Protein AF-0000000077149898 (afdb_homodimer)

pLDDT: mean 96.46, std 6.13, range [60.38, 98.94]

InterPro domains:
  IPR004838 Aminotransferases, class-I, pyridoxal-phosphate-binding site [PS00105] (233-246)
  IPR004839 Aminotransferase, class I/classII, large domain [PF00155] (30-380)
  IPR015421 Pyridoxal phosphate-dependent transferase, major domain [G3DSA:3.40.640.10] (62-282)
  IPR015422 Pyridoxal phosphate-dependent transferase, small domain [G3DSA:3.90.1150.10] (26-378)
  IPR015424 Pyridoxal phosphate-dependent transferase [SSF53383] (6-386)
  IPR050596 Aspartate/prephenate aminotransferase-like [PTHR46383] (6-386)

Nearest PDB structures (foldseek):
  1o4s-assembly1_A  TM=9.427E-01  e=4.071E-37  Thermotoga maritima
  1u08-assembly1_A  TM=9.483E-01  e=1.311E-34  Escherichia coli
  1u08-assembly1_B  TM=9.390E-01  e=2.109E-33  Escherichia coli
  2o1b-assembly1_A-2  TM=9.110E-01  e=2.924E-33  Staphylococcus aureus
  8fft-assembly2_D  TM=8.715E-01  e=1.088E-25  Dolichospermum flos-aquae

Secondary structure (DSSP, 8-state):
--HHHHS-HHHHTSPPPTTHHHHHHHTT-SSPEE----S-SSPPPHHHHHHHHHHHHTT--S---TT--HHHHHHHHHHHHHHH-----TTTSEEEESHHHHHHHHHHHHH--TT-EEEEEES--THHHHHHHHHT-EEEEEE--GGGTTPPPHHHHHHH--TTEEEEEE--S-TTT-----HHHHHHHHHHHTTSS-EEEEE-TTTT-B-SS----GGGSTTTGGGEEEEEESTTTSS-GGG--EEEE--HHHHHHHHHHHHHHTSS--HHHHHHHHHHHHH-HHHHHHHHHHHHHHHHHHHHHHHHTT-B-----BTTEE--B-GGG---HHHHHHHHHHHH-EE-EEGGGG-GGGTTBEEEE--S-HHHHHHHHHHHHHHHHH-/--HHHHS-HHHHTSPPPTTHHHHHHHTT-SSPEE----S-SSPPPHHHHHHHHHHHHTT--S---TT--HHHHHHHHHHHHHHH-----TTTSEEEESHHHHHHHHHHHHH--TT-EEEEEES--THHHHHHHHHT-EEEEEE--GGGTTPPPHHHHHHH--TTEEEEEE--S-TTT-----HHHHHHHHHHHTTSS-EEEEE-TTTT-B-SS----GGGSTTTGGGEEEEEESTTTSS-GGG--EEEE--HHHHHHHHHHHHHHTSS--HHHHHHHHHHHHH-HHHHHHHHHHHHHHHHHHHHHHHHTT-B-----BTTEE--B-GGG---HHHHHHHHHHHH-EE-EEGGGG-GGGTTBEEEE--S-HHHHHHHHHHHHHHHHH-

Radius of gyration: 26.49 Å; Cα contacts (8 Å, |Δi|>4): 1774; chains: 2; bounding box: 53×82×60 Å

Structure (mmCIF, N/CA/C/O backbone):
data_AF-0000000077149898-model_v1
#
loop_
_entity.id
_entity.type
_entity.pdbx_description
1 polymer Aminotransferase
#
loop_
_atom_site.group_PDB
_atom_site.id
_atom_site.type_symbol
_atom_site.label_atom_id
_atom_site.label_alt_id
_atom_site.label_comp_id
_atom_site.label_asym_id
_atom_site.label_entity_id
_atom_site.label_seq_id
_atom_site.pdbx_PDB_ins_code
_atom_site.Cartn_x
_atom_site.Cartn_y
_atom_site.Cartn_z
_atom_site.occupancy
_atom_site.B_iso_or_equiv
_atom_site.auth_seq_id
_atom_site.auth_comp_id
_atom_site.auth_asym_id
_atom_site.auth_atom_id
_atom_site.pdbx_PDB_model_num
ATOM 1 N N . MET A 1 1 ? -27.406 12.039 -6.215 1 93.25 1 MET A N 1
ATOM 2 C CA . MET A 1 1 ? -26.203 11.461 -6.805 1 93.25 1 MET A CA 1
ATOM 3 C C . MET A 1 1 ? -26.234 9.938 -6.742 1 93.25 1 MET A C 1
ATOM 5 O O . MET A 1 1 ? -26.625 9.359 -5.723 1 93.25 1 MET A O 1
ATOM 9 N N . ILE A 1 2 ? -26.016 9.273 -7.832 1 96.31 2 ILE A N 1
ATOM 10 C CA . ILE A 1 2 ? -25.828 7.824 -7.863 1 96.31 2 ILE A CA 1
ATOM 11 C C . ILE A 1 2 ? -24.344 7.492 -7.867 1 96.31 2 ILE A C 1
ATOM 13 O O . ILE A 1 2 ? -23.656 7.75 -8.852 1 96.31 2 ILE A O 1
ATOM 17 N N . MET A 1 3 ? -23.844 6.906 -6.801 1 97.88 3 MET A N 1
ATOM 18 C CA . MET A 1 3 ? -22.406 6.711 -6.594 1 97.88 3 MET A CA 1
ATOM 19 C C . MET A 1 3 ? -21.812 5.867 -7.711 1 97.88 3 MET A C 1
ATOM 21 O O . MET A 1 3 ? -20.719 6.16 -8.195 1 97.88 3 MET A O 1
ATOM 25 N N . LYS A 1 4 ? -22.5 4.809 -8.117 1 97.31 4 LYS A N 1
ATOM 26 C CA . LYS A 1 4 ? -22 3.92 -9.164 1 97.31 4 LYS A CA 1
ATOM 27 C C . LYS A 1 4 ? -21.656 4.699 -10.43 1 97.31 4 LYS A C 1
ATOM 29 O O . LYS A 1 4 ? -20.703 4.355 -11.141 1 97.31 4 LYS A O 1
ATOM 34 N N . ASP A 1 5 ? -22.391 5.785 -10.672 1 97.69 5 ASP A N 1
ATOM 35 C CA . ASP A 1 5 ? -22.219 6.586 -11.875 1 97.69 5 ASP A CA 1
ATOM 36 C C . ASP A 1 5 ? -21 7.508 -11.75 1 97.69 5 ASP A C 1
ATOM 38 O O . ASP A 1 5 ? -20.5 8.031 -12.75 1 97.69 5 ASP A O 1
ATOM 42 N N . MET A 1 6 ? -20.5 7.754 -10.484 1 98.19 6 MET A N 1
ATOM 43 C CA . MET A 1 6 ? -19.375 8.641 -10.25 1 98.19 6 MET A CA 1
ATOM 44 C C . MET A 1 6 ? -18.047 7.91 -10.492 1 98.19 6 MET A C 1
ATOM 46 O O . MET A 1 6 ? -17.016 8.547 -10.68 1 98.19 6 MET A O 1
ATOM 50 N N . ILE A 1 7 ? -18.062 6.543 -10.516 1 98.5 7 ILE A N 1
ATOM 51 C CA . ILE A 1 7 ? -16.859 5.734 -10.617 1 98.5 7 ILE A CA 1
ATOM 52 C C . ILE A 1 7 ? -16.422 5.633 -12.078 1 98.5 7 ILE A C 1
ATOM 54 O O . ILE A 1 7 ? -17.25 5.461 -12.969 1 98.5 7 ILE A O 1
ATOM 58 N N . LEU A 1 8 ? -15.188 5.711 -12.336 1 98.38 8 LEU A N 1
ATOM 59 C CA . LEU A 1 8 ? -14.648 5.684 -13.688 1 98.38 8 LEU A CA 1
ATOM 60 C C . LEU A 1 8 ? -14.93 4.348 -14.359 1 98.38 8 LEU A C 1
ATOM 62 O O . LEU A 1 8 ? -14.82 3.293 -13.727 1 98.38 8 LEU A O 1
ATOM 66 N N . ASP A 1 9 ? -15.164 4.348 -15.617 1 96.88 9 ASP A N 1
ATOM 67 C CA . ASP A 1 9 ? -15.492 3.154 -16.391 1 96.88 9 ASP A CA 1
ATOM 68 C C . ASP A 1 9 ? -14.32 2.18 -16.422 1 96.88 9 ASP A C 1
ATOM 70 O O . ASP A 1 9 ? -14.516 0.964 -16.344 1 96.88 9 ASP A O 1
ATOM 74 N N . LYS A 1 10 ? -13.117 2.725 -16.531 1 95.69 10 LYS A N 1
ATOM 75 C CA . LYS A 1 10 ? -11.953 1.849 -16.641 1 95.69 10 LYS A CA 1
ATOM 76 C C . LYS A 1 10 ? -11.773 1.018 -15.375 1 95.69 10 LYS A C 1
ATOM 78 O O . LYS A 1 10 ? -11.219 -0.081 -15.422 1 95.69 10 LYS A O 1
ATOM 83 N N . ILE A 1 11 ? -12.227 1.572 -14.211 1 97.44 11 ILE A N 1
ATOM 84 C CA . ILE A 1 11 ? -12.148 0.833 -12.961 1 97.44 11 ILE A CA 1
ATOM 85 C C . ILE A 1 11 ? -13.234 -0.235 -12.922 1 97.44 11 ILE A C 1
ATOM 87 O O . ILE A 1 11 ? -12.969 -1.394 -12.594 1 97.44 11 ILE A O 1
ATOM 91 N N . LYS A 1 12 ? -14.508 0.111 -13.359 1 96.56 12 LYS A N 1
ATOM 92 C CA . LYS A 1 12 ? -15.648 -0.801 -13.352 1 96.56 12 LYS A CA 1
ATOM 93 C C . LYS A 1 12 ? -15.422 -1.971 -14.305 1 96.56 12 LYS A C 1
ATOM 95 O O . LYS A 1 12 ? -15.891 -3.084 -14.055 1 96.56 12 LYS A O 1
ATOM 100 N N . LYS A 1 13 ? -14.609 -1.758 -15.289 1 94.81 13 LYS A N 1
ATOM 101 C CA . LYS A 1 13 ? -14.414 -2.75 -16.344 1 94.81 13 LYS A CA 1
ATOM 102 C C . LYS A 1 13 ? -13.445 -3.842 -15.898 1 94.81 13 LYS A C 1
ATOM 104 O O . LYS A 1 13 ? -13.438 -4.938 -16.469 1 94.81 13 LYS A O 1
ATOM 109 N N . VAL A 1 14 ? -12.57 -3.482 -14.969 1 94.88 14 VAL A N 1
ATOM 110 C CA . VAL A 1 14 ? -11.672 -4.504 -14.43 1 94.88 14 VAL A CA 1
ATOM 111 C C . VAL A 1 14 ? -12.469 -5.512 -13.602 1 94.88 14 VAL A C 1
ATOM 113 O O . VAL A 1 14 ? -13.148 -5.137 -12.648 1 94.88 14 VAL A O 1
ATOM 116 N N . PRO A 1 15 ? -12.391 -6.734 -13.945 1 89.94 15 PRO A N 1
ATOM 117 C CA . PRO A 1 15 ? -13.18 -7.719 -13.195 1 89.94 15 PRO A CA 1
ATOM 118 C C . PRO A 1 15 ? -12.594 -8.016 -11.812 1 89.94 15 PRO A C 1
ATOM 120 O O . PRO A 1 15 ? -11.383 -7.867 -11.609 1 89.94 15 PRO A O 1
ATOM 123 N N . PRO A 1 16 ? -13.531 -8.352 -10.914 1 85.38 16 PRO A N 1
ATOM 124 C CA . PRO A 1 16 ? -13.008 -8.844 -9.641 1 85.38 16 PRO A CA 1
ATOM 125 C C . PRO A 1 16 ? -12.219 -10.141 -9.781 1 85.38 16 PRO A C 1
ATOM 127 O O . PRO A 1 16 ? -12.352 -10.836 -10.797 1 85.38 16 PRO A O 1
ATOM 130 N N . SER A 1 17 ? -11.43 -10.359 -8.797 1 80.31 17 SER A N 1
ATOM 131 C CA . SER A 1 17 ? -10.648 -11.594 -8.828 1 80.31 17 SER A CA 1
ATOM 132 C C . SER A 1 17 ? -11.547 -12.82 -8.828 1 80.31 17 SER A C 1
ATOM 134 O O . SER A 1 17 ? -12.508 -12.891 -8.062 1 80.31 17 SER A O 1
ATOM 136 N N . GLY A 1 18 ? -11.492 -13.641 -9.75 1 68.06 18 GLY A N 1
ATOM 137 C CA . GLY A 1 18 ? -12.289 -14.852 -9.891 1 68.06 18 GLY A CA 1
ATOM 138 C C . GLY A 1 18 ? -12.039 -15.859 -8.781 1 68.06 18 GLY A C 1
ATOM 139 O O . GLY A 1 18 ? -12.75 -16.859 -8.664 1 68.06 18 GLY A O 1
ATOM 140 N N . ILE A 1 19 ? -11.078 -15.641 -7.996 1 68.81 19 ILE A N 1
ATOM 141 C CA . ILE A 1 19 ? -10.664 -16.609 -6.984 1 68.81 19 ILE A CA 1
ATOM 142 C C . ILE A 1 19 ? -11.539 -16.453 -5.742 1 68.81 19 ILE A C 1
ATOM 144 O O . ILE A 1 19 ? -11.812 -17.438 -5.047 1 68.81 19 ILE A O 1
ATOM 148 N N . ARG A 1 20 ? -12.125 -15.391 -5.488 1 61.62 20 ARG A N 1
ATOM 149 C CA . ARG A 1 20 ? -12.711 -15.047 -4.195 1 61.62 20 ARG A CA 1
ATOM 150 C C . ARG A 1 20 ? -14.039 -15.773 -3.982 1 61.62 20 ARG A C 1
ATOM 152 O O . ARG A 1 20 ? -14.375 -16.141 -2.857 1 61.62 20 ARG A O 1
ATOM 159 N N . LYS A 1 21 ? -14.758 -15.93 -4.996 1 61.72 21 LYS A N 1
ATOM 160 C CA . LYS A 1 21 ? -16.062 -16.562 -4.883 1 61.72 21 LYS A CA 1
ATOM 161 C C . LYS A 1 21 ? -15.977 -17.906 -4.18 1 61.72 21 LYS A C 1
ATOM 163 O O . LYS A 1 21 ? -16.875 -18.281 -3.41 1 61.72 21 LYS A O 1
ATOM 168 N N . TYR A 1 22 ? -14.844 -18.484 -4.242 1 65.06 22 TYR A N 1
ATOM 169 C CA . TYR A 1 22 ? -14.727 -19.844 -3.717 1 65.06 22 TYR A CA 1
ATOM 170 C C . TYR A 1 22 ? -14.352 -19.828 -2.238 1 65.06 22 TYR A C 1
ATOM 172 O O . TYR A 1 22 ? -14.703 -20.734 -1.492 1 65.06 22 TYR A O 1
ATOM 180 N N . PHE A 1 23 ? -13.797 -18.75 -1.903 1 63.09 23 PHE A N 1
ATOM 181 C CA . PHE A 1 23 ? -13.367 -18.688 -0.51 1 63.09 23 PHE A CA 1
ATOM 182 C C . PHE A 1 23 ? -14.555 -18.375 0.401 1 63.09 23 PHE A C 1
ATOM 184 O O . PHE A 1 23 ? -14.578 -18.797 1.557 1 63.09 23 PHE A O 1
ATOM 191 N N . ASP A 1 24 ? -15.484 -17.766 -0.123 1 61.31 24 ASP A N 1
ATOM 192 C CA . ASP A 1 24 ? -16.688 -17.469 0.644 1 61.31 24 ASP A CA 1
ATOM 193 C C . ASP A 1 24 ? -17.516 -18.734 0.855 1 61.31 24 ASP A C 1
ATOM 195 O O . ASP A 1 24 ? -18.172 -18.891 1.892 1 61.31 24 ASP A O 1
ATOM 199 N N . LEU A 1 25 ? -17.406 -19.594 -0.008 1 60.72 25 LEU A N 1
ATOM 200 C CA . LEU A 1 25 ? -18.203 -20.828 0.029 1 60.72 25 LEU A CA 1
ATOM 201 C C . LEU A 1 25 ? -17.688 -21.766 1.123 1 60.72 25 LEU A C 1
ATOM 203 O O . LEU A 1 25 ? -18.484 -22.5 1.729 1 60.72 25 LEU A O 1
ATOM 207 N N . ILE A 1 26 ? -16.469 -21.672 1.487 1 66.44 26 ILE A N 1
ATOM 208 C CA . ILE A 1 26 ? -15.867 -22.641 2.396 1 66.44 26 ILE A CA 1
ATOM 209 C C . ILE A 1 26 ? -16.266 -22.312 3.834 1 66.44 26 ILE A C 1
ATOM 211 O O . ILE A 1 26 ? -16.281 -23.203 4.691 1 66.44 26 ILE A O 1
ATOM 215 N N . ASN A 1 27 ? -16.562 -21.156 4.004 1 60.38 27 ASN A N 1
ATOM 216 C CA . ASN A 1 27 ? -16.859 -20.797 5.383 1 60.38 27 ASN A CA 1
ATOM 217 C C . ASN A 1 27 ? -18.078 -21.531 5.91 1 60.38 27 ASN A C 1
ATOM 219 O O . ASN A 1 27 ? -18.234 -21.688 7.121 1 60.38 27 ASN A O 1
ATOM 223 N N . GLU A 1 28 ? -18.75 -22.172 5.059 1 64.12 28 GLU A N 1
ATOM 224 C CA . GLU A 1 28 ? -20 -22.812 5.469 1 64.12 28 GLU A CA 1
ATOM 225 C C . GLU A 1 28 ? -19.859 -24.328 5.453 1 64.12 28 GLU A C 1
ATOM 227 O O . GLU A 1 28 ? -20.766 -25.047 5.879 1 64.12 28 GLU A O 1
ATOM 232 N N . MET A 1 29 ? -18.75 -24.734 4.984 1 76.75 29 MET A N 1
ATOM 233 C CA . MET A 1 29 ? -18.594 -26.172 4.816 1 76.75 29 MET A CA 1
ATOM 234 C C . MET A 1 29 ? -17.609 -26.734 5.84 1 76.75 29 MET A C 1
ATOM 236 O O . MET A 1 29 ? -16.672 -26.062 6.246 1 76.75 29 MET A O 1
ATOM 240 N N . THR A 1 30 ? -18.016 -27.922 6.316 1 81.94 30 THR A N 1
ATOM 241 C CA . THR A 1 30 ? -17.125 -28.609 7.25 1 81.94 30 THR A CA 1
ATOM 242 C C . THR A 1 30 ? -16.234 -29.609 6.516 1 81.94 30 THR A C 1
ATOM 244 O O . THR A 1 30 ? -16.625 -30.141 5.477 1 81.94 30 THR A O 1
ATOM 247 N N . ASP A 1 31 ? -14.984 -29.812 6.832 1 88.88 31 ASP A N 1
ATOM 248 C CA . ASP A 1 31 ? -14.062 -30.844 6.367 1 88.88 31 ASP A CA 1
ATOM 249 C C . ASP A 1 31 ? -13.555 -30.531 4.965 1 88.88 31 ASP A C 1
ATOM 251 O O . ASP A 1 31 ? -13.352 -31.453 4.156 1 88.88 31 ASP A O 1
ATOM 255 N N . VAL A 1 32 ? -13.531 -29.281 4.629 1 93.5 32 VAL A N 1
ATOM 256 C CA . VAL A 1 32 ? -13.023 -28.891 3.324 1 93.5 32 VAL A CA 1
ATOM 257 C C . VAL A 1 32 ? -11.492 -28.828 3.361 1 93.5 32 VAL A C 1
ATOM 259 O O . VAL A 1 32 ? -10.914 -28.328 4.328 1 93.5 32 VAL A O 1
ATOM 262 N N . ILE A 1 33 ? -10.852 -29.5 2.42 1 95.06 33 ILE A N 1
ATOM 263 C CA . ILE A 1 33 ? -9.414 -29.344 2.197 1 95.06 33 ILE A CA 1
ATOM 264 C C . ILE A 1 33 ? -9.188 -28.281 1.12 1 95.06 33 ILE A C 1
ATOM 266 O O . ILE A 1 33 ? -9.594 -28.453 -0.029 1 95.06 33 ILE A O 1
ATOM 270 N N . SER A 1 34 ? -8.555 -27.219 1.494 1 92.88 34 SER A N 1
ATOM 271 C CA . SER A 1 34 ? -8.32 -26.141 0.542 1 92.88 34 SER A CA 1
ATOM 272 C C . SER A 1 34 ? -6.949 -26.25 -0.109 1 92.88 34 SER A C 1
ATOM 274 O O . SER A 1 34 ? -5.926 -26.188 0.574 1 92.88 34 SER A O 1
ATOM 276 N N . LEU A 1 35 ? -6.914 -26.422 -1.394 1 95.12 35 LEU A N 1
ATOM 277 C CA . LEU A 1 35 ? -5.707 -26.328 -2.205 1 95.12 35 LEU A CA 1
ATOM 278 C C . LEU A 1 35 ? -5.762 -25.094 -3.109 1 95.12 35 LEU A C 1
ATOM 280 O O . LEU A 1 35 ? -5.109 -25.062 -4.156 1 95.12 35 LEU A O 1
ATOM 284 N N . GLY A 1 36 ? -6.617 -24.172 -2.713 1 90 36 GLY A N 1
ATOM 285 C CA . GLY A 1 36 ? -6.844 -23.031 -3.58 1 90 36 GLY A CA 1
ATOM 286 C C . GLY A 1 36 ? -6.059 -21.797 -3.164 1 90 36 GLY A C 1
ATOM 287 O O . GLY A 1 36 ? -5.852 -20.891 -3.969 1 90 36 GLY A O 1
ATOM 288 N N . VAL A 1 37 ? -5.605 -21.734 -1.979 1 80.5 37 VAL A N 1
ATOM 289 C CA . VAL A 1 37 ? -4.969 -20.531 -1.465 1 80.5 37 VAL A CA 1
ATOM 290 C C . VAL A 1 37 ? -3.498 -20.516 -1.875 1 80.5 37 VAL A C 1
ATOM 292 O O . VAL A 1 37 ? -2.756 -21.453 -1.604 1 80.5 37 VAL A O 1
ATOM 295 N N . GLY A 1 38 ? -3.074 -19.453 -2.467 1 87.25 38 GLY A N 1
ATOM 296 C CA . GLY A 1 38 ? -1.734 -19.359 -3.021 1 87.25 38 GLY A CA 1
ATOM 297 C C . GLY A 1 38 ? -0.743 -18.719 -2.074 1 87.25 38 GLY A C 1
ATOM 298 O O . GLY A 1 38 ? -0.106 -17.719 -2.42 1 87.25 38 GLY A O 1
ATOM 299 N N . GLU A 1 39 ? -0.609 -19.234 -0.894 1 91.69 39 GLU A N 1
ATOM 300 C CA . GLU A 1 39 ? 0.417 -18.75 0.028 1 91.69 39 GLU A CA 1
ATOM 301 C C . GLU A 1 39 ? 1.036 -19.906 0.812 1 91.69 39 GLU A C 1
ATOM 303 O O . GLU A 1 39 ? 0.413 -20.953 0.977 1 91.69 39 GLU A O 1
ATOM 308 N N . PRO A 1 40 ? 2.299 -19.719 1.291 1 96 40 PRO A N 1
ATOM 309 C CA . PRO A 1 40 ? 2.939 -20.75 2.109 1 96 40 PRO A CA 1
ATOM 310 C C . PRO A 1 40 ? 2.088 -21.172 3.305 1 96 40 PRO A C 1
ATOM 312 O O . PRO A 1 40 ? 1.435 -20.328 3.928 1 96 40 PRO A O 1
ATOM 315 N N . ASP A 1 41 ? 2.104 -22.453 3.576 1 95.31 41 ASP A N 1
ATOM 316 C CA . ASP A 1 41 ? 1.407 -22.938 4.762 1 95.31 41 ASP A CA 1
ATOM 317 C C . ASP A 1 41 ? 2.33 -22.938 5.98 1 95.31 41 ASP A C 1
ATOM 319 O O . ASP A 1 41 ? 1.896 -23.234 7.094 1 95.31 41 ASP A O 1
ATOM 323 N N . PHE A 1 42 ? 3.605 -22.641 5.746 1 96.25 42 PHE A N 1
ATOM 324 C CA . PHE A 1 42 ? 4.543 -22.469 6.852 1 96.25 42 PHE A CA 1
ATOM 325 C C . PHE A 1 42 ? 4.293 -21.156 7.582 1 96.25 42 PHE A C 1
ATOM 327 O O . PHE A 1 42 ? 3.895 -20.172 6.969 1 96.25 42 PHE A O 1
ATOM 334 N N . ILE A 1 43 ? 4.547 -21.25 8.852 1 96.81 43 ILE A N 1
ATOM 335 C CA . ILE A 1 43 ? 4.629 -20.016 9.617 1 96.81 43 ILE A CA 1
ATOM 336 C C . ILE A 1 43 ? 5.98 -19.344 9.383 1 96.81 43 ILE A C 1
ATOM 338 O O . ILE A 1 43 ? 6.988 -20.031 9.172 1 96.81 43 ILE A O 1
ATOM 342 N N . THR A 1 44 ? 5.988 -18 9.359 1 98.75 44 THR A N 1
ATOM 343 C CA . THR A 1 44 ? 7.258 -17.297 9.258 1 98.75 44 THR A CA 1
ATOM 344 C C . THR A 1 44 ? 8.266 -17.844 10.266 1 98.75 44 THR A C 1
ATOM 346 O O . THR A 1 44 ? 7.945 -18.031 11.438 1 98.75 44 THR A O 1
ATOM 349 N N . PRO A 1 45 ? 9.484 -18.141 9.797 1 98.81 45 PRO A N 1
ATOM 350 C CA . PRO A 1 45 ? 10.5 -18.672 10.703 1 98.81 45 PRO A CA 1
ATOM 351 C C . PRO A 1 45 ? 10.625 -17.859 11.992 1 98.81 45 PRO A C 1
ATOM 353 O O . PRO A 1 45 ? 10.492 -16.641 11.969 1 98.81 45 PRO A O 1
ATOM 356 N N . TRP A 1 46 ? 10.922 -18.562 13.039 1 98.5 46 TRP A N 1
ATOM 357 C CA . TRP A 1 46 ? 10.867 -18 14.391 1 98.5 46 TRP A CA 1
ATOM 358 C C . TRP A 1 46 ? 11.828 -16.828 14.523 1 98.5 46 TRP A C 1
ATOM 360 O O . TRP A 1 46 ? 11.484 -15.805 15.117 1 98.5 46 TRP A O 1
ATOM 370 N N . ASN A 1 47 ? 13.031 -16.953 14.031 1 98.81 47 ASN A N 1
ATOM 371 C CA . ASN A 1 47 ? 14.008 -15.875 14.18 1 98.81 47 ASN A CA 1
ATOM 372 C C . ASN A 1 47 ? 13.531 -14.594 13.508 1 98.81 47 ASN A C 1
ATOM 374 O O . ASN A 1 47 ? 13.82 -13.492 13.992 1 98.81 47 ASN A O 1
ATOM 378 N N . ILE A 1 48 ? 12.859 -14.703 12.398 1 98.94 48 ILE A N 1
ATOM 379 C CA . ILE A 1 48 ? 12.297 -13.547 11.711 1 98.94 48 ILE A CA 1
ATOM 380 C C . ILE A 1 48 ? 11.211 -12.914 12.57 1 98.94 48 ILE A C 1
ATOM 382 O O . ILE A 1 48 ? 11.188 -11.695 12.758 1 98.94 48 ILE A O 1
ATOM 386 N N . ARG A 1 49 ? 10.258 -13.727 13.18 1 98.81 49 ARG A N 1
ATOM 387 C CA . ARG A 1 49 ? 9.203 -13.234 14.055 1 98.81 49 ARG A CA 1
ATOM 388 C C . ARG A 1 49 ? 9.797 -12.57 15.297 1 98.81 49 ARG A C 1
ATOM 390 O O . ARG A 1 49 ? 9.297 -11.531 15.742 1 98.81 49 ARG A O 1
ATOM 397 N N . GLU A 1 50 ? 10.812 -13.148 15.781 1 98.75 50 GLU A N 1
ATOM 398 C CA . GLU A 1 50 ? 11.484 -12.609 16.953 1 98.75 50 GLU A CA 1
ATOM 399 C C . GLU A 1 50 ? 12.039 -11.211 16.688 1 98.75 50 GLU A C 1
ATOM 401 O O . GLU A 1 50 ? 11.969 -10.336 17.547 1 98.75 50 GLU A O 1
ATOM 406 N N . ALA A 1 51 ? 12.625 -11.031 15.523 1 98.81 51 ALA A N 1
ATOM 407 C CA . ALA A 1 51 ? 13.133 -9.711 15.156 1 98.81 51 ALA A CA 1
ATOM 408 C C . ALA A 1 51 ? 12 -8.688 15.109 1 98.81 51 ALA A C 1
ATOM 410 O O . ALA A 1 51 ? 12.18 -7.543 15.531 1 98.81 51 ALA A O 1
ATOM 411 N N . GLY A 1 52 ? 10.867 -9.078 14.547 1 98.75 52 GLY A N 1
ATOM 412 C CA . GLY A 1 52 ? 9.703 -8.211 14.578 1 98.75 52 GLY A CA 1
ATOM 413 C C . GLY A 1 52 ? 9.227 -7.898 15.984 1 98.75 52 GLY A C 1
ATOM 414 O O . GLY A 1 52 ? 8.922 -6.746 16.312 1 98.75 52 GLY A O 1
ATOM 415 N N . ILE A 1 53 ? 9.156 -8.961 16.812 1 98.81 53 ILE A N 1
ATOM 416 C CA . ILE A 1 53 ? 8.75 -8.828 18.203 1 98.81 53 ILE A CA 1
ATOM 417 C C . ILE A 1 53 ? 9.688 -7.855 18.922 1 98.81 53 ILE A C 1
ATOM 419 O O . ILE A 1 53 ? 9.234 -6.961 19.641 1 98.81 53 ILE A O 1
ATOM 423 N N . TYR A 1 54 ? 10.961 -7.973 18.688 1 98.75 54 TYR A N 1
ATOM 424 C CA . TYR A 1 54 ? 11.961 -7.113 19.312 1 98.75 54 TYR A CA 1
ATOM 425 C C . TYR A 1 54 ? 11.758 -5.66 18.906 1 98.75 54 TYR A C 1
ATOM 427 O O . TYR A 1 54 ? 11.867 -4.758 19.734 1 98.75 54 TYR A O 1
ATOM 435 N N . SER A 1 55 ? 11.484 -5.422 17.656 1 98.5 55 SER A N 1
ATOM 436 C CA . SER A 1 55 ? 11.242 -4.066 17.172 1 98.5 55 SER A CA 1
ATOM 437 C C . SER A 1 55 ? 10.055 -3.43 17.891 1 98.5 55 SER A C 1
ATOM 439 O O . SER A 1 55 ? 10.102 -2.252 18.25 1 98.5 55 SER A O 1
ATOM 441 N N . LEU A 1 56 ? 8.992 -4.172 18.109 1 98.62 56 LEU A N 1
ATOM 442 C CA . LEU A 1 56 ? 7.812 -3.676 18.812 1 98.62 56 LEU A CA 1
ATOM 443 C C . LEU A 1 56 ? 8.102 -3.473 20.297 1 98.62 56 LEU A C 1
ATOM 445 O O . LEU A 1 56 ? 7.645 -2.492 20.891 1 98.62 56 LEU A O 1
ATOM 449 N N . GLU A 1 57 ? 8.844 -4.402 20.812 1 98.31 57 GLU A N 1
ATOM 450 C CA . GLU A 1 57 ? 9.188 -4.34 22.234 1 98.31 57 GLU A CA 1
ATOM 451 C C . GLU A 1 57 ? 10 -3.088 22.547 1 98.31 57 GLU A C 1
ATOM 453 O O . GLU A 1 57 ? 9.828 -2.482 23.609 1 98.31 57 GLU A O 1
ATOM 458 N N . THR A 1 58 ? 10.844 -2.701 21.641 1 98.12 58 THR A N 1
ATOM 459 C CA . THR A 1 58 ? 11.75 -1.58 21.875 1 98.12 58 THR A CA 1
ATOM 460 C C . THR A 1 58 ? 11.133 -0.276 21.375 1 98.12 58 THR A C 1
ATOM 462 O O . THR A 1 58 ? 11.773 0.775 21.422 1 98.12 58 THR A O 1
ATOM 465 N N . GLY A 1 59 ? 9.961 -0.337 20.859 1 97.5 59 GLY A N 1
ATOM 466 C CA . GLY A 1 59 ? 9.195 0.856 20.531 1 97.5 59 GLY A CA 1
ATOM 467 C C . GLY A 1 59 ? 9.539 1.438 19.172 1 97.5 59 GLY A C 1
ATOM 468 O O . GLY A 1 59 ? 9.398 2.643 18.953 1 97.5 59 GLY A O 1
ATOM 469 N N . HIS A 1 60 ? 10.07 0.655 18.266 1 96.81 60 HIS A N 1
ATOM 470 C CA . HIS A 1 60 ? 10.305 1.089 16.906 1 96.81 60 HIS A CA 1
ATOM 471 C C . HIS A 1 60 ? 9.016 1.059 16.078 1 96.81 60 HIS A C 1
ATOM 473 O O . HIS A 1 60 ? 8.805 0.148 15.281 1 96.81 60 HIS A O 1
ATOM 479 N N . THR A 1 61 ? 8.148 2.057 16.266 1 96.94 61 THR A N 1
ATOM 480 C CA . THR A 1 61 ? 6.805 2.012 15.703 1 96.94 61 THR A CA 1
ATOM 481 C C . THR A 1 61 ? 6.551 3.229 14.82 1 96.94 61 THR A C 1
ATOM 483 O O . THR A 1 61 ? 5.418 3.461 14.383 1 96.94 61 THR A O 1
ATOM 486 N N . GLN A 1 62 ? 7.57 4.047 14.469 1 95.56 62 GLN A N 1
ATOM 487 C CA . GLN A 1 62 ? 7.422 5.273 13.688 1 95.56 62 GLN A CA 1
ATOM 488 C C . GLN A 1 62 ? 7.637 5.012 12.203 1 95.56 62 GLN A C 1
ATOM 490 O O . GLN A 1 62 ? 8.008 3.902 11.805 1 95.56 62 GLN A O 1
ATOM 495 N N . TYR A 1 63 ? 7.441 6.035 11.406 1 93.31 63 TYR A N 1
ATOM 496 C CA . TYR A 1 63 ? 7.672 5.969 9.969 1 93.31 63 TYR A CA 1
ATOM 497 C C . TYR A 1 63 ? 9.102 5.539 9.664 1 93.31 63 TYR A C 1
ATOM 499 O O . TYR A 1 63 ? 10.016 5.809 10.445 1 93.31 63 TYR A O 1
ATOM 507 N N . SER A 1 64 ? 9.242 4.898 8.562 1 93.56 64 SER A N 1
ATOM 508 C CA . SER A 1 64 ? 10.562 4.734 7.961 1 93.56 64 SER A CA 1
ATOM 509 C C . SER A 1 64 ? 10.773 5.711 6.809 1 93.56 64 SER A C 1
ATOM 511 O O . SER A 1 64 ? 9.891 6.523 6.508 1 93.56 64 SER A O 1
ATOM 513 N N . SER A 1 65 ? 12 5.652 6.262 1 93.06 65 SER A N 1
ATOM 514 C CA . SER A 1 65 ? 12.203 6.383 5.016 1 93.06 65 SER A CA 1
ATOM 515 C C . SER A 1 65 ? 11.258 5.887 3.922 1 93.06 65 SER A C 1
ATOM 517 O O . SER A 1 65 ? 10.852 4.723 3.932 1 93.06 65 SER A O 1
ATOM 519 N N . ASN A 1 66 ? 10.945 6.762 3.043 1 95 66 ASN A N 1
ATOM 520 C CA . ASN A 1 66 ? 10.031 6.406 1.965 1 95 66 ASN A CA 1
ATOM 521 C C . ASN A 1 66 ? 10.547 5.215 1.161 1 95 66 ASN A C 1
ATOM 523 O O . ASN A 1 66 ? 9.773 4.336 0.778 1 95 66 ASN A O 1
ATOM 527 N N . ALA A 1 67 ? 11.875 5.141 0.963 1 97.12 67 ALA A N 1
ATOM 528 C CA . ALA A 1 67 ? 12.469 4.074 0.154 1 97.12 67 ALA A CA 1
ATOM 529 C C . ALA A 1 67 ? 12.617 2.791 0.963 1 97.12 67 ALA A C 1
ATOM 531 O O . ALA A 1 67 ? 12.867 1.721 0.402 1 97.12 67 ALA A O 1
ATOM 532 N N . GLY A 1 68 ? 12.445 2.832 2.264 1 97.81 68 GLY A N 1
ATOM 533 C CA . GLY A 1 68 ? 12.773 1.75 3.178 1 97.81 68 GLY A CA 1
ATOM 534 C C . GLY A 1 68 ? 14.086 1.954 3.902 1 97.81 68 GLY A C 1
ATOM 535 O O . GLY A 1 68 ? 14.891 2.811 3.518 1 97.81 68 GLY A O 1
ATOM 536 N N . PHE A 1 69 ? 14.289 1.223 4.969 1 98.12 69 PHE A N 1
ATOM 537 C CA . PHE A 1 69 ? 15.539 1.319 5.711 1 98.12 69 PHE A CA 1
ATOM 538 C C . PHE A 1 69 ? 16.734 1.1 4.789 1 98.12 69 PHE A C 1
ATOM 540 O O . PHE A 1 69 ? 16.734 0.178 3.971 1 98.12 69 PHE A O 1
ATOM 547 N N . ILE A 1 70 ? 17.703 1.947 4.906 1 98.12 70 ILE A N 1
ATOM 548 C CA . ILE A 1 70 ? 18.922 1.789 4.105 1 98.12 70 ILE A CA 1
ATOM 549 C C . ILE A 1 70 ? 19.562 0.437 4.402 1 98.12 70 ILE A C 1
ATOM 551 O O . ILE A 1 70 ? 20.078 -0.225 3.496 1 98.12 70 ILE A O 1
ATOM 555 N N . GLU A 1 71 ? 19.5 0.031 5.672 1 98.69 71 GLU A N 1
ATOM 556 C CA . GLU A 1 71 ? 20.047 -1.263 6.062 1 98.69 71 GLU A CA 1
ATOM 557 C C . GLU A 1 71 ? 19.359 -2.404 5.324 1 98.69 71 GLU A C 1
ATOM 559 O O . GLU A 1 71 ? 20 -3.355 4.887 1 98.69 71 GLU A O 1
ATOM 564 N N . LEU A 1 72 ? 18.047 -2.334 5.203 1 98.88 72 LEU A N 1
ATOM 565 C CA . LEU A 1 72 ? 17.297 -3.348 4.469 1 98.88 72 LEU A CA 1
ATOM 566 C C . LEU A 1 72 ? 17.672 -3.336 2.99 1 98.88 72 LEU A C 1
ATOM 568 O O . LEU A 1 72 ? 17.891 -4.395 2.391 1 98.88 72 LEU A O 1
ATOM 572 N N . ARG A 1 73 ? 17.75 -2.182 2.391 1 98.94 73 ARG A N 1
ATOM 573 C CA . ARG A 1 73 ? 18.109 -2.064 0.978 1 98.94 73 ARG A CA 1
ATOM 574 C C . ARG A 1 73 ? 19.516 -2.59 0.713 1 98.94 73 ARG A C 1
ATOM 576 O O . ARG A 1 73 ? 19.766 -3.197 -0.328 1 98.94 73 ARG A O 1
ATOM 583 N N . GLU A 1 74 ? 20.391 -2.391 1.667 1 98.94 74 GLU A N 1
ATOM 584 C CA . GLU A 1 74 ? 21.734 -2.949 1.566 1 98.94 74 GLU A CA 1
ATOM 585 C C . GLU A 1 74 ? 21.703 -4.473 1.608 1 98.94 74 GLU A C 1
ATOM 587 O O . GLU A 1 74 ? 22.391 -5.133 0.835 1 98.94 74 GLU A O 1
ATOM 592 N N . GLU A 1 75 ? 20.906 -5.031 2.496 1 98.94 75 GLU A N 1
ATOM 593 C CA . GLU A 1 75 ? 20.797 -6.484 2.592 1 98.94 75 GLU A CA 1
ATOM 594 C C . GLU A 1 75 ? 20.156 -7.074 1.342 1 98.94 75 GLU A C 1
ATOM 596 O O . GLU A 1 75 ? 20.531 -8.164 0.898 1 98.94 75 GLU A O 1
ATOM 601 N N . ILE A 1 76 ? 19.188 -6.371 0.768 1 98.94 76 ILE A N 1
ATOM 602 C CA . ILE A 1 76 ? 18.578 -6.805 -0.48 1 98.94 76 ILE A CA 1
ATOM 603 C C . ILE A 1 76 ? 19.625 -6.824 -1.594 1 98.94 76 ILE A C 1
ATOM 605 O O . ILE A 1 76 ? 19.703 -7.789 -2.357 1 98.94 76 ILE A O 1
ATOM 609 N N . SER A 1 77 ? 20.375 -5.75 -1.65 1 98.94 77 SER A N 1
ATOM 610 C CA . SER A 1 77 ? 21.422 -5.656 -2.654 1 98.94 77 SER A CA 1
ATOM 611 C C . SER A 1 77 ? 22.406 -6.82 -2.541 1 98.94 77 SER A C 1
ATOM 613 O O . SER A 1 77 ? 22.734 -7.449 -3.545 1 98.94 77 SER A O 1
ATOM 615 N N . LYS A 1 78 ? 22.844 -7.105 -1.328 1 98.88 78 LYS A N 1
ATOM 616 C CA . LYS A 1 78 ? 23.781 -8.203 -1.078 1 98.88 78 LYS A CA 1
ATOM 617 C C . LYS A 1 78 ? 23.172 -9.547 -1.477 1 98.88 78 LYS A C 1
ATOM 619 O O . LYS A 1 78 ? 23.828 -10.367 -2.123 1 98.88 78 LYS A O 1
ATOM 624 N N . TYR A 1 79 ? 22.016 -9.75 -1.098 1 98.81 79 TYR A N 1
ATOM 625 C CA . TYR A 1 79 ? 21.297 -10.984 -1.388 1 98.81 79 TYR A CA 1
ATOM 626 C C . TYR A 1 79 ? 21.203 -11.227 -2.891 1 98.81 79 TYR A C 1
ATOM 628 O O . TYR A 1 79 ? 21.531 -12.312 -3.373 1 98.81 79 TYR A O 1
ATOM 636 N N . LEU A 1 80 ? 20.75 -10.203 -3.645 1 98.69 80 LEU A N 1
ATOM 637 C CA . LEU A 1 80 ? 20.562 -10.32 -5.086 1 98.69 80 LEU A CA 1
ATOM 638 C C . LEU A 1 80 ? 21.906 -10.547 -5.789 1 98.69 80 LEU A C 1
ATOM 640 O O . LEU A 1 80 ? 21.984 -11.305 -6.762 1 98.69 80 LEU A O 1
ATOM 644 N N . ASN A 1 81 ? 22.891 -9.875 -5.309 1 98.38 81 ASN A N 1
ATOM 645 C CA . ASN A 1 81 ? 24.219 -10.055 -5.871 1 98.38 81 ASN A CA 1
ATOM 646 C C . ASN A 1 81 ? 24.734 -11.477 -5.645 1 98.38 81 ASN A C 1
ATOM 648 O O . ASN A 1 81 ? 25.172 -12.141 -6.586 1 98.38 81 ASN A O 1
ATOM 652 N N . ASN A 1 82 ? 24.672 -11.953 -4.441 1 97.69 82 ASN A N 1
ATOM 653 C CA . ASN A 1 82 ? 25.219 -13.25 -4.059 1 97.69 82 ASN A CA 1
ATOM 654 C C . ASN A 1 82 ? 24.469 -14.398 -4.727 1 97.69 82 ASN A C 1
ATOM 656 O O . ASN A 1 82 ? 25.062 -15.375 -5.168 1 97.69 82 ASN A O 1
ATOM 660 N N . LYS A 1 83 ? 23.203 -14.266 -4.871 1 96.25 83 LYS A N 1
ATOM 661 C CA . LYS A 1 83 ? 22.391 -15.406 -5.289 1 96.25 83 LYS A CA 1
ATOM 662 C C . LYS A 1 83 ? 22.156 -15.391 -6.797 1 96.25 83 LYS A C 1
ATOM 664 O O . LYS A 1 83 ? 22.062 -16.453 -7.426 1 96.25 83 LYS A O 1
ATOM 669 N N . PHE A 1 84 ? 22.078 -14.172 -7.363 1 96.44 84 PHE A N 1
ATOM 670 C CA . PHE A 1 84 ? 21.578 -14.125 -8.727 1 96.44 84 PHE A CA 1
ATOM 671 C C . PHE A 1 84 ? 22.484 -13.273 -9.609 1 96.44 84 PHE A C 1
ATOM 673 O O . PHE A 1 84 ? 22.156 -13.008 -10.773 1 96.44 84 PHE A O 1
ATOM 680 N N . ASP A 1 85 ? 23.578 -12.773 -9.117 1 95.88 85 ASP A N 1
ATOM 681 C CA . ASP A 1 85 ? 24.531 -11.945 -9.852 1 95.88 85 ASP A CA 1
ATOM 682 C C . ASP A 1 85 ? 23.859 -10.664 -10.344 1 95.88 85 ASP A C 1
ATOM 684 O O . ASP A 1 85 ? 24.031 -10.281 -11.508 1 95.88 85 ASP A O 1
ATOM 688 N N . LEU A 1 86 ? 22.984 -10.125 -9.555 1 98.25 86 LEU A N 1
ATOM 689 C CA . LEU A 1 86 ? 22.344 -8.844 -9.812 1 98.25 86 LEU A CA 1
ATOM 690 C C . LEU A 1 86 ? 22.953 -7.746 -8.945 1 98.25 86 LEU A C 1
ATOM 692 O O . LEU A 1 86 ? 23 -7.875 -7.719 1 98.25 86 LEU A O 1
ATOM 696 N N . HIS A 1 87 ? 23.344 -6.668 -9.539 1 98.12 87 HIS A N 1
ATOM 697 C CA . HIS A 1 87 ? 23.984 -5.574 -8.812 1 98.12 87 HIS A CA 1
ATOM 698 C C . HIS A 1 87 ? 23.141 -4.312 -8.852 1 98.12 87 HIS A C 1
ATOM 700 O O . HIS A 1 87 ? 22.969 -3.695 -9.906 1 98.12 87 HIS A O 1
ATOM 706 N N . TYR A 1 88 ? 22.625 -3.959 -7.73 1 98.75 88 TYR A N 1
ATOM 707 C CA . TYR A 1 88 ? 21.828 -2.75 -7.594 1 98.75 88 TYR A CA 1
ATOM 708 C C . TYR A 1 88 ? 22.359 -1.863 -6.477 1 98.75 88 TYR A C 1
ATOM 710 O O . TYR A 1 88 ? 22.75 -2.359 -5.418 1 98.75 88 TYR A O 1
ATOM 718 N N . ASN A 1 89 ? 22.438 -0.568 -6.738 1 98.81 89 ASN A N 1
ATOM 719 C CA . ASN A 1 89 ? 22.812 0.411 -5.723 1 98.81 89 ASN A CA 1
ATOM 720 C C . ASN A 1 89 ? 21.703 0.589 -4.684 1 98.81 89 ASN A C 1
ATOM 722 O O . ASN A 1 89 ? 20.609 1.041 -5.012 1 98.81 89 ASN A O 1
ATOM 726 N N . PRO A 1 90 ? 22 0.267 -3.412 1 98.75 90 PRO A N 1
ATOM 727 C CA . PRO A 1 90 ? 20.953 0.359 -2.385 1 98.75 90 PRO A CA 1
ATOM 728 C C . PRO A 1 90 ? 20.438 1.782 -2.201 1 98.75 90 PRO A C 1
ATOM 730 O O . PRO A 1 90 ? 19.312 1.975 -1.729 1 98.75 90 PRO A O 1
ATOM 733 N N . GLU A 1 91 ? 21.125 2.779 -2.596 1 97.75 91 GLU A N 1
ATOM 734 C CA . GLU A 1 91 ? 20.766 4.172 -2.342 1 97.75 91 GLU A CA 1
ATOM 735 C C . GLU A 1 91 ? 19.672 4.645 -3.297 1 97.75 91 GLU A C 1
ATOM 737 O O . GLU A 1 91 ? 18.812 5.445 -2.918 1 97.75 91 GLU A O 1
ATOM 742 N N . ASN A 1 92 ? 19.734 4.102 -4.559 1 98.19 92 ASN A N 1
ATOM 743 C CA . ASN A 1 92 ? 18.828 4.754 -5.496 1 98.19 92 ASN A CA 1
ATOM 744 C C . ASN A 1 92 ? 18.281 3.768 -6.527 1 98.19 92 ASN A C 1
ATOM 746 O O . ASN A 1 92 ? 17.562 4.16 -7.449 1 98.19 92 ASN A O 1
ATOM 750 N N . GLU A 1 93 ? 18.562 2.477 -6.383 1 98.88 93 GLU A N 1
ATOM 751 C CA . GLU A 1 93 ? 18.078 1.517 -7.367 1 98.88 93 GLU A CA 1
ATOM 752 C C . GLU A 1 93 ? 17.188 0.454 -6.715 1 98.88 93 GLU A C 1
ATOM 754 O O . GLU A 1 93 ? 16.859 -0.551 -7.344 1 98.88 93 GLU A O 1
ATOM 759 N N . ILE A 1 94 ? 16.875 0.633 -5.414 1 98.94 94 ILE A N 1
ATOM 760 C CA . ILE A 1 94 ? 16.031 -0.306 -4.676 1 98.94 94 ILE A CA 1
ATOM 761 C C . ILE A 1 94 ? 14.945 0.454 -3.924 1 98.94 94 ILE A C 1
ATOM 763 O O . ILE A 1 94 ? 15.227 1.434 -3.229 1 98.94 94 ILE A O 1
ATOM 767 N N . LEU A 1 95 ? 13.711 0.045 -4.082 1 98.94 95 LEU A N 1
ATOM 768 C CA . LEU A 1 95 ? 12.555 0.572 -3.361 1 98.94 95 LEU A CA 1
ATOM 769 C C . LEU A 1 95 ? 11.836 -0.538 -2.598 1 98.94 95 LEU A C 1
ATOM 771 O O . LEU A 1 95 ? 11.422 -1.535 -3.191 1 98.94 95 LEU A O 1
ATOM 775 N N . VAL A 1 96 ? 11.766 -0.388 -1.253 1 98.94 96 VAL A N 1
ATOM 776 C CA . VAL A 1 96 ? 10.977 -1.312 -0.449 1 98.94 96 VAL A CA 1
ATOM 777 C C . VAL A 1 96 ? 9.492 -0.971 -0.58 1 98.94 96 VAL A C 1
ATOM 779 O O . VAL A 1 96 ? 9.102 0.193 -0.459 1 98.94 96 VAL A O 1
ATOM 782 N N . THR A 1 97 ? 8.68 -1.937 -0.878 1 98.88 97 THR A N 1
ATOM 783 C CA . THR A 1 97 ? 7.266 -1.739 -1.183 1 98.88 97 THR A CA 1
ATOM 784 C C . THR A 1 97 ? 6.391 -2.586 -0.262 1 98.88 97 THR A C 1
ATOM 786 O O . THR A 1 97 ? 6.902 -3.402 0.509 1 98.88 97 THR A O 1
ATOM 789 N N . VAL A 1 98 ? 5.105 -2.387 -0.302 1 98.81 98 VAL A N 1
ATOM 790 C CA . VAL A 1 98 ? 4.141 -3.188 0.442 1 98.81 98 VAL A CA 1
ATOM 791 C C . VAL A 1 98 ? 3.768 -4.43 -0.363 1 98.81 98 VAL A C 1
ATOM 793 O O . VAL A 1 98 ? 2.676 -4.508 -0.931 1 98.81 98 VAL A O 1
ATOM 796 N N . GLY A 1 99 ? 4.625 -5.395 -0.3 1 98.25 99 GLY A N 1
ATOM 797 C CA . GLY A 1 99 ? 4.523 -6.566 -1.156 1 98.25 99 GLY A CA 1
ATOM 798 C C . GLY A 1 99 ? 4.988 -6.309 -2.578 1 98.25 99 GLY A C 1
ATOM 799 O O . GLY A 1 99 ? 5.129 -5.156 -2.992 1 98.25 99 GLY A O 1
ATOM 800 N N . GLY A 1 100 ? 5.25 -7.438 -3.279 1 98.12 100 GLY A N 1
ATOM 801 C CA . GLY A 1 100 ? 5.57 -7.309 -4.691 1 98.12 100 GLY A CA 1
ATOM 802 C C . GLY A 1 100 ? 4.441 -6.699 -5.504 1 98.12 100 GLY A C 1
ATOM 803 O O . GLY A 1 100 ? 4.688 -6.02 -6.504 1 98.12 100 GLY A O 1
ATOM 804 N N . SER A 1 101 ? 3.217 -6.875 -5.039 1 97.94 101 SER A N 1
ATOM 805 C CA . SER A 1 101 ? 2.035 -6.379 -5.734 1 97.94 101 SER A CA 1
ATOM 806 C C . SER A 1 101 ? 2.076 -4.859 -5.875 1 97.94 101 SER A C 1
ATOM 808 O O . SER A 1 101 ? 1.761 -4.32 -6.938 1 97.94 101 SER A O 1
ATOM 810 N N . GLU A 1 102 ? 2.486 -4.188 -4.816 1 98.81 102 GLU A N 1
ATOM 811 C CA . GLU A 1 102 ? 2.568 -2.732 -4.926 1 98.81 102 GLU A CA 1
ATOM 812 C C . GLU A 1 102 ? 3.645 -2.316 -5.926 1 98.81 102 GLU A C 1
ATOM 814 O O . GLU A 1 102 ? 3.498 -1.306 -6.617 1 98.81 102 GLU A O 1
ATOM 819 N N . GLY A 1 103 ? 4.781 -3.055 -5.938 1 98.88 103 GLY A N 1
ATOM 820 C CA . GLY A 1 103 ? 5.809 -2.783 -6.93 1 98.88 103 GLY A CA 1
ATOM 821 C C . GLY A 1 103 ? 5.301 -2.857 -8.352 1 98.88 103 GLY A C 1
ATOM 822 O O . GLY A 1 103 ? 5.613 -1.995 -9.18 1 98.88 103 GLY A O 1
ATOM 823 N N . ILE A 1 104 ? 4.5 -3.887 -8.656 1 98.88 104 ILE A N 1
ATOM 824 C CA . ILE A 1 104 ? 3.9 -4.062 -9.977 1 98.88 104 ILE A CA 1
ATOM 825 C C . ILE A 1 104 ? 2.99 -2.879 -10.289 1 98.88 104 ILE A C 1
ATOM 827 O O . ILE A 1 104 ? 3.088 -2.281 -11.367 1 98.88 104 ILE A O 1
ATOM 831 N N . ASP A 1 105 ? 2.16 -2.508 -9.406 1 98.88 105 ASP A N 1
ATOM 832 C CA . ASP A 1 105 ? 1.201 -1.422 -9.594 1 98.88 105 ASP A CA 1
ATOM 833 C C . ASP A 1 105 ? 1.914 -0.093 -9.828 1 98.88 105 ASP A C 1
ATOM 835 O O . ASP A 1 105 ? 1.583 0.636 -10.766 1 98.88 105 ASP A O 1
ATOM 839 N N . ALA A 1 106 ? 2.879 0.235 -8.914 1 98.88 106 ALA A N 1
ATOM 840 C CA . ALA A 1 106 ? 3.607 1.495 -9.023 1 98.88 106 ALA A CA 1
ATOM 841 C C . ALA A 1 106 ? 4.352 1.583 -10.352 1 98.88 106 ALA A C 1
ATOM 843 O O . ALA A 1 106 ? 4.398 2.645 -10.977 1 98.88 106 ALA A O 1
ATOM 844 N N . ALA A 1 107 ? 4.934 0.469 -10.781 1 98.94 107 ALA A N 1
ATOM 845 C CA . ALA A 1 107 ? 5.664 0.44 -12.047 1 98.94 107 ALA A CA 1
ATOM 846 C C . ALA A 1 107 ? 4.738 0.716 -13.227 1 98.94 107 ALA A C 1
ATOM 848 O O . ALA A 1 107 ? 5.055 1.534 -14.094 1 98.94 107 ALA A O 1
ATOM 849 N N . LEU A 1 108 ? 3.643 0.037 -13.25 1 98.94 108 LEU A N 1
ATOM 850 C CA . LEU A 1 108 ? 2.713 0.199 -14.359 1 98.94 108 LEU A CA 1
ATOM 851 C C . LEU A 1 108 ? 2.121 1.604 -14.375 1 98.94 108 LEU A C 1
ATOM 853 O O . LEU A 1 108 ? 1.947 2.199 -15.438 1 98.94 108 LEU A O 1
ATOM 857 N N . ARG A 1 109 ? 1.853 2.152 -13.203 1 98.81 109 ARG A N 1
ATOM 858 C CA . ARG A 1 109 ? 1.351 3.52 -13.117 1 98.81 109 ARG A CA 1
ATOM 859 C C . ARG A 1 109 ? 2.363 4.508 -13.688 1 98.81 109 ARG A C 1
ATOM 861 O O . ARG A 1 109 ? 1.983 5.523 -14.273 1 98.81 109 ARG A O 1
ATOM 868 N N . ALA A 1 110 ? 3.604 4.246 -13.461 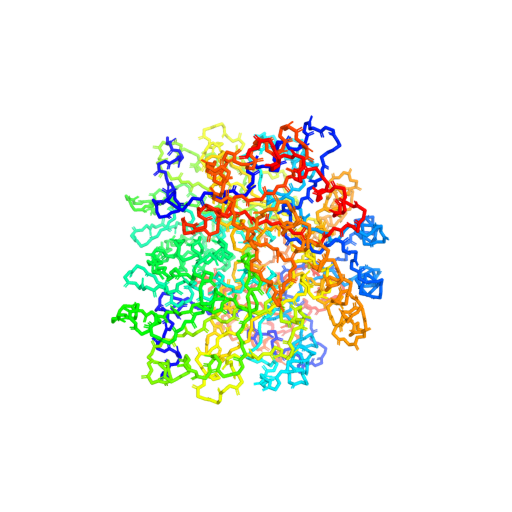1 98.88 110 ALA A N 1
ATOM 869 C CA . ALA A 1 110 ? 4.664 5.148 -13.906 1 98.88 110 ALA A CA 1
ATOM 870 C C . ALA A 1 110 ? 4.879 5.043 -15.414 1 98.88 110 ALA A C 1
ATOM 872 O O . ALA A 1 110 ? 5.297 6.012 -16.062 1 98.88 110 ALA A O 1
ATOM 873 N N . LEU A 1 111 ? 4.562 3.91 -16.047 1 98.88 111 LEU A N 1
ATOM 874 C CA . LEU A 1 111 ? 5.113 3.605 -17.359 1 98.88 111 LEU A CA 1
ATOM 875 C C . LEU A 1 111 ? 4.023 3.637 -18.422 1 98.88 111 LEU A C 1
ATOM 877 O O . LEU A 1 111 ? 4.305 3.873 -19.594 1 98.88 111 LEU A O 1
ATOM 881 N N . VAL A 1 112 ? 2.707 3.342 -18.016 1 98.81 112 VAL A N 1
ATOM 882 C CA . VAL A 1 112 ? 1.75 3.125 -19.094 1 98.81 112 VAL A CA 1
ATOM 883 C C . VAL A 1 112 ? 0.455 3.875 -18.781 1 98.81 112 VAL A C 1
ATOM 885 O O . VAL A 1 112 ? 0.158 4.176 -17.625 1 98.81 112 VAL A O 1
ATOM 888 N N . GLY A 1 113 ? -0.257 4.195 -19.766 1 97.94 113 GLY A N 1
ATOM 889 C CA . GLY A 1 113 ? -1.569 4.824 -19.766 1 97.94 113 GLY A CA 1
ATOM 890 C C . GLY A 1 113 ? -2.359 4.547 -21.031 1 97.94 113 GLY A C 1
ATOM 891 O O . GLY A 1 113 ? -2.033 3.629 -21.781 1 97.94 113 GLY A O 1
ATOM 892 N N . PRO A 1 114 ? -3.521 5.309 -21.234 1 97.38 114 PRO A N 1
ATOM 893 C CA . PRO A 1 114 ? -4.332 5.117 -22.438 1 97.38 114 PRO A CA 1
ATOM 894 C C . PRO A 1 114 ? -3.504 5.176 -23.719 1 97.38 114 PRO A C 1
ATOM 896 O O . PRO A 1 114 ? -2.725 6.113 -23.922 1 97.38 114 PRO A O 1
ATOM 899 N N . GLY A 1 115 ? -3.592 4.148 -24.562 1 98 115 GLY A N 1
ATOM 900 C CA . GLY A 1 115 ? -2.867 4.082 -25.812 1 98 115 GLY A CA 1
ATOM 901 C C . GLY A 1 115 ? -1.673 3.146 -25.766 1 98 115 GLY A C 1
ATOM 902 O O . GLY A 1 115 ? -1.164 2.727 -26.812 1 98 115 GLY A O 1
ATOM 903 N N . ASP A 1 116 ? -1.22 2.83 -24.578 1 98.75 116 ASP A N 1
ATOM 904 C CA . ASP A 1 116 ? -0.076 1.94 -24.406 1 98.75 116 ASP A CA 1
ATOM 905 C C . ASP A 1 116 ? -0.525 0.488 -24.266 1 98.75 116 ASP A C 1
ATOM 907 O O . ASP A 1 116 ? -1.67 0.22 -23.891 1 98.75 116 ASP A O 1
ATOM 911 N N . GLU A 1 117 ? 0.36 -0.397 -24.594 1 98.88 117 GLU A N 1
ATOM 912 C CA . GLU A 1 117 ? 0.108 -1.829 -24.469 1 98.88 117 GLU A CA 1
ATOM 913 C C . GLU A 1 117 ? 1.086 -2.479 -23.5 1 98.88 117 GLU A C 1
ATOM 915 O O . GLU A 1 117 ? 2.268 -2.127 -23.469 1 98.88 117 GLU A O 1
ATOM 920 N N . VAL A 1 118 ? 0.586 -3.352 -22.688 1 98.94 118 VAL A N 1
ATOM 921 C CA . VAL A 1 118 ? 1.371 -4.199 -21.797 1 98.94 118 VAL A CA 1
ATOM 922 C C . VAL A 1 118 ? 1.214 -5.664 -22.203 1 98.94 118 VAL A C 1
ATOM 924 O O . VAL A 1 118 ? 0.105 -6.203 -22.188 1 98.94 118 VAL A O 1
ATOM 927 N N . ILE A 1 119 ? 2.316 -6.312 -22.562 1 98.94 119 ILE A N 1
ATOM 928 C CA . ILE A 1 119 ? 2.27 -7.727 -22.922 1 98.94 119 ILE A CA 1
ATOM 929 C C . ILE A 1 119 ? 2.287 -8.578 -21.656 1 98.94 119 ILE A C 1
ATOM 931 O O . ILE A 1 119 ? 3.162 -8.414 -20.797 1 98.94 119 ILE A O 1
ATOM 935 N N . ILE A 1 120 ? 1.321 -9.477 -21.547 1 98.94 120 ILE A N 1
ATOM 936 C CA . ILE A 1 120 ? 1.133 -10.328 -20.375 1 98.94 120 ILE A CA 1
ATOM 937 C C . ILE A 1 120 ? 0.962 -11.781 -20.812 1 98.94 120 ILE A C 1
ATOM 939 O O . ILE A 1 120 ? -0.035 -12.133 -21.453 1 98.94 120 ILE A O 1
ATOM 943 N N . PRO A 1 121 ? 1.943 -12.625 -20.5 1 98.81 121 PRO A N 1
ATOM 944 C CA . PRO A 1 121 ? 1.697 -14.047 -20.75 1 98.81 121 PRO A CA 1
ATOM 945 C C . PRO A 1 121 ? 0.641 -14.633 -19.812 1 98.81 121 PRO A C 1
ATOM 947 O O . PRO A 1 121 ? 0.592 -14.289 -18.641 1 98.81 121 PRO A O 1
ATOM 950 N N . GLU A 1 122 ? -0.214 -15.484 -20.312 1 98.5 122 GLU A N 1
ATOM 951 C CA . GLU A 1 122 ? -1.24 -16.172 -19.531 1 98.5 122 GLU A CA 1
ATOM 952 C C . GLU A 1 122 ? -1.2 -17.688 -19.797 1 98.5 122 GLU A C 1
ATOM 954 O O . GLU A 1 122 ? -0.823 -18.125 -20.891 1 98.5 122 GLU A O 1
ATOM 959 N N . PRO A 1 123 ? -1.614 -18.547 -18.875 1 98.12 123 PRO A N 1
ATOM 960 C CA . PRO A 1 123 ? -2.168 -18.141 -17.578 1 98.12 123 PRO A CA 1
ATOM 961 C C . PRO A 1 123 ? -1.111 -17.562 -16.641 1 98.12 123 PRO A C 1
ATOM 963 O O . PRO A 1 123 ? 0.054 -17.953 -16.703 1 98.12 123 PRO A O 1
ATOM 966 N N . SER A 1 124 ? -1.496 -16.578 -15.859 1 98 124 SER A N 1
ATOM 967 C CA . SER A 1 124 ? -0.59 -15.945 -14.906 1 98 124 SER A CA 1
ATOM 968 C C . SER A 1 124 ? -1.361 -15.234 -13.797 1 98 124 SER A C 1
ATOM 970 O O . SER A 1 124 ? -2.594 -15.25 -13.781 1 98 124 SER A O 1
ATOM 972 N N . PHE A 1 125 ? -0.646 -14.75 -12.922 1 96.88 125 PHE A N 1
ATOM 973 C CA . PHE A 1 125 ? -1.17 -14.023 -11.773 1 96.88 125 PHE A CA 1
ATOM 974 C C . PHE A 1 125 ? -2.127 -12.922 -12.219 1 96.88 125 PHE A C 1
ATOM 976 O O . PHE A 1 125 ? -1.825 -12.172 -13.148 1 96.88 125 PHE A O 1
ATOM 983 N N . VAL A 1 126 ? -3.188 -12.695 -11.586 1 94.38 126 VAL A N 1
ATOM 984 C CA . VAL A 1 126 ? -4.344 -11.914 -12.008 1 94.38 126 VAL A CA 1
ATOM 985 C C . VAL A 1 126 ? -4.031 -10.422 -11.906 1 94.38 126 VAL A C 1
ATOM 987 O O . VAL A 1 126 ? -4.625 -9.609 -12.617 1 94.38 126 VAL A O 1
ATOM 990 N N . ALA A 1 127 ? -3.135 -10.047 -11.07 1 96.31 127 ALA A N 1
ATOM 991 C CA . ALA A 1 127 ? -2.889 -8.641 -10.773 1 96.31 127 ALA A CA 1
ATOM 992 C C . ALA A 1 127 ? -2.283 -7.922 -11.977 1 96.31 127 ALA A C 1
ATOM 994 O O . ALA A 1 127 ? -2.451 -6.711 -12.133 1 96.31 127 ALA A O 1
ATOM 995 N N . TYR A 1 128 ? -1.585 -8.656 -12.875 1 98.5 128 TYR A N 1
ATOM 996 C CA . TYR A 1 128 ? -0.962 -8.016 -14.031 1 98.5 128 TYR A CA 1
ATOM 997 C C . TYR A 1 128 ? -2.006 -7.332 -14.906 1 98.5 128 TYR A C 1
ATOM 999 O O . TYR A 1 128 ? -1.864 -6.152 -15.242 1 98.5 128 TYR A O 1
ATOM 1007 N N . LYS A 1 129 ? -3.078 -8.062 -15.211 1 97.38 129 LYS A N 1
ATOM 1008 C CA . LYS A 1 129 ? -4.148 -7.512 -16.031 1 97.38 129 LYS A CA 1
ATOM 1009 C C . LYS A 1 129 ? -4.938 -6.449 -15.281 1 97.38 129 LYS A C 1
ATOM 1011 O O . LYS A 1 129 ? -5.324 -5.43 -15.852 1 97.38 129 LYS A O 1
ATOM 1016 N N . GLY A 1 130 ? -5.223 -6.73 -14.016 1 97.44 130 GLY A N 1
ATOM 1017 C CA . GLY A 1 130 ? -5.957 -5.77 -13.203 1 97.44 130 GLY A CA 1
ATOM 1018 C C . GLY A 1 130 ? -5.266 -4.422 -13.102 1 97.44 130 GLY A C 1
ATOM 1019 O O . GLY A 1 130 ? -5.855 -3.393 -13.438 1 97.44 130 GLY A O 1
ATOM 1020 N N . CYS A 1 131 ? -3.979 -4.414 -12.719 1 98.62 131 CYS A N 1
ATOM 1021 C CA . CYS A 1 131 ? -3.215 -3.184 -12.555 1 98.62 131 CYS A CA 1
ATOM 1022 C C . CYS A 1 131 ? -3.045 -2.461 -13.883 1 98.62 131 CYS A C 1
ATOM 1024 O O . CYS A 1 131 ? -3.057 -1.23 -13.93 1 98.62 131 CYS A O 1
ATOM 1026 N N . THR A 1 132 ? -2.855 -3.236 -14.992 1 98.75 132 THR A N 1
ATOM 1027 C CA . THR A 1 132 ? -2.787 -2.629 -16.328 1 98.75 132 THR A CA 1
ATOM 1028 C C . THR A 1 132 ? -4.086 -1.898 -16.656 1 98.75 132 THR A C 1
ATOM 1030 O O . THR A 1 132 ? -4.062 -0.75 -17.094 1 98.75 132 THR A O 1
ATOM 1033 N N . GLY A 1 133 ? -5.203 -2.566 -16.359 1 98.25 133 GLY A N 1
ATOM 1034 C CA . GLY A 1 133 ? -6.508 -1.981 -16.641 1 98.25 133 GLY A CA 1
ATOM 1035 C C . GLY A 1 133 ? -6.758 -0.7 -15.867 1 98.25 133 GLY A C 1
ATOM 1036 O O . GLY A 1 133 ? -7.352 0.243 -16.391 1 98.25 133 GLY A O 1
ATOM 1037 N N . PHE A 1 134 ? -6.301 -0.616 -14.617 1 98.38 134 PHE A N 1
ATOM 1038 C CA . PHE A 1 134 ? -6.5 0.56 -13.773 1 98.38 134 PHE A CA 1
ATOM 1039 C C . PHE A 1 134 ? -5.812 1.778 -14.383 1 98.38 134 PHE A C 1
ATOM 1041 O O . PHE A 1 134 ? -6.203 2.916 -14.109 1 98.38 134 PHE A O 1
ATOM 1048 N N . THR A 1 135 ? -4.742 1.574 -15.195 1 98.12 135 THR A N 1
ATOM 1049 C CA . THR A 1 135 ? -4.012 2.682 -15.797 1 98.12 135 THR A CA 1
ATOM 1050 C C . THR A 1 135 ? -4.699 3.158 -17.078 1 98.12 135 THR A C 1
ATOM 1052 O O . THR A 1 135 ? -4.383 4.227 -17.594 1 98.12 135 THR A O 1
ATOM 1055 N N . GLY A 1 136 ? -5.617 2.318 -17.609 1 97.75 136 GLY A N 1
ATOM 1056 C CA . GLY A 1 136 ? -6.242 2.6 -18.891 1 97.75 136 GLY A CA 1
ATOM 1057 C C . GLY A 1 136 ? -5.473 2.025 -20.062 1 97.75 136 GLY A C 1
ATOM 1058 O O . GLY A 1 136 ? -5.895 2.156 -21.219 1 97.75 136 GLY A O 1
ATOM 1059 N N . ALA A 1 137 ? -4.309 1.364 -19.781 1 98.56 137 ALA A N 1
ATOM 1060 C CA . ALA A 1 137 ? -3.545 0.707 -20.828 1 98.56 137 ALA A CA 1
ATOM 1061 C C . ALA A 1 137 ? -4.223 -0.587 -21.281 1 98.56 137 ALA A C 1
ATOM 1063 O O . ALA A 1 137 ? -5.188 -1.035 -20.656 1 98.56 137 ALA A O 1
ATOM 1064 N N . THR A 1 138 ? -3.754 -1.124 -22.375 1 98.62 138 THR A N 1
ATOM 1065 C CA . THR A 1 138 ? -4.359 -2.316 -22.953 1 98.62 138 THR A CA 1
ATOM 1066 C C . THR A 1 138 ? -3.496 -3.547 -22.688 1 98.62 138 THR A C 1
ATOM 1068 O O . THR A 1 138 ? -2.352 -3.621 -23.125 1 98.62 138 THR A O 1
ATOM 1071 N N . PRO A 1 139 ? -4.004 -4.484 -21.953 1 98.56 139 PRO A N 1
ATOM 1072 C CA . PRO A 1 139 ? -3.281 -5.758 -21.828 1 98.56 139 PRO A CA 1
ATOM 1073 C C . PRO A 1 139 ? -3.295 -6.559 -23.141 1 98.56 139 PRO A C 1
ATOM 1075 O O . PRO A 1 139 ? -4.352 -6.738 -23.75 1 98.56 139 PRO A O 1
ATOM 1078 N N . VAL A 1 140 ? -2.16 -6.945 -23.609 1 98.81 140 VAL A N 1
ATOM 1079 C CA . VAL A 1 140 ? -2 -7.848 -24.75 1 98.81 140 VAL A CA 1
ATOM 1080 C C . VAL A 1 140 ? -1.52 -9.211 -24.266 1 98.81 140 VAL A C 1
ATOM 1082 O O . VAL A 1 140 ? -0.358 -9.367 -23.875 1 98.81 140 VAL A O 1
ATOM 1085 N N . THR A 1 141 ? -2.369 -10.242 -24.375 1 98.62 141 THR A N 1
ATOM 1086 C CA . THR A 1 141 ? -2.074 -11.531 -23.75 1 98.62 141 THR A CA 1
ATOM 1087 C C . THR A 1 141 ? -1.386 -12.461 -24.75 1 98.62 141 THR A C 1
ATOM 1089 O O . THR A 1 141 ? -1.669 -12.422 -25.953 1 98.62 141 THR A O 1
ATOM 1092 N N . ILE A 1 142 ? -0.453 -13.18 -24.297 1 98.75 142 ILE A N 1
ATOM 1093 C CA . ILE A 1 142 ? 0.165 -14.297 -25 1 98.75 142 ILE A CA 1
ATOM 1094 C C . ILE A 1 142 ? -0.216 -15.609 -24.328 1 98.75 142 ILE A C 1
ATOM 1096 O O . ILE A 1 142 ? 0.084 -15.82 -23.141 1 98.75 142 ILE A O 1
ATOM 1100 N N . GLU A 1 143 ? -0.86 -16.469 -25.016 1 98.5 143 GLU A N 1
ATOM 1101 C CA . GLU A 1 143 ? -1.279 -17.75 -24.438 1 98.5 143 GLU A CA 1
ATOM 1102 C C . GLU A 1 143 ? -0.108 -18.719 -24.344 1 98.5 143 GLU A C 1
ATOM 1104 O O . GLU A 1 143 ? 0.472 -19.109 -25.359 1 98.5 143 GLU A O 1
ATOM 1109 N N . LEU A 1 144 ? 0.261 -19.031 -23.156 1 98.38 144 LEU A N 1
ATOM 1110 C CA . LEU A 1 144 ? 1.239 -20.078 -22.922 1 98.38 144 LEU A CA 1
ATOM 1111 C C . LEU A 1 144 ? 0.581 -21.453 -22.969 1 98.38 144 LEU A C 1
ATOM 1113 O O . LEU A 1 144 ? -0.535 -21.641 -22.484 1 98.38 144 LEU A O 1
ATOM 1117 N N . LYS A 1 145 ? 1.3 -22.391 -23.562 1 96.5 145 LYS A N 1
ATOM 1118 C CA . LYS A 1 145 ? 0.702 -23.719 -23.781 1 96.5 145 LYS A CA 1
ATOM 1119 C C . LYS A 1 145 ? 1.532 -24.812 -23.125 1 96.5 145 LYS A C 1
ATOM 1121 O O . LYS A 1 145 ? 2.758 -24.703 -23.031 1 96.5 145 LYS A O 1
ATOM 1126 N N . GLN A 1 146 ? 0.784 -25.781 -22.719 1 95.62 146 GLN A N 1
ATOM 1127 C CA . GLN A 1 146 ? 1.441 -26.938 -22.109 1 95.62 146 GLN A CA 1
ATOM 1128 C C . GLN A 1 146 ? 2.451 -27.562 -23.062 1 95.62 146 GLN A C 1
ATOM 1130 O O . GLN A 1 146 ? 3.496 -28.062 -22.641 1 95.62 146 GLN A O 1
ATOM 1135 N N . GLU A 1 147 ? 2.195 -27.562 -24.359 1 94.81 147 GLU A N 1
ATOM 1136 C CA . GLU A 1 147 ? 3.066 -28.141 -25.375 1 94.81 147 GLU A CA 1
ATOM 1137 C C . GLU A 1 147 ? 4.434 -27.469 -25.391 1 94.81 147 GLU A C 1
ATOM 1139 O O . GLU A 1 147 ? 5.43 -28.078 -25.797 1 94.81 147 GLU A O 1
ATOM 1144 N N . ASP A 1 148 ? 4.477 -26.219 -24.891 1 95.94 148 ASP A N 1
ATOM 1145 C CA . ASP A 1 148 ? 5.73 -25.469 -24.812 1 95.94 148 ASP A CA 1
ATOM 1146 C C . ASP A 1 148 ? 6.184 -25.328 -23.359 1 95.94 148 ASP A C 1
ATOM 1148 O O . ASP A 1 148 ? 6.871 -24.359 -23.016 1 95.94 148 ASP A O 1
ATOM 1152 N N . ASP A 1 149 ? 5.656 -26.203 -22.516 1 96.88 149 ASP A N 1
ATOM 1153 C CA . ASP A 1 149 ? 5.977 -26.234 -21.094 1 96.88 149 ASP A CA 1
ATOM 1154 C C . ASP A 1 149 ? 5.559 -24.938 -20.406 1 96.88 149 ASP A C 1
ATOM 1156 O O . ASP A 1 149 ? 6.199 -24.5 -19.453 1 96.88 149 ASP A O 1
ATOM 1160 N N . PHE A 1 150 ? 4.59 -24.25 -21.016 1 98.44 150 PHE A N 1
ATOM 1161 C CA . PHE A 1 150 ? 4.047 -22.984 -20.531 1 98.44 150 PHE A CA 1
ATOM 1162 C C . PHE A 1 150 ? 5.133 -21.906 -20.469 1 98.44 150 PHE A C 1
ATOM 1164 O O . PHE A 1 150 ? 5.086 -21.031 -19.609 1 98.44 150 PHE A O 1
ATOM 1171 N N . LYS A 1 151 ? 6.152 -22.047 -21.328 1 98.38 151 LYS A N 1
ATOM 1172 C CA . LYS A 1 151 ? 7.195 -21.031 -21.438 1 98.38 151 LYS A CA 1
ATOM 1173 C C . LYS A 1 151 ? 6.801 -19.938 -22.438 1 98.38 151 LYS A C 1
ATOM 1175 O O . LYS A 1 151 ? 5.98 -20.188 -23.328 1 98.38 151 LYS A O 1
ATOM 1180 N N . LEU A 1 152 ? 7.305 -18.781 -22.219 1 98.69 152 LEU A N 1
ATOM 1181 C CA . LEU A 1 152 ? 7.191 -17.719 -23.203 1 98.69 152 LEU A CA 1
ATOM 1182 C C . LEU A 1 152 ? 8.289 -17.828 -24.25 1 98.69 152 LEU A C 1
ATOM 1184 O O . LEU A 1 152 ? 9.477 -17.781 -23.922 1 98.69 152 LEU A O 1
ATOM 1188 N N . THR A 1 153 ? 7.977 -17.969 -25.5 1 98.31 153 THR A N 1
ATOM 1189 C CA . THR A 1 153 ? 8.977 -18.125 -26.547 1 98.31 153 THR A CA 1
ATOM 1190 C C . THR A 1 153 ? 9.281 -16.781 -27.219 1 98.31 153 THR A C 1
ATOM 1192 O O . THR A 1 153 ? 8.445 -15.883 -27.219 1 98.31 153 THR A O 1
ATOM 1195 N N . ALA A 1 154 ? 10.43 -16.719 -27.812 1 98.44 154 ALA A N 1
ATOM 1196 C CA . ALA A 1 154 ? 10.828 -15.523 -28.547 1 98.44 154 ALA A CA 1
ATOM 1197 C C . ALA A 1 154 ? 9.867 -15.242 -29.703 1 98.44 154 ALA A C 1
ATOM 1199 O O . ALA A 1 154 ? 9.539 -14.078 -29.969 1 98.44 154 ALA A O 1
ATOM 1200 N N . LYS A 1 155 ? 9.477 -16.281 -30.344 1 98.31 155 LYS A N 1
ATOM 1201 C CA . LYS A 1 155 ? 8.57 -16.141 -31.484 1 98.31 155 LYS A CA 1
ATOM 1202 C C . LYS A 1 155 ? 7.242 -15.523 -31.062 1 98.31 155 LYS A C 1
ATOM 1204 O O . LYS A 1 155 ? 6.734 -14.609 -31.719 1 98.31 155 LYS A O 1
ATOM 1209 N N . GLN A 1 156 ? 6.652 -15.992 -29.984 1 98.56 156 GLN A N 1
ATOM 1210 C CA . GLN A 1 156 ? 5.402 -15.461 -29.469 1 98.56 156 GLN A CA 1
ATOM 1211 C C . GLN A 1 156 ? 5.551 -13.992 -29.062 1 98.56 156 GLN A C 1
ATOM 1213 O O . GLN A 1 156 ? 4.684 -13.172 -29.375 1 98.56 156 GLN A O 1
ATOM 1218 N N . LEU A 1 157 ? 6.66 -13.711 -28.406 1 98.81 157 LEU A N 1
ATOM 1219 C CA . LEU A 1 157 ? 6.922 -12.352 -27.938 1 98.81 157 LEU A CA 1
ATOM 1220 C C . LEU A 1 157 ? 7.051 -11.391 -29.125 1 98.81 157 LEU A C 1
ATOM 1222 O O . LEU A 1 157 ? 6.422 -10.336 -29.125 1 98.81 157 LEU A O 1
ATOM 1226 N N . GLU A 1 158 ? 7.805 -11.773 -30.078 1 98.56 158 GLU A N 1
ATOM 1227 C CA . GLU A 1 158 ? 8.023 -10.938 -31.25 1 98.56 158 GLU A CA 1
ATOM 1228 C C . GLU A 1 158 ? 6.711 -10.656 -31.984 1 98.56 158 GLU A C 1
ATOM 1230 O O . GLU A 1 158 ? 6.473 -9.531 -32.438 1 98.56 158 GLU A O 1
ATOM 1235 N N . ALA A 1 159 ? 5.906 -11.648 -32.062 1 98.62 159 ALA A N 1
ATOM 1236 C CA . ALA A 1 159 ? 4.645 -11.539 -32.781 1 98.62 159 ALA A CA 1
ATOM 1237 C C . ALA A 1 159 ? 3.678 -10.602 -32.062 1 98.62 159 ALA A C 1
ATOM 1239 O O . ALA A 1 159 ? 2.812 -9.984 -32.688 1 98.62 159 ALA A O 1
ATOM 1240 N N . ALA A 1 160 ? 3.812 -10.43 -30.734 1 98.75 160 ALA A N 1
ATOM 1241 C CA . ALA A 1 160 ? 2.867 -9.656 -29.938 1 98.75 160 ALA A CA 1
ATOM 1242 C C . ALA A 1 160 ? 3.279 -8.188 -29.859 1 98.75 160 ALA A C 1
ATOM 1244 O O . ALA A 1 160 ? 2.463 -7.324 -29.531 1 98.75 160 ALA A O 1
ATOM 1245 N N . ILE A 1 161 ? 4.535 -7.855 -30.156 1 98.75 161 ILE A N 1
ATOM 1246 C CA . ILE A 1 161 ? 5.07 -6.504 -30.016 1 98.75 161 ILE A CA 1
ATOM 1247 C C . ILE A 1 161 ? 4.535 -5.621 -31.141 1 98.75 161 ILE A C 1
ATOM 1249 O O . ILE A 1 161 ? 4.531 -6.02 -32.312 1 98.75 161 ILE A O 1
ATOM 1253 N N . THR A 1 162 ? 4.02 -4.5 -30.828 1 98.69 162 THR A N 1
ATOM 1254 C CA . THR A 1 162 ? 3.629 -3.441 -31.75 1 98.69 162 THR A CA 1
ATOM 1255 C C . THR A 1 162 ? 4.32 -2.131 -31.391 1 98.69 162 THR A C 1
ATOM 1257 O O . THR A 1 162 ? 5.133 -2.084 -30.469 1 98.69 162 THR A O 1
ATOM 1260 N N . ASP A 1 163 ? 3.986 -1.058 -32.125 1 98.19 163 ASP A N 1
ATOM 1261 C CA . ASP A 1 163 ? 4.551 0.259 -31.844 1 98.19 163 ASP A CA 1
ATOM 1262 C C . ASP A 1 163 ? 3.973 0.849 -30.562 1 98.19 163 ASP A C 1
ATOM 1264 O O . ASP A 1 163 ? 4.496 1.829 -30.031 1 98.19 163 ASP A O 1
ATOM 1268 N N . LYS A 1 164 ? 2.93 0.203 -29.984 1 98.56 164 LYS A N 1
ATOM 1269 C CA . LYS A 1 164 ? 2.271 0.692 -28.766 1 98.56 164 LYS A CA 1
ATOM 1270 C C . LYS A 1 164 ? 2.766 -0.053 -27.531 1 98.56 164 LYS A C 1
ATOM 1272 O O . LYS A 1 164 ? 2.469 0.342 -26.406 1 98.56 164 LYS A O 1
ATOM 1277 N N . THR A 1 165 ? 3.59 -1.122 -27.719 1 98.88 165 THR A N 1
ATOM 1278 C CA . THR A 1 165 ? 4.082 -1.917 -26.609 1 98.88 165 THR A CA 1
ATOM 1279 C C . THR A 1 165 ? 5.098 -1.126 -25.781 1 98.88 165 THR A C 1
ATOM 1281 O O . THR A 1 165 ? 6.113 -0.67 -26.312 1 98.88 165 THR A O 1
ATOM 1284 N N . LYS A 1 166 ? 4.793 -1.023 -24.484 1 98.88 166 LYS A N 1
ATOM 1285 C CA . LYS A 1 166 ? 5.68 -0.278 -23.594 1 98.88 166 LYS A CA 1
ATOM 1286 C C . LYS A 1 166 ? 6.301 -1.193 -22.547 1 98.88 166 LYS A C 1
ATOM 1288 O O . LYS A 1 166 ? 7.422 -0.957 -22.094 1 98.88 166 LYS A O 1
ATOM 1293 N N . VAL A 1 167 ? 5.555 -2.172 -22.125 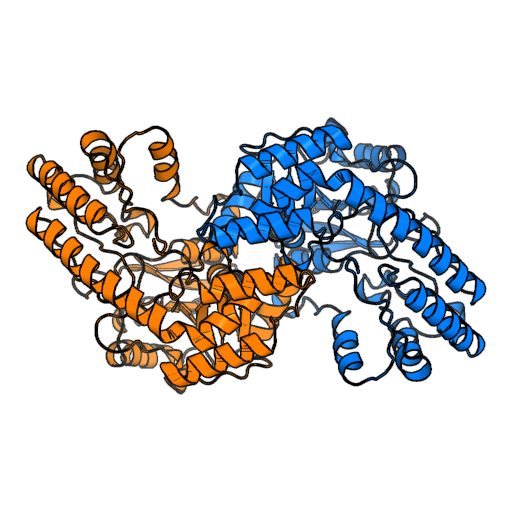1 98.94 167 VAL A N 1
ATOM 1294 C CA . VAL A 1 167 ? 5.992 -3.051 -21.047 1 98.94 167 VAL A CA 1
ATOM 1295 C C . VAL A 1 167 ? 5.734 -4.508 -21.422 1 98.94 167 VAL A C 1
ATOM 1297 O O . VAL A 1 167 ? 4.727 -4.82 -22.062 1 98.94 167 VAL A O 1
ATOM 1300 N N . VAL A 1 168 ? 6.652 -5.363 -21.109 1 98.94 168 VAL A N 1
ATOM 1301 C CA . VAL A 1 168 ? 6.477 -6.812 -21.141 1 98.94 168 VAL A CA 1
ATOM 1302 C C . VAL A 1 168 ? 6.656 -7.383 -19.734 1 98.94 168 VAL A C 1
ATOM 1304 O O . VAL A 1 168 ? 7.645 -7.086 -19.062 1 98.94 168 VAL A O 1
ATOM 1307 N N . ILE A 1 169 ? 5.699 -8.172 -19.281 1 98.94 169 ILE A N 1
ATOM 1308 C CA . ILE A 1 169 ? 5.797 -8.812 -17.969 1 98.94 169 ILE A CA 1
ATOM 1309 C C . ILE A 1 169 ? 6.32 -10.234 -18.125 1 98.94 169 ILE A C 1
ATOM 1311 O O . ILE A 1 169 ? 5.816 -11 -18.953 1 98.94 169 ILE A O 1
ATOM 1315 N N . ILE A 1 170 ? 7.348 -10.547 -17.422 1 98.88 170 ILE A N 1
ATOM 1316 C CA . ILE A 1 170 ? 7.953 -11.875 -17.406 1 98.88 170 ILE A CA 1
ATOM 1317 C C . ILE A 1 170 ? 7.832 -12.484 -16 1 98.88 170 ILE A C 1
ATOM 1319 O O . ILE A 1 170 ? 8.695 -12.273 -15.156 1 98.88 170 ILE A O 1
ATOM 1323 N N . PRO A 1 171 ? 6.77 -13.242 -15.758 1 98.69 171 PRO A N 1
ATOM 1324 C CA . PRO A 1 171 ? 6.449 -13.695 -14.406 1 98.69 171 PRO A CA 1
ATOM 1325 C C . PRO A 1 171 ? 6.84 -15.148 -14.156 1 98.69 171 PRO A C 1
ATOM 1327 O O . PRO A 1 171 ? 5.973 -16 -13.977 1 98.69 171 PRO A O 1
ATOM 1330 N N . PHE A 1 172 ? 8.156 -15.469 -14.055 1 98.69 172 PHE A N 1
ATOM 1331 C CA . PHE A 1 172 ? 8.641 -16.828 -13.852 1 98.69 172 PHE A CA 1
ATOM 1332 C C . PHE A 1 172 ? 9.547 -16.906 -12.625 1 98.69 172 PHE A C 1
ATOM 1334 O O . PHE A 1 172 ? 10.438 -16.062 -12.461 1 98.69 172 PHE A O 1
ATOM 1341 N N . PRO A 1 173 ? 9.398 -17.906 -11.789 1 98.5 173 PRO A N 1
ATOM 1342 C CA . PRO A 1 173 ? 8.453 -19.016 -11.883 1 98.5 173 PRO A CA 1
ATOM 1343 C C . PRO A 1 173 ? 6.996 -18.562 -11.891 1 98.5 173 PRO A C 1
ATOM 1345 O O . PRO A 1 173 ? 6.66 -17.531 -11.289 1 98.5 173 PRO A O 1
ATOM 1348 N N . ASN A 1 174 ? 6.199 -19.344 -12.531 1 98.69 174 ASN A N 1
ATOM 1349 C CA . ASN A 1 174 ? 4.895 -18.844 -12.961 1 98.69 174 ASN A CA 1
ATOM 1350 C C . ASN A 1 174 ? 3.777 -19.359 -12.055 1 98.69 174 ASN A C 1
ATOM 1352 O O . ASN A 1 174 ? 3.766 -20.531 -11.68 1 98.69 174 ASN A O 1
ATOM 1356 N N . ASN A 1 175 ? 2.969 -18.594 -11.508 1 98.06 175 ASN A N 1
ATOM 1357 C CA . ASN A 1 175 ? 1.635 -18.891 -11 1 98.06 175 ASN A CA 1
ATOM 1358 C C . ASN A 1 175 ? 0.573 -18.734 -12.086 1 98.06 175 ASN A C 1
ATOM 1360 O O . ASN A 1 175 ? 0.344 -17.625 -12.586 1 98.06 175 ASN A O 1
ATOM 1364 N N . PRO A 1 176 ? -0.003 -19.781 -12.57 1 97.88 176 PRO A N 1
ATOM 1365 C CA . PRO A 1 176 ? -0.339 -20.969 -11.805 1 97.88 176 PRO A CA 1
ATOM 1366 C C . PRO A 1 176 ? 0.406 -22.219 -12.281 1 97.88 176 PRO A C 1
ATOM 1368 O O . PRO A 1 176 ? 0.22 -23.297 -11.734 1 97.88 176 PRO A O 1
ATOM 1371 N N . THR A 1 177 ? 1.271 -22.125 -13.273 1 98.5 177 THR A N 1
ATOM 1372 C CA . THR A 1 177 ? 1.698 -23.312 -13.992 1 98.5 177 THR A CA 1
ATOM 1373 C C . THR A 1 177 ? 2.92 -23.938 -13.32 1 98.5 177 THR A C 1
ATOM 1375 O O . THR A 1 177 ? 3.232 -25.109 -13.555 1 98.5 177 THR A O 1
ATOM 1378 N N . GLY A 1 178 ? 3.637 -23.078 -12.609 1 98.38 178 GLY A N 1
ATOM 1379 C CA . GLY A 1 178 ? 4.887 -23.547 -12.023 1 98.38 178 GLY A CA 1
ATOM 1380 C C . GLY A 1 178 ? 6.023 -23.609 -13.031 1 98.38 178 GLY A C 1
ATOM 1381 O O . GLY A 1 178 ? 7.121 -24.062 -12.703 1 98.38 178 GLY A O 1
ATOM 1382 N N . ALA A 1 179 ? 5.816 -23.125 -14.203 1 98.56 179 ALA A N 1
ATOM 1383 C CA . ALA A 1 179 ? 6.848 -23.125 -15.242 1 98.56 179 ALA A CA 1
ATOM 1384 C C . ALA A 1 179 ? 8 -22.188 -14.859 1 98.56 179 ALA A C 1
ATOM 1386 O O . ALA A 1 179 ? 7.789 -21.172 -14.188 1 98.56 179 ALA A O 1
ATOM 1387 N N . ILE A 1 180 ? 9.195 -22.562 -15.266 1 98.38 180 ILE A N 1
ATOM 1388 C CA . ILE A 1 180 ? 10.375 -21.719 -15.094 1 98.38 180 ILE A CA 1
ATOM 1389 C C . ILE A 1 180 ? 10.992 -21.422 -16.453 1 98.38 180 ILE A C 1
ATOM 1391 O O . ILE A 1 180 ? 10.664 -22.062 -17.453 1 98.38 180 ILE A O 1
ATOM 1395 N N . MET A 1 181 ? 11.766 -20.469 -16.5 1 98 181 MET A N 1
ATOM 1396 C CA . MET A 1 181 ? 12.594 -20.156 -17.672 1 98 181 MET A CA 1
ATOM 1397 C C . MET A 1 181 ? 14.07 -20.094 -17.281 1 98 181 MET A C 1
ATOM 1399 O O . MET A 1 181 ? 14.469 -19.297 -16.438 1 98 181 MET A O 1
ATOM 1403 N N . GLY A 1 182 ? 14.875 -20.984 -17.891 1 96.75 182 GLY A N 1
ATOM 1404 C CA . GLY A 1 182 ? 16.312 -20.984 -17.641 1 96.75 182 GLY A CA 1
ATOM 1405 C C . GLY A 1 182 ? 17.047 -19.922 -18.438 1 96.75 182 GLY A C 1
ATOM 1406 O O . GLY A 1 182 ? 16.438 -19.141 -19.172 1 96.75 182 GLY A O 1
ATOM 1407 N N . ARG A 1 183 ? 18.328 -19.906 -18.297 1 97.31 183 ARG A N 1
ATOM 1408 C CA . ARG A 1 183 ? 19.172 -18.906 -18.938 1 97.31 183 ARG A CA 1
ATOM 1409 C C . ARG A 1 183 ? 19.031 -18.938 -20.453 1 97.31 183 ARG A C 1
ATOM 1411 O O . ARG A 1 183 ? 18.953 -17.891 -21.094 1 97.31 183 ARG A O 1
ATOM 1418 N N . GLU A 1 184 ? 18.984 -20.141 -21 1 97.56 184 GLU A N 1
ATOM 1419 C CA . GLU A 1 184 ? 18.875 -20.297 -22.438 1 97.56 184 GLU A CA 1
ATOM 1420 C C . GLU A 1 184 ? 17.531 -19.781 -22.953 1 97.56 184 GLU A C 1
ATOM 1422 O O . GLU A 1 184 ? 17.484 -19.109 -23.984 1 97.56 184 GLU A O 1
ATOM 1427 N N . ASP A 1 185 ? 16.438 -20.109 -22.234 1 97.44 185 ASP A N 1
ATOM 1428 C CA . ASP A 1 185 ? 15.117 -19.609 -22.578 1 97.44 185 ASP A CA 1
ATOM 1429 C C . ASP A 1 185 ? 15.094 -18.078 -22.594 1 97.44 185 ASP A C 1
ATOM 1431 O O . ASP A 1 185 ? 14.602 -17.469 -23.547 1 97.44 185 ASP A O 1
ATOM 1435 N N . LEU A 1 186 ? 15.68 -17.484 -21.578 1 98.56 186 LEU A N 1
ATOM 1436 C CA . LEU A 1 186 ? 15.664 -16.031 -21.406 1 98.56 186 LEU A CA 1
ATOM 1437 C C . LEU A 1 186 ? 16.531 -15.352 -22.453 1 98.56 186 LEU A C 1
ATOM 1439 O O . LEU A 1 186 ? 16.234 -14.242 -22.891 1 98.56 186 LEU A O 1
ATOM 1443 N N . TYR A 1 187 ? 17.641 -16.016 -22.797 1 98.62 187 TYR A N 1
ATOM 1444 C CA . TYR A 1 187 ? 18.531 -15.438 -23.797 1 98.62 187 TYR A CA 1
ATOM 1445 C C . TYR A 1 187 ? 17.781 -15.195 -25.109 1 98.62 187 TYR A C 1
ATOM 1447 O O . TYR A 1 187 ? 18.016 -14.195 -25.781 1 98.62 187 TYR A O 1
ATOM 1455 N N . GLU A 1 188 ? 16.938 -16.125 -25.484 1 98.69 188 GLU A N 1
ATOM 1456 C CA . GLU A 1 188 ? 16.141 -15.945 -26.688 1 98.69 188 GLU A CA 1
ATOM 1457 C C . GLU A 1 188 ? 15.258 -14.703 -26.594 1 98.69 188 GLU A C 1
ATOM 1459 O O . GLU A 1 188 ? 15.078 -13.984 -27.578 1 98.69 188 GLU A O 1
ATOM 1464 N N . LEU A 1 189 ? 14.648 -14.43 -25.438 1 98.81 189 LEU A N 1
ATOM 1465 C CA . LEU A 1 189 ? 13.844 -13.227 -25.234 1 98.81 189 LEU A CA 1
ATOM 1466 C C . LEU A 1 189 ? 14.711 -11.977 -25.312 1 98.81 189 LEU A C 1
ATOM 1468 O O . LEU A 1 189 ? 14.281 -10.945 -25.828 1 98.81 189 LEU A O 1
ATOM 1472 N N . VAL A 1 190 ? 15.969 -12.047 -24.734 1 98.81 190 VAL A N 1
ATOM 1473 C CA . VAL A 1 190 ? 16.906 -10.938 -24.75 1 98.81 190 VAL A CA 1
ATOM 1474 C C . VAL A 1 190 ? 17.188 -10.5 -26.188 1 98.81 190 VAL A C 1
ATOM 1476 O O . VAL A 1 190 ? 17.234 -9.305 -26.484 1 98.81 190 VAL A O 1
ATOM 1479 N N . GLN A 1 191 ? 17.266 -11.461 -27.094 1 98.62 191 GLN A N 1
ATOM 1480 C CA . GLN A 1 191 ? 17.547 -11.164 -28.484 1 98.62 191 GLN A CA 1
ATOM 1481 C C . GLN A 1 191 ? 16.422 -10.352 -29.125 1 98.62 191 GLN A C 1
ATOM 1483 O O . GLN A 1 191 ? 16.656 -9.523 -30 1 98.62 191 GLN A O 1
ATOM 1488 N N . VAL A 1 192 ? 15.234 -10.555 -28.641 1 98.62 192 VAL A N 1
ATOM 1489 C CA . VAL A 1 192 ? 14.07 -9.844 -29.156 1 98.62 192 VAL A CA 1
ATOM 1490 C C . VAL A 1 192 ? 14 -8.445 -28.547 1 98.62 192 VAL A C 1
ATOM 1492 O O . VAL A 1 192 ? 13.664 -7.477 -29.234 1 98.62 192 VAL A O 1
ATOM 1495 N N . LEU A 1 193 ? 14.422 -8.289 -27.25 1 98.69 193 LEU A N 1
ATOM 1496 C CA . LEU A 1 193 ? 14.062 -7.121 -26.469 1 98.69 193 LEU A CA 1
ATOM 1497 C C . LEU A 1 193 ? 15.211 -6.117 -26.422 1 98.69 193 LEU A C 1
ATOM 1499 O O . LEU A 1 193 ? 14.992 -4.922 -26.219 1 98.69 193 LEU A O 1
ATOM 1503 N N . LYS A 1 194 ? 16.484 -6.516 -26.641 1 97.69 194 LYS A N 1
ATOM 1504 C CA . LYS A 1 194 ? 17.672 -5.75 -26.297 1 97.69 194 LYS A CA 1
ATOM 1505 C C . LYS A 1 194 ? 17.734 -4.449 -27.094 1 97.69 194 LYS A C 1
ATOM 1507 O O . LYS A 1 194 ? 18.328 -3.465 -26.656 1 97.69 194 LYS A O 1
ATOM 1512 N N . ASP A 1 195 ? 17.062 -4.375 -28.25 1 96.31 195 ASP A N 1
ATOM 1513 C CA . ASP A 1 195 ? 17.172 -3.186 -29.094 1 96.31 195 ASP A CA 1
ATOM 1514 C C . ASP A 1 195 ? 15.844 -2.449 -29.188 1 96.31 195 ASP A C 1
ATOM 1516 O O . ASP A 1 195 ? 15.625 -1.659 -30.094 1 96.31 195 ASP A O 1
ATOM 1520 N N . LYS A 1 196 ? 14.938 -2.705 -28.266 1 97.81 196 LYS A N 1
ATOM 1521 C CA . LYS A 1 196 ? 13.609 -2.094 -28.297 1 97.81 196 LYS A CA 1
ATOM 1522 C C . LYS A 1 196 ? 13.398 -1.195 -27.078 1 97.81 196 LYS A C 1
ATOM 1524 O O . LYS A 1 196 ? 14.016 -1.402 -26.031 1 97.81 196 LYS A O 1
ATOM 1529 N N . ASP A 1 197 ? 12.586 -0.212 -27.297 1 98.19 197 ASP A N 1
ATOM 1530 C CA . ASP A 1 197 ? 12.211 0.659 -26.188 1 98.19 197 ASP A CA 1
ATOM 1531 C C . ASP A 1 197 ? 11.031 0.078 -25.406 1 98.19 197 ASP A C 1
ATOM 1533 O O . ASP A 1 197 ? 9.945 0.66 -25.391 1 98.19 197 ASP A O 1
ATOM 1537 N N . ILE A 1 198 ? 11.258 -1.005 -24.828 1 98.81 198 ILE A N 1
ATOM 1538 C CA . ILE A 1 198 ? 10.281 -1.745 -24.031 1 98.81 198 ILE A CA 1
ATOM 1539 C C . ILE A 1 198 ? 10.867 -2.061 -22.656 1 98.81 198 ILE A C 1
ATOM 1541 O O . ILE A 1 198 ? 12 -2.541 -22.562 1 98.81 198 ILE A O 1
ATOM 1545 N N . VAL A 1 199 ? 10.18 -1.701 -21.594 1 98.94 199 VAL A N 1
ATOM 1546 C CA . VAL A 1 199 ? 10.609 -2.018 -20.234 1 98.94 199 VAL A CA 1
ATOM 1547 C C . VAL A 1 199 ? 10.133 -3.418 -19.859 1 98.94 199 VAL A C 1
ATOM 1549 O O . VAL A 1 199 ? 8.992 -3.789 -20.141 1 98.94 199 VAL A O 1
ATOM 1552 N N . VAL A 1 200 ? 11 -4.199 -19.266 1 98.94 200 VAL A N 1
ATOM 1553 C CA . VAL A 1 200 ? 10.648 -5.535 -18.781 1 98.94 200 VAL 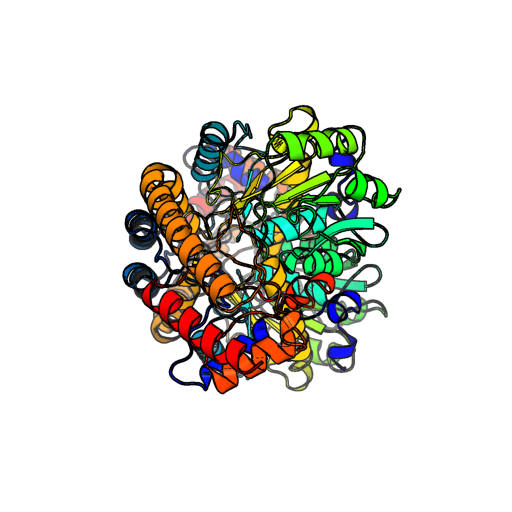A CA 1
ATOM 1554 C C . VAL A 1 200 ? 10.328 -5.488 -17.297 1 98.94 200 VAL A C 1
ATOM 1556 O O . VAL A 1 200 ? 11.125 -4.98 -16.5 1 98.94 200 VAL A O 1
ATOM 1559 N N . LEU A 1 201 ? 9.18 -5.891 -16.906 1 98.94 201 LEU A N 1
ATOM 1560 C CA . LEU A 1 201 ? 8.844 -6.168 -15.516 1 98.94 201 LEU A CA 1
ATOM 1561 C C . LEU A 1 201 ? 9.016 -7.648 -15.203 1 98.94 201 LEU A C 1
ATOM 1563 O O . LEU A 1 201 ? 8.18 -8.469 -15.594 1 98.94 201 LEU A O 1
ATOM 1567 N N . SER A 1 202 ? 10.039 -7.973 -14.562 1 98.94 202 SER A N 1
ATOM 1568 C CA . SER A 1 202 ? 10.336 -9.352 -14.188 1 98.94 202 SER A CA 1
ATOM 1569 C C . SER A 1 202 ? 9.867 -9.656 -12.766 1 98.94 202 SER A C 1
ATOM 1571 O O . SER A 1 202 ? 10.5 -9.227 -11.797 1 98.94 202 SER A O 1
ATOM 1573 N N . ASP A 1 203 ? 8.773 -10.375 -12.648 1 98.88 203 ASP A N 1
ATOM 1574 C CA . ASP A 1 203 ? 8.266 -10.781 -11.344 1 98.88 203 ASP A CA 1
ATOM 1575 C C . ASP A 1 203 ? 8.891 -12.102 -10.891 1 98.88 203 ASP A C 1
ATOM 1577 O O . ASP A 1 203 ? 8.562 -13.164 -11.43 1 98.88 203 ASP A O 1
ATOM 1581 N N . GLU A 1 204 ? 9.695 -11.992 -9.898 1 98.81 204 GLU A N 1
ATOM 1582 C CA . GLU A 1 204 ? 10.5 -13.141 -9.484 1 98.81 204 GLU A CA 1
ATOM 1583 C C . GLU A 1 204 ? 10.219 -13.523 -8.039 1 98.81 204 GLU A C 1
ATOM 1585 O O . GLU A 1 204 ? 11.133 -13.922 -7.309 1 98.81 204 GLU A O 1
ATOM 1590 N N . ILE A 1 205 ? 8.961 -13.398 -7.648 1 98.62 205 ILE A N 1
ATOM 1591 C CA . ILE A 1 205 ? 8.539 -13.594 -6.266 1 98.62 205 ILE A CA 1
ATOM 1592 C C . ILE A 1 205 ? 8.789 -15.047 -5.852 1 98.62 205 ILE A C 1
ATOM 1594 O O . ILE A 1 205 ? 9.008 -15.336 -4.672 1 98.62 205 ILE A O 1
ATOM 1598 N N . TYR A 1 206 ? 8.883 -15.984 -6.828 1 98.62 206 TYR A N 1
ATOM 1599 C CA . TYR A 1 206 ? 9.055 -17.406 -6.535 1 98.62 206 TYR A CA 1
ATOM 1600 C C . TYR A 1 206 ? 10.477 -17.859 -6.852 1 98.62 206 TYR A C 1
ATOM 1602 O O . TYR A 1 206 ? 10.734 -19.047 -6.992 1 98.62 206 TYR A O 1
ATOM 1610 N N . CYS A 1 207 ? 11.422 -16.938 -6.941 1 98.44 207 CYS A N 1
ATOM 1611 C CA . CYS A 1 207 ? 12.766 -17.25 -7.41 1 98.44 207 CYS A CA 1
ATOM 1612 C C . CYS A 1 207 ? 13.406 -18.328 -6.539 1 98.44 207 CYS A C 1
ATOM 1614 O O . CYS A 1 207 ? 14.141 -19.172 -7.039 1 98.44 207 CYS A O 1
ATOM 1616 N N . GLU A 1 208 ? 13.102 -18.375 -5.238 1 98.12 208 GLU A N 1
ATOM 1617 C CA . GLU A 1 208 ? 13.703 -19.328 -4.305 1 98.12 208 GLU A CA 1
ATOM 1618 C C . GLU A 1 208 ? 13.055 -20.703 -4.41 1 98.12 208 GLU A C 1
ATOM 1620 O O . GLU A 1 208 ? 13.562 -21.672 -3.863 1 98.12 208 GLU A O 1
ATOM 1625 N N . LEU A 1 209 ? 11.938 -20.766 -5.121 1 97.88 209 LEU A N 1
ATOM 1626 C CA . LEU A 1 209 ? 11.211 -22.031 -5.316 1 97.88 209 LEU A CA 1
ATOM 1627 C C . LEU A 1 209 ? 11.406 -22.547 -6.734 1 97.88 209 LEU A C 1
ATOM 1629 O O . LEU A 1 209 ? 10.438 -22.734 -7.473 1 97.88 209 LEU A O 1
ATOM 1633 N N . THR A 1 210 ? 12.633 -22.656 -7.152 1 97.62 210 THR A N 1
ATOM 1634 C CA . THR A 1 210 ? 13.062 -23.297 -8.391 1 97.62 210 THR A CA 1
ATOM 1635 C C . THR A 1 210 ? 13.672 -24.672 -8.109 1 97.62 210 THR A C 1
ATOM 1637 O O . THR A 1 210 ? 14.703 -24.766 -7.438 1 97.62 210 THR A O 1
ATOM 1640 N N . TYR A 1 211 ? 13.039 -25.703 -8.602 1 96.5 211 TYR A N 1
ATOM 1641 C CA . TYR A 1 211 ? 13.367 -27.062 -8.172 1 96.5 211 TYR A CA 1
ATOM 1642 C C . TYR A 1 211 ? 14.367 -27.703 -9.125 1 96.5 211 TYR A C 1
ATOM 1644 O O . TYR A 1 211 ? 14.984 -28.719 -8.797 1 96.5 211 TYR A O 1
ATOM 1652 N N . GLU A 1 212 ? 14.445 -27.172 -10.273 1 92.19 212 GLU A N 1
ATOM 1653 C CA . GLU A 1 212 ? 15.422 -27.641 -11.258 1 92.19 212 GLU A CA 1
ATOM 1654 C C . GLU A 1 212 ? 16.406 -26.531 -11.633 1 92.19 212 GLU A C 1
ATOM 1656 O O . GLU A 1 212 ? 16 -25.484 -12.156 1 92.19 212 GLU A O 1
ATOM 1661 N N . GLY A 1 213 ? 17.625 -26.797 -11.367 1 92 213 GLY A N 1
ATOM 1662 C CA . GLY A 1 213 ? 18.609 -25.766 -11.641 1 92 213 GLY A CA 1
ATOM 1663 C C . GLY A 1 213 ? 18.516 -24.578 -10.695 1 92 213 GLY A C 1
ATOM 1664 O O . GLY A 1 213 ? 18.094 -24.734 -9.547 1 92 213 GLY A O 1
ATOM 1665 N N . LYS A 1 214 ? 19.109 -23.484 -11.266 1 93.06 214 LYS A N 1
ATOM 1666 C CA . LYS A 1 214 ? 19.094 -22.234 -10.5 1 93.06 214 LYS A CA 1
ATOM 1667 C C . LYS A 1 214 ? 18.266 -21.172 -11.219 1 93.06 214 LYS A C 1
ATOM 1669 O O . LYS A 1 214 ? 18.297 -21.078 -12.453 1 93.06 214 LYS A O 1
ATOM 1674 N N . HIS A 1 215 ? 17.578 -20.438 -10.461 1 97.81 215 HIS A N 1
ATOM 1675 C CA . HIS A 1 215 ? 16.812 -19.344 -11.039 1 97.81 215 HIS A CA 1
ATOM 1676 C C . HIS A 1 215 ? 17.734 -18.344 -11.75 1 97.81 215 HIS A C 1
ATOM 1678 O O . HIS A 1 215 ? 18.812 -18.031 -11.258 1 97.81 215 HIS A O 1
ATOM 1684 N N . THR A 1 216 ? 17.344 -17.922 -12.922 1 97.75 216 THR A N 1
ATOM 1685 C CA . THR A 1 216 ? 18.016 -16.875 -13.672 1 97.75 216 THR A CA 1
ATOM 1686 C C . THR A 1 216 ? 17.078 -15.672 -13.875 1 97.75 216 THR A C 1
ATOM 1688 O O . THR A 1 216 ? 15.938 -15.836 -14.305 1 97.75 216 THR A O 1
ATOM 1691 N N . SER A 1 217 ? 17.562 -14.508 -13.484 1 98.5 217 SER A N 1
ATOM 1692 C CA . SER A 1 217 ? 16.844 -13.266 -13.766 1 98.5 217 SER A CA 1
ATOM 1693 C C . SER A 1 217 ? 17.219 -12.703 -15.133 1 98.5 217 SER A C 1
ATOM 1695 O O . SER A 1 217 ? 18.406 -12.672 -15.484 1 98.5 217 SER A O 1
ATOM 1697 N N . ILE A 1 218 ? 16.297 -12.242 -15.852 1 98.69 218 ILE A N 1
ATOM 1698 C CA . ILE A 1 218 ? 16.594 -11.656 -17.156 1 98.69 218 ILE A CA 1
ATOM 1699 C C . ILE A 1 218 ? 17.453 -10.414 -16.969 1 98.69 218 ILE A C 1
ATOM 1701 O O . ILE A 1 218 ? 18.203 -10.023 -17.875 1 98.69 218 ILE A O 1
ATOM 1705 N N . ALA A 1 219 ? 17.422 -9.836 -15.781 1 98.62 219 ALA A N 1
ATOM 1706 C CA . ALA A 1 219 ? 18.203 -8.648 -15.469 1 98.62 219 ALA A CA 1
ATOM 1707 C C . ALA A 1 219 ? 19.688 -8.984 -15.359 1 98.62 219 ALA A C 1
ATOM 1709 O O . ALA A 1 219 ? 20.547 -8.086 -15.352 1 98.62 219 ALA A O 1
ATOM 1710 N N . SER A 1 220 ? 20.047 -10.25 -15.289 1 98.19 220 SER A N 1
ATOM 1711 C CA . SER A 1 220 ? 21.438 -10.641 -15.172 1 98.19 220 SER A CA 1
ATOM 1712 C C . SER A 1 220 ? 22.172 -10.516 -16.5 1 98.19 220 SER A C 1
ATOM 1714 O O . SER A 1 220 ? 23.406 -10.562 -16.562 1 98.19 220 SER A O 1
ATOM 1716 N N . PHE A 1 221 ? 21.422 -10.43 -17.641 1 98.19 221 PHE A N 1
ATOM 1717 C CA . PHE A 1 221 ? 22.031 -10.125 -18.922 1 98.19 221 PHE A CA 1
ATOM 1718 C C . PHE A 1 221 ? 22.391 -8.641 -19.031 1 98.19 221 PHE A C 1
ATOM 1720 O O . PHE A 1 221 ? 21.516 -7.781 -18.844 1 98.19 221 PHE A O 1
ATOM 1727 N N . PRO A 1 222 ? 23.547 -8.305 -19.312 1 96.94 222 PRO A N 1
ATOM 1728 C CA . PRO A 1 222 ? 23.984 -6.906 -19.312 1 96.94 222 PRO A CA 1
ATOM 1729 C C . PRO A 1 222 ? 23.109 -6.023 -20.203 1 96.94 222 PRO A C 1
ATOM 1731 O O . PRO A 1 222 ? 22.828 -4.871 -19.859 1 96.94 222 PRO A O 1
ATOM 1734 N N . GLU A 1 223 ? 22.641 -6.594 -21.312 1 96.94 223 GLU A N 1
ATOM 1735 C CA . GLU A 1 223 ? 21.844 -5.828 -22.266 1 96.94 223 GLU A CA 1
ATOM 1736 C C . GLU A 1 223 ? 20.469 -5.484 -21.688 1 96.94 223 GLU A C 1
ATOM 1738 O O . GLU A 1 223 ? 19.781 -4.586 -22.188 1 96.94 223 GLU A O 1
ATOM 1743 N N . MET A 1 224 ? 20.109 -6.18 -20.594 1 98.31 224 MET A N 1
ATOM 1744 C CA . MET A 1 224 ? 18.734 -6.055 -20.109 1 98.31 224 MET A CA 1
ATOM 1745 C C . MET A 1 224 ? 18.688 -5.301 -18.797 1 98.31 224 MET A C 1
ATOM 1747 O O . MET A 1 224 ? 17.625 -4.836 -18.375 1 98.31 224 MET A O 1
ATOM 1751 N N . LYS A 1 225 ? 19.781 -5.113 -18.141 1 96.5 225 LYS A N 1
ATOM 1752 C CA . LYS A 1 225 ? 19.844 -4.602 -16.766 1 96.5 225 LYS A CA 1
ATOM 1753 C C . LYS A 1 225 ? 19.109 -3.266 -16.656 1 96.5 225 LYS A C 1
ATOM 1755 O O . LYS A 1 225 ? 18.203 -3.117 -15.82 1 96.5 225 LYS A O 1
ATOM 1760 N N . ASP A 1 226 ? 19.359 -2.326 -17.562 1 96.62 226 ASP A N 1
ATOM 1761 C CA . ASP A 1 226 ? 18.859 -0.958 -17.422 1 96.62 226 ASP A CA 1
ATOM 1762 C C . ASP A 1 226 ? 17.422 -0.837 -17.922 1 96.62 226 ASP A C 1
ATOM 1764 O O . ASP A 1 226 ? 16.781 0.198 -17.734 1 96.62 226 ASP A O 1
ATOM 1768 N N . ARG A 1 227 ? 16.891 -1.908 -18.469 1 98.19 227 ARG A N 1
ATOM 1769 C CA . ARG A 1 227 ? 15.523 -1.829 -18.969 1 98.19 227 ARG A CA 1
ATOM 1770 C C . ARG A 1 227 ? 14.602 -2.795 -18.234 1 98.19 227 ARG A C 1
ATOM 1772 O O . ARG A 1 227 ? 13.445 -2.965 -18.609 1 98.19 227 ARG A O 1
ATOM 1779 N N . THR A 1 228 ? 15.172 -3.428 -17.188 1 98.88 228 THR A N 1
ATOM 1780 C CA . THR A 1 228 ? 14.391 -4.395 -16.422 1 98.88 228 THR A CA 1
ATOM 1781 C C . THR A 1 228 ? 14.133 -3.881 -15.016 1 98.88 228 THR A C 1
ATOM 1783 O O . THR A 1 228 ? 15.023 -3.324 -14.375 1 98.88 228 THR A O 1
ATOM 1786 N N . LEU A 1 229 ? 12.922 -3.939 -14.609 1 98.94 229 LEU A N 1
ATOM 1787 C CA . LEU A 1 229 ? 12.555 -3.82 -13.203 1 98.94 229 LEU A CA 1
ATOM 1788 C C . LEU A 1 229 ? 12.281 -5.191 -12.594 1 98.94 229 LEU A C 1
ATOM 1790 O O . LEU A 1 229 ? 11.383 -5.906 -13.039 1 98.94 229 LEU A O 1
ATOM 1794 N N . VAL A 1 230 ? 13.055 -5.559 -11.602 1 98.94 230 VAL A N 1
ATOM 1795 C CA . VAL A 1 230 ? 12.875 -6.828 -10.906 1 98.94 230 VAL A CA 1
ATOM 1796 C C . VAL A 1 230 ? 11.961 -6.629 -9.695 1 98.94 230 VAL A C 1
ATOM 1798 O O . VAL A 1 230 ? 12.219 -5.762 -8.852 1 98.94 230 VAL A O 1
ATOM 1801 N N . ILE A 1 231 ? 10.906 -7.363 -9.664 1 98.88 231 ILE A N 1
ATOM 1802 C CA . ILE A 1 231 ? 9.984 -7.379 -8.539 1 98.88 231 ILE A CA 1
ATOM 1803 C C . ILE A 1 231 ? 10.195 -8.648 -7.715 1 98.88 231 ILE A C 1
ATOM 1805 O O . ILE A 1 231 ? 10.227 -9.75 -8.266 1 98.88 231 ILE A O 1
ATOM 1809 N N . ASN A 1 232 ? 10.344 -8.516 -6.477 1 98.81 232 ASN A N 1
ATOM 1810 C CA . ASN A 1 232 ? 10.477 -9.633 -5.551 1 98.81 232 ASN A CA 1
ATOM 1811 C C . ASN A 1 232 ? 9.992 -9.266 -4.152 1 98.81 232 ASN A C 1
ATOM 1813 O O . ASN A 1 232 ? 9.305 -8.258 -3.973 1 98.81 232 ASN A O 1
ATOM 1817 N N . GLY A 1 233 ? 10.172 -10.172 -3.199 1 98.5 233 GLY A N 1
ATOM 1818 C CA . GLY A 1 233 ? 9.68 -9.914 -1.854 1 98.5 233 GLY A CA 1
ATOM 1819 C C . GLY A 1 233 ? 9.938 -11.055 -0.894 1 98.5 233 GLY A C 1
ATOM 1820 O O . GLY A 1 233 ? 10.828 -11.883 -1.128 1 98.5 233 GLY A O 1
ATOM 1821 N N . PHE A 1 234 ? 9.195 -11.023 0.196 1 98.81 234 PHE A N 1
ATOM 1822 C CA . PHE A 1 234 ? 9.484 -11.922 1.303 1 98.81 234 PHE A CA 1
ATOM 1823 C C . PHE A 1 234 ? 8.32 -12.883 1.534 1 98.81 234 PHE A C 1
ATOM 1825 O O . PHE A 1 234 ? 8.453 -13.852 2.291 1 98.81 234 PHE A O 1
ATOM 1832 N N . SER A 1 235 ? 7.266 -12.68 0.828 1 98.38 235 SER A N 1
ATOM 1833 C CA . SER A 1 235 ? 6.004 -13.375 1.061 1 98.38 235 SER A CA 1
ATOM 1834 C C . SER A 1 235 ? 6.156 -14.875 0.833 1 98.38 235 SER A C 1
ATOM 1836 O O . SER A 1 235 ? 5.621 -15.68 1.601 1 98.38 235 SER A O 1
ATOM 1838 N N . LYS A 1 236 ? 6.867 -15.211 -0.244 1 98.5 236 LYS A N 1
ATOM 1839 C CA . LYS A 1 236 ? 6.855 -16.609 -0.667 1 98.5 236 LYS A CA 1
ATOM 1840 C C . LYS A 1 236 ? 8.125 -17.328 -0.226 1 98.5 236 LYS A C 1
ATOM 1842 O O . LYS A 1 236 ? 8.078 -18.484 0.214 1 98.5 236 LYS A O 1
ATOM 1847 N N . SER A 1 237 ? 9.234 -16.609 -0.218 1 97.81 237 SER A N 1
ATOM 1848 C CA . SER A 1 237 ? 10.516 -17.203 0.159 1 97.81 237 SER A CA 1
ATOM 1849 C C . SER A 1 237 ? 10.609 -17.406 1.667 1 97.81 237 SER A C 1
ATOM 1851 O O . SER A 1 237 ? 11.219 -18.375 2.133 1 97.81 237 SER A O 1
ATOM 1853 N N . TYR A 1 238 ? 10.016 -16.531 2.43 1 98.62 238 TYR A N 1
ATOM 1854 C CA . TYR A 1 238 ? 10.219 -16.547 3.875 1 98.62 238 TYR A CA 1
ATOM 1855 C C . TYR A 1 238 ? 8.898 -16.734 4.605 1 98.62 238 TYR A C 1
ATOM 1857 O O . TYR A 1 238 ? 8.828 -16.578 5.828 1 98.62 238 TYR A O 1
ATOM 1865 N N . ALA A 1 239 ? 7.832 -17.016 3.836 1 98.38 239 ALA A N 1
ATOM 1866 C CA . ALA A 1 239 ? 6.5 -17.203 4.406 1 98.38 239 ALA A CA 1
ATOM 1867 C C . ALA A 1 239 ? 6.059 -15.969 5.18 1 98.38 239 ALA A C 1
ATOM 1869 O O . ALA A 1 239 ? 5.594 -16.078 6.32 1 98.38 239 ALA A O 1
ATOM 1870 N N . MET A 1 240 ? 6.223 -14.82 4.547 1 98.69 240 MET A N 1
ATOM 1871 C CA . MET A 1 240 ? 5.891 -13.555 5.191 1 98.69 240 MET A CA 1
ATOM 1872 C C . MET A 1 240 ? 4.742 -12.859 4.461 1 98.69 240 MET A C 1
ATOM 1874 O O . MET A 1 240 ? 4.801 -11.656 4.215 1 98.69 240 MET A O 1
ATOM 1878 N N . THR A 1 241 ? 3.732 -13.602 4.102 1 98.12 241 THR A N 1
ATOM 1879 C CA . THR A 1 241 ? 2.67 -13.039 3.27 1 98.12 241 THR A CA 1
ATOM 1880 C C . THR A 1 241 ? 1.928 -11.938 4.012 1 98.12 241 THR A C 1
ATOM 1882 O O . THR A 1 241 ? 1.695 -10.859 3.461 1 98.12 241 THR A O 1
ATOM 1885 N N . GLY A 1 242 ? 1.623 -12.117 5.297 1 98.06 242 GLY A N 1
ATOM 1886 C CA . GLY A 1 242 ? 0.832 -11.156 6.051 1 98.06 242 GLY A CA 1
ATOM 1887 C C . GLY A 1 242 ? 1.622 -9.938 6.477 1 98.06 242 GLY A C 1
ATOM 1888 O O . GLY A 1 242 ? 1.046 -8.945 6.926 1 98.06 242 GLY A O 1
ATOM 1889 N N . TRP A 1 243 ? 2.977 -9.992 6.375 1 98.75 243 TRP A N 1
ATOM 1890 C CA . TRP A 1 243 ? 3.842 -8.883 6.77 1 98.75 243 TRP A CA 1
ATOM 1891 C C . TRP A 1 243 ? 3.74 -7.734 5.773 1 98.75 243 TRP A C 1
ATOM 1893 O O . TRP A 1 243 ? 4 -6.578 6.121 1 98.75 243 TRP A O 1
ATOM 1903 N N . ARG A 1 244 ? 3.377 -8.086 4.488 1 98.62 244 ARG A N 1
ATOM 1904 C CA . ARG A 1 244 ? 3.189 -7.16 3.375 1 98.62 244 ARG A CA 1
ATOM 1905 C C . ARG A 1 244 ? 4.469 -6.383 3.086 1 98.62 244 ARG A C 1
ATOM 1907 O O . ARG A 1 244 ? 4.496 -5.156 3.205 1 98.62 244 ARG A O 1
ATOM 1914 N N . LEU A 1 245 ? 5.469 -7.094 2.639 1 98.88 245 LEU A N 1
ATOM 1915 C CA . LEU A 1 245 ? 6.758 -6.473 2.342 1 98.88 245 LEU A CA 1
ATOM 1916 C C . LEU A 1 245 ? 7.352 -7.043 1.06 1 98.88 245 LEU A C 1
ATOM 1918 O O . LEU A 1 245 ? 7.391 -8.266 0.875 1 98.88 245 LEU A O 1
ATOM 1922 N N . GLY A 1 246 ? 7.719 -6.203 0.174 1 98.81 246 GLY A N 1
ATOM 1923 C CA . GLY A 1 246 ? 8.414 -6.535 -1.058 1 98.81 246 GLY A CA 1
ATOM 1924 C C . GLY A 1 246 ? 9.406 -5.469 -1.485 1 98.81 246 GLY A C 1
ATOM 1925 O O . GLY A 1 246 ? 9.789 -4.613 -0.685 1 98.81 246 GLY A O 1
ATOM 1926 N N . TYR A 1 247 ? 9.914 -5.621 -2.682 1 98.94 247 TYR A N 1
ATOM 1927 C CA . TYR A 1 247 ? 10.828 -4.602 -3.186 1 98.94 247 TYR A CA 1
ATOM 1928 C C . TYR A 1 247 ? 10.906 -4.645 -4.707 1 98.94 247 TYR A C 1
ATOM 1930 O O . TYR A 1 247 ? 10.539 -5.645 -5.328 1 98.94 247 TYR A O 1
ATOM 1938 N N . ALA A 1 248 ? 11.281 -3.566 -5.262 1 98.94 248 ALA A N 1
ATOM 1939 C CA . ALA A 1 248 ? 11.555 -3.379 -6.688 1 98.94 248 ALA A CA 1
ATOM 1940 C C . ALA A 1 248 ? 12.977 -2.865 -6.91 1 98.94 248 ALA A C 1
ATOM 1942 O O . ALA A 1 248 ? 13.461 -2.016 -6.16 1 98.94 248 ALA A O 1
ATOM 1943 N N . CYS A 1 249 ? 13.664 -3.42 -7.844 1 98.94 249 CYS A N 1
ATOM 1944 C CA . CYS A 1 249 ? 15.023 -3.029 -8.195 1 98.94 249 CYS A CA 1
ATOM 1945 C C . CYS A 1 249 ? 15.133 -2.717 -9.688 1 98.94 249 CYS A C 1
ATOM 1947 O O . CYS A 1 249 ? 14.703 -3.51 -10.523 1 98.94 249 CYS A O 1
ATOM 1949 N N . GLY A 1 250 ? 15.695 -1.606 -10.047 1 98.81 250 GLY A N 1
ATOM 1950 C CA . GLY A 1 250 ? 15.836 -1.223 -11.445 1 98.81 250 GLY A CA 1
ATOM 1951 C C . GLY A 1 250 ? 16.531 0.112 -11.625 1 98.81 250 GLY A C 1
ATOM 1952 O O . GLY A 1 250 ? 17.234 0.583 -10.727 1 98.81 250 GLY A O 1
ATOM 1953 N N . HIS A 1 251 ? 16.438 0.654 -12.844 1 98.81 251 HIS A N 1
ATOM 1954 C CA . HIS A 1 251 ? 17.062 1.923 -13.195 1 98.81 251 HIS A CA 1
ATOM 1955 C C . HIS A 1 251 ? 16.625 3.033 -12.242 1 98.81 251 HIS A C 1
ATOM 1957 O O . HIS A 1 251 ? 15.445 3.145 -11.906 1 98.81 251 HIS A O 1
ATOM 1963 N N . LYS A 1 252 ? 17.594 3.869 -11.812 1 98.69 252 LYS A N 1
ATOM 1964 C CA . LYS A 1 252 ? 17.359 4.879 -10.781 1 98.69 252 LYS A CA 1
ATOM 1965 C C . LYS A 1 252 ? 16.234 5.832 -11.188 1 98.69 252 LYS A C 1
ATOM 1967 O O . LYS A 1 252 ? 15.469 6.293 -10.336 1 98.69 252 LYS A O 1
ATOM 1972 N N . ASP A 1 253 ? 16.078 6.109 -12.469 1 98.75 253 ASP A N 1
ATOM 1973 C CA . ASP A 1 253 ? 15.047 7.043 -12.914 1 98.75 253 ASP A CA 1
ATOM 1974 C C . ASP A 1 253 ? 13.656 6.473 -12.672 1 98.75 253 ASP A C 1
ATOM 1976 O O . ASP A 1 253 ? 12.75 7.199 -12.242 1 98.75 253 ASP A O 1
ATOM 1980 N N . LEU A 1 254 ? 13.469 5.211 -12.969 1 98.88 254 LEU A N 1
ATOM 1981 C CA . LEU A 1 254 ? 12.18 4.57 -12.734 1 98.88 254 LEU A CA 1
ATOM 1982 C C . LEU A 1 254 ? 11.922 4.406 -11.242 1 98.88 254 LEU A C 1
ATOM 1984 O O . LEU A 1 254 ? 10.828 4.695 -10.758 1 98.88 254 LEU A O 1
ATOM 1988 N N . ILE A 1 255 ? 12.953 4.004 -10.484 1 98.88 255 ILE A N 1
ATOM 1989 C CA . ILE A 1 255 ? 12.828 3.803 -9.039 1 98.88 255 ILE A CA 1
ATOM 1990 C C . ILE A 1 255 ? 12.461 5.121 -8.367 1 98.88 255 ILE A C 1
ATOM 1992 O O . ILE A 1 255 ? 11.648 5.145 -7.441 1 98.88 255 ILE A O 1
ATOM 1996 N N . ASN A 1 256 ? 13.008 6.184 -8.828 1 98.19 256 ASN A N 1
ATOM 1997 C CA . ASN A 1 256 ? 12.719 7.492 -8.25 1 98.19 256 ASN A CA 1
ATOM 1998 C C . ASN A 1 256 ? 11.242 7.863 -8.422 1 98.19 256 ASN A C 1
ATOM 2000 O O . ASN A 1 256 ? 10.625 8.383 -7.492 1 98.19 256 ASN A O 1
ATOM 2004 N N . GLU A 1 257 ? 10.703 7.621 -9.586 1 98.62 257 GLU A N 1
ATOM 2005 C CA . GLU A 1 257 ? 9.305 7.953 -9.82 1 98.62 257 GLU A CA 1
ATOM 2006 C C . GLU A 1 257 ? 8.375 6.996 -9.078 1 98.62 257 GLU A C 1
ATOM 2008 O O . GLU A 1 257 ? 7.312 7.395 -8.602 1 98.62 257 GLU A O 1
ATOM 2013 N N . MET A 1 258 ? 8.805 5.746 -9.031 1 98.81 258 MET A N 1
ATOM 2014 C CA . MET A 1 258 ? 8.039 4.793 -8.227 1 98.81 258 MET A CA 1
ATOM 2015 C C . MET A 1 258 ? 8.031 5.203 -6.758 1 98.81 258 MET A C 1
ATOM 2017 O O . MET A 1 258 ? 7.016 5.074 -6.082 1 98.81 258 MET A O 1
ATOM 2021 N N . LYS A 1 259 ? 9.164 5.637 -6.297 1 98.19 259 LYS A N 1
ATOM 2022 C CA . LYS A 1 259 ? 9.273 6.113 -4.918 1 98.19 259 LYS A CA 1
ATOM 2023 C C . LYS A 1 259 ? 8.352 7.301 -4.672 1 98.19 259 LYS A C 1
ATOM 2025 O O . LYS A 1 259 ? 7.727 7.395 -3.613 1 98.19 259 LYS A O 1
ATOM 2030 N N . LYS A 1 260 ? 8.297 8.234 -5.609 1 97.75 260 LYS A N 1
ATOM 2031 C CA . LYS A 1 260 ? 7.402 9.383 -5.508 1 97.75 260 LYS A CA 1
ATOM 2032 C C . LYS A 1 260 ? 5.945 8.945 -5.387 1 97.75 260 LYS A C 1
ATOM 2034 O O . LYS A 1 260 ? 5.211 9.438 -4.531 1 97.75 260 LYS A O 1
ATOM 2039 N N . ILE A 1 261 ? 5.492 7.977 -6.23 1 98.62 261 ILE A N 1
ATOM 2040 C CA . ILE A 1 261 ? 4.145 7.43 -6.172 1 98.62 261 ILE A CA 1
ATOM 2041 C C . ILE A 1 261 ? 3.91 6.777 -4.812 1 98.62 261 ILE A C 1
ATOM 2043 O O . ILE A 1 261 ? 2.902 7.043 -4.152 1 98.62 261 ILE A O 1
ATOM 2047 N N . HIS A 1 262 ? 4.895 5.977 -4.414 1 98.31 262 HIS A N 1
ATOM 2048 C CA . HIS A 1 262 ? 4.852 5.266 -3.139 1 98.31 262 HIS A CA 1
ATOM 2049 C C . HIS A 1 262 ? 4.777 6.238 -1.968 1 98.31 262 HIS A C 1
ATOM 2051 O O . HIS A 1 262 ? 3.99 6.039 -1.039 1 98.31 262 HIS A O 1
ATOM 2057 N N . GLN A 1 263 ? 5.527 7.25 -2.029 1 96.38 263 GLN A N 1
ATOM 2058 C CA . GLN A 1 263 ? 5.59 8.258 -0.975 1 96.38 263 GLN A CA 1
ATOM 2059 C C . GLN A 1 263 ? 4.23 8.922 -0.771 1 96.38 263 GLN A C 1
ATOM 2061 O O . GLN A 1 263 ? 3.764 9.055 0.361 1 96.38 263 GLN A O 1
ATOM 2066 N N . TYR A 1 264 ? 3.592 9.32 -1.81 1 96.75 264 TYR A N 1
ATOM 2067 C CA . TYR A 1 264 ? 2.314 10.016 -1.713 1 96.75 264 TYR A CA 1
ATOM 2068 C C . TYR A 1 264 ? 1.183 9.047 -1.404 1 96.75 264 TYR A C 1
ATOM 2070 O O . TYR A 1 264 ? 0.297 9.344 -0.601 1 96.75 264 TYR A O 1
ATOM 2078 N N . ALA A 1 265 ? 1.245 7.828 -1.928 1 97.5 265 ALA A N 1
ATOM 2079 C CA . ALA A 1 265 ? 0.121 6.898 -1.867 1 97.5 265 ALA A CA 1
ATOM 2080 C C . ALA A 1 265 ? 0.166 6.066 -0.59 1 97.5 265 ALA A C 1
ATOM 2082 O O . ALA A 1 265 ? -0.874 5.633 -0.088 1 97.5 265 ALA A O 1
ATOM 2083 N N . ILE A 1 266 ? 1.39 5.848 -0.08 1 97.12 266 ILE A N 1
ATOM 2084 C CA . ILE A 1 266 ? 1.555 4.871 0.993 1 97.12 266 ILE A CA 1
ATOM 2085 C C . ILE A 1 266 ? 2.369 5.488 2.129 1 97.12 266 ILE A C 1
ATOM 2087 O O . ILE A 1 266 ? 2.168 5.152 3.299 1 97.12 266 ILE A O 1
ATOM 2091 N N . MET A 1 267 ? 3.289 6.352 1.854 1 94.94 267 MET A N 1
ATOM 2092 C CA . MET A 1 267 ? 4.266 6.953 2.76 1 94.94 267 MET A CA 1
ATOM 2093 C C . MET A 1 267 ? 5.508 6.078 2.877 1 94.94 267 MET A C 1
ATOM 2095 O O . MET A 1 267 ? 6.574 6.438 2.379 1 94.94 267 MET A O 1
ATOM 2099 N N . CYS A 1 268 ? 5.41 4.926 3.402 1 97.25 268 CYS A N 1
ATOM 2100 C CA . CYS A 1 268 ? 6.516 3.982 3.533 1 97.25 268 CYS A CA 1
ATOM 2101 C C . CYS A 1 268 ? 6.004 2.578 3.826 1 97.25 268 CYS A C 1
ATOM 2103 O O . CYS A 1 268 ? 4.816 2.389 4.094 1 97.25 268 CYS A O 1
ATOM 2105 N N . ALA A 1 269 ? 6.883 1.598 3.652 1 98.56 269 ALA A N 1
ATOM 2106 C CA . ALA A 1 269 ? 6.543 0.217 3.986 1 98.56 269 ALA A CA 1
ATOM 2107 C C . ALA A 1 269 ? 6.488 0.017 5.5 1 98.56 269 ALA A C 1
ATOM 2109 O O . ALA A 1 269 ? 7.086 0.786 6.254 1 98.56 269 ALA A O 1
ATOM 2110 N N . PRO A 1 270 ? 5.75 -0.978 5.984 1 98.69 270 PRO A N 1
ATOM 2111 C CA . PRO A 1 270 ? 5.633 -1.19 7.43 1 98.69 270 PRO A CA 1
ATOM 2112 C C . PRO A 1 270 ? 6.984 -1.387 8.109 1 98.69 270 PRO A C 1
ATOM 2114 O O . PRO A 1 270 ? 7.793 -2.205 7.66 1 98.69 270 PRO A O 1
ATOM 2117 N N . THR A 1 271 ? 7.184 -0.708 9.211 1 98.38 271 THR A N 1
ATOM 2118 C CA . THR A 1 271 ? 8.477 -0.636 9.883 1 98.38 271 THR A CA 1
ATOM 2119 C C . THR A 1 271 ? 8.836 -1.981 10.508 1 98.38 271 THR A C 1
ATOM 2121 O O . THR A 1 271 ? 9.953 -2.473 10.328 1 98.38 271 THR A O 1
ATOM 2124 N N . THR A 1 272 ? 7.918 -2.604 11.211 1 98.75 272 THR A N 1
ATOM 2125 C CA . THR A 1 272 ? 8.172 -3.883 11.867 1 98.75 272 THR A CA 1
ATOM 2126 C C . THR A 1 272 ? 8.555 -4.945 10.836 1 98.75 272 THR A C 1
ATOM 2128 O O . THR A 1 272 ? 9.453 -5.754 11.078 1 98.75 272 THR A O 1
ATOM 2131 N N . ALA A 1 273 ? 7.859 -4.949 9.711 1 98.88 273 ALA A N 1
ATOM 2132 C CA . ALA A 1 273 ? 8.156 -5.902 8.641 1 98.88 273 ALA A CA 1
ATOM 2133 C C . ALA A 1 273 ? 9.57 -5.707 8.109 1 98.88 273 ALA A C 1
ATOM 2135 O O . ALA A 1 273 ? 10.258 -6.676 7.77 1 98.88 273 ALA A O 1
ATOM 2136 N N . GLN A 1 274 ? 10.016 -4.457 7.992 1 98.88 274 GLN A N 1
ATOM 2137 C CA . GLN A 1 274 ? 11.352 -4.164 7.496 1 98.88 274 GLN A CA 1
ATOM 2138 C C . GLN A 1 274 ? 12.422 -4.684 8.461 1 98.88 274 GLN A C 1
ATOM 2140 O O . GLN A 1 274 ? 13.414 -5.27 8.031 1 98.88 274 GLN A O 1
ATOM 2145 N N . ASP A 1 275 ? 12.188 -4.453 9.766 1 98.81 275 ASP A N 1
ATOM 2146 C CA . ASP A 1 275 ? 13.109 -4.98 10.773 1 98.81 275 ASP A CA 1
ATOM 2147 C C . ASP A 1 275 ? 13.211 -6.5 10.68 1 98.81 275 ASP A C 1
ATOM 2149 O O . ASP A 1 275 ? 14.312 -7.055 10.719 1 98.81 275 ASP A O 1
ATOM 2153 N N . ALA A 1 276 ? 12.102 -7.125 10.547 1 98.94 276 ALA A N 1
ATOM 2154 C CA . ALA A 1 276 ? 12.055 -8.586 10.438 1 98.94 276 ALA A CA 1
ATOM 2155 C C . ALA A 1 276 ? 12.742 -9.062 9.164 1 98.94 276 ALA A C 1
ATOM 2157 O O . ALA A 1 276 ? 13.422 -10.086 9.172 1 98.94 276 ALA A O 1
ATOM 2158 N N . ALA A 1 277 ? 12.594 -8.352 8.102 1 98.94 277 ALA A N 1
ATOM 2159 C CA . ALA A 1 277 ? 13.133 -8.734 6.801 1 98.94 277 ALA A CA 1
ATOM 2160 C C . ALA A 1 277 ? 14.656 -8.688 6.801 1 98.94 277 ALA A C 1
ATOM 2162 O O . ALA A 1 277 ? 15.305 -9.492 6.129 1 98.94 277 ALA A O 1
ATOM 2163 N N . ILE A 1 278 ? 15.211 -7.719 7.516 1 98.94 278 ILE A N 1
ATOM 2164 C CA . ILE A 1 278 ? 16.656 -7.66 7.641 1 98.94 278 ILE A CA 1
ATOM 2165 C C . ILE A 1 278 ? 17.188 -8.969 8.219 1 98.94 278 ILE A C 1
ATOM 2167 O O . ILE A 1 278 ? 18.141 -9.547 7.699 1 98.94 278 ILE A O 1
ATOM 2171 N N . GLU A 1 279 ? 16.5 -9.445 9.273 1 98.94 279 GLU A N 1
ATOM 2172 C CA . GLU A 1 279 ? 16.859 -10.719 9.883 1 98.94 279 GLU A CA 1
ATOM 2173 C C . GLU A 1 279 ? 16.656 -11.875 8.906 1 98.94 279 GLU A C 1
ATOM 2175 O O . GLU A 1 279 ? 17.469 -12.805 8.852 1 98.94 279 GLU A O 1
ATOM 2180 N N . ALA A 1 280 ? 15.617 -11.844 8.18 1 98.94 280 ALA A N 1
ATOM 2181 C CA . ALA A 1 280 ? 15.336 -12.883 7.191 1 98.94 280 ALA A CA 1
ATOM 2182 C C . ALA A 1 280 ? 16.484 -13.039 6.207 1 98.94 280 ALA A C 1
ATOM 2184 O O . ALA A 1 280 ? 16.969 -14.148 5.973 1 98.94 280 ALA A O 1
ATOM 2185 N N . LEU A 1 281 ? 16.953 -11.938 5.672 1 98.88 281 LEU A N 1
ATOM 2186 C CA . LEU A 1 281 ? 17.984 -11.938 4.648 1 98.88 281 LEU A CA 1
ATOM 2187 C C . LEU A 1 281 ? 19.328 -12.367 5.234 1 98.88 281 LEU A C 1
ATOM 2189 O O . LEU A 1 281 ? 20.141 -13.008 4.555 1 98.88 281 LEU A O 1
ATOM 2193 N N . ARG A 1 282 ? 19.547 -12.055 6.453 1 98.75 282 ARG A N 1
ATOM 2194 C CA . ARG A 1 282 ? 20.844 -12.305 7.07 1 98.75 282 ARG A CA 1
ATOM 2195 C C . ARG A 1 282 ? 20.953 -13.75 7.547 1 98.75 282 ARG A C 1
ATOM 2197 O O . ARG A 1 282 ? 22.016 -14.367 7.449 1 98.75 282 ARG A O 1
ATOM 2204 N N . ASN A 1 283 ? 19.844 -14.312 8.055 1 98.62 283 ASN A N 1
ATOM 2205 C CA . ASN A 1 283 ? 20.047 -15.492 8.891 1 98.62 283 ASN A CA 1
ATOM 2206 C C . ASN A 1 283 ? 19 -16.562 8.602 1 98.62 283 ASN A C 1
ATOM 2208 O O . ASN A 1 283 ? 18.812 -17.484 9.398 1 98.62 283 ASN A O 1
ATOM 2212 N N . SER A 1 284 ? 18.312 -16.5 7.461 1 98.62 284 SER A N 1
ATOM 2213 C CA . SER A 1 284 ? 17.219 -17.453 7.305 1 98.62 284 SER A CA 1
ATOM 2214 C C . SER A 1 284 ? 17.375 -18.266 6.012 1 98.62 284 SER A C 1
ATOM 2216 O O . SER A 1 284 ? 16.391 -18.781 5.484 1 98.62 284 SER A O 1
ATOM 2218 N N . GLU A 1 285 ? 18.562 -18.312 5.465 1 98 285 GLU A N 1
ATOM 2219 C CA . GLU A 1 285 ? 18.797 -19.062 4.234 1 98 285 GLU A CA 1
ATOM 2220 C C . GLU A 1 285 ? 18.438 -20.531 4.41 1 98 285 GLU A C 1
ATOM 2222 O O . GLU A 1 285 ? 17.859 -21.141 3.512 1 98 285 GLU A O 1
ATOM 2227 N N . ASN A 1 286 ? 18.75 -21.141 5.523 1 98.31 286 ASN A N 1
ATOM 2228 C CA . ASN A 1 286 ? 18.469 -22.547 5.773 1 98.31 286 ASN A CA 1
ATOM 2229 C C . ASN A 1 286 ? 16.969 -22.812 5.883 1 98.31 286 ASN A C 1
ATOM 2231 O O . ASN A 1 286 ? 16.5 -23.875 5.492 1 98.31 286 ASN A O 1
ATOM 2235 N N . ASP A 1 287 ? 16.234 -21.875 6.473 1 98.62 287 ASP A N 1
ATOM 2236 C CA . ASP A 1 287 ? 14.781 -21.984 6.52 1 98.62 287 ASP A CA 1
ATOM 2237 C C . ASP A 1 287 ? 14.188 -22.047 5.109 1 98.62 287 ASP A C 1
ATOM 2239 O O . ASP A 1 287 ? 13.289 -22.844 4.836 1 98.62 287 ASP A O 1
ATOM 2243 N N . VAL A 1 288 ? 14.695 -21.203 4.258 1 98.44 288 VAL A N 1
ATOM 2244 C CA . VAL A 1 288 ? 14.227 -21.125 2.879 1 98.44 288 VAL A CA 1
ATOM 2245 C C . VAL A 1 288 ? 14.492 -22.453 2.17 1 98.44 288 VAL A C 1
ATOM 2247 O O . VAL A 1 288 ? 13.609 -22.984 1.498 1 98.44 288 VAL A O 1
ATOM 2250 N N . LYS A 1 289 ? 15.695 -22.953 2.348 1 97.94 289 LYS A N 1
ATOM 2251 C CA . LYS A 1 289 ? 16.062 -24.219 1.73 1 97.94 289 LYS A CA 1
ATOM 2252 C C . LYS A 1 289 ? 15.18 -25.359 2.236 1 97.94 289 LYS A C 1
ATOM 2254 O O . LYS A 1 289 ? 14.758 -26.219 1.46 1 97.94 289 LYS A O 1
ATOM 2259 N N . MET A 1 290 ? 14.938 -25.344 3.498 1 98.19 290 MET A N 1
ATOM 2260 C CA . MET A 1 290 ? 14.094 -26.375 4.105 1 98.19 290 MET A CA 1
ATOM 2261 C C . MET A 1 290 ? 12.68 -26.328 3.535 1 98.19 290 MET A C 1
ATOM 2263 O O . MET A 1 290 ? 12.125 -27.359 3.162 1 98.19 290 MET A O 1
ATOM 2267 N N . MET A 1 291 ? 12.102 -25.188 3.469 1 98.25 291 MET A N 1
ATOM 2268 C CA . MET A 1 291 ? 10.75 -25.047 2.934 1 98.25 291 MET A CA 1
ATOM 2269 C C . MET A 1 291 ? 10.703 -25.469 1.468 1 98.25 291 MET A C 1
ATOM 2271 O O . MET A 1 291 ? 9.781 -26.172 1.051 1 98.25 291 MET A O 1
ATOM 2275 N N . ALA A 1 292 ? 11.703 -25.016 0.697 1 98.06 292 ALA A N 1
ATOM 2276 C CA . ALA A 1 292 ? 11.758 -25.359 -0.719 1 98.06 292 ALA A CA 1
ATOM 2277 C C . ALA A 1 292 ? 11.836 -26.875 -0.902 1 98.06 292 ALA A C 1
ATOM 2279 O O . ALA A 1 292 ? 11.18 -27.438 -1.787 1 98.06 292 ALA A O 1
ATOM 2280 N N . LYS A 1 293 ? 12.641 -27.5 -0.079 1 97.94 293 LYS A N 1
ATOM 2281 C CA . LYS A 1 293 ? 12.773 -28.953 -0.136 1 97.94 293 LYS A CA 1
ATOM 2282 C C . LYS A 1 293 ? 11.445 -29.641 0.172 1 97.94 293 LYS A C 1
ATOM 2284 O O . LYS A 1 293 ? 11.078 -30.609 -0.488 1 97.94 293 LYS A O 1
ATOM 2289 N N . GLU A 1 294 ? 10.789 -29.156 1.16 1 98.06 294 GLU A N 1
ATOM 2290 C CA . GLU A 1 294 ? 9.5 -29.719 1.529 1 98.06 294 GLU A CA 1
ATOM 2291 C C . GLU A 1 294 ? 8.469 -29.516 0.423 1 98.06 294 GLU A C 1
ATOM 2293 O O . GLU A 1 294 ? 7.707 -30.422 0.098 1 98.06 294 GLU A O 1
ATOM 2298 N N . TYR A 1 295 ? 8.43 -28.312 -0.146 1 98.31 295 TYR A N 1
ATOM 2299 C CA . TYR A 1 295 ? 7.535 -28.062 -1.268 1 98.31 295 TYR A CA 1
ATOM 2300 C C . TYR A 1 295 ? 7.832 -29.016 -2.426 1 98.31 295 TYR A C 1
ATOM 2302 O O . TYR A 1 295 ? 6.914 -29.5 -3.088 1 98.31 295 TYR A O 1
ATOM 2310 N N . ASN A 1 296 ? 9.109 -29.219 -2.65 1 98.06 296 ASN A N 1
ATOM 2311 C CA . ASN A 1 296 ? 9.508 -30.109 -3.727 1 98.06 296 ASN A CA 1
ATOM 2312 C C . ASN A 1 296 ? 9.008 -31.531 -3.494 1 98.06 296 ASN A C 1
ATOM 2314 O O . ASN A 1 296 ? 8.586 -32.219 -4.434 1 98.06 296 ASN A O 1
ATOM 2318 N N . ARG A 1 297 ? 9.055 -31.984 -2.293 1 97.88 297 ARG A N 1
ATOM 2319 C CA . ARG A 1 297 ? 8.516 -33.281 -1.936 1 97.88 297 ARG A CA 1
ATOM 2320 C C . ARG A 1 297 ? 7.012 -33.344 -2.176 1 97.88 297 ARG A C 1
ATOM 2322 O O . ARG A 1 297 ? 6.512 -34.312 -2.768 1 97.88 297 ARG A O 1
ATOM 2329 N N . ARG A 1 298 ? 6.336 -32.375 -1.751 1 98.31 298 ARG A N 1
ATOM 2330 C CA . ARG A 1 298 ? 4.887 -32.312 -1.893 1 98.31 298 ARG A CA 1
ATOM 2331 C C . ARG A 1 298 ? 4.48 -32.219 -3.361 1 98.31 298 ARG A C 1
ATOM 2333 O O . ARG A 1 298 ? 3.465 -32.781 -3.764 1 98.31 298 ARG A O 1
ATOM 2340 N N . ARG A 1 299 ? 5.293 -31.469 -4.078 1 98.12 299 ARG A N 1
ATOM 2341 C CA . ARG A 1 299 ? 5.105 -31.328 -5.52 1 98.12 299 ARG A CA 1
ATOM 2342 C C . ARG A 1 299 ? 5.016 -32.688 -6.188 1 98.12 299 ARG A C 1
ATOM 2344 O O . ARG A 1 299 ? 4.098 -32.969 -6.969 1 98.12 299 ARG A O 1
ATOM 2351 N N . ARG A 1 300 ? 5.867 -33.562 -5.883 1 97.81 300 ARG A N 1
ATOM 2352 C CA . ARG A 1 300 ? 5.934 -34.906 -6.488 1 97.81 300 ARG A CA 1
ATOM 2353 C C . ARG A 1 300 ? 4.688 -35.719 -6.156 1 97.81 300 ARG A C 1
ATOM 2355 O O . ARG A 1 300 ? 4.141 -36.406 -7.02 1 97.81 300 ARG A O 1
ATOM 2362 N N . VAL A 1 301 ? 4.27 -35.562 -4.953 1 98.12 301 VAL A N 1
ATOM 2363 C CA . VAL A 1 301 ? 3.082 -36.281 -4.516 1 98.12 301 VAL A CA 1
ATOM 2364 C C . VAL A 1 301 ? 1.85 -35.75 -5.238 1 98.12 301 VAL A C 1
ATOM 2366 O O . VAL A 1 301 ? 1.002 -36.5 -5.691 1 98.12 301 VAL A O 1
ATOM 2369 N N . ALA A 1 302 ? 1.746 -34.438 -5.328 1 98.31 302 ALA A N 1
ATOM 2370 C CA . ALA A 1 302 ? 0.605 -33.844 -6 1 98.31 302 ALA A CA 1
ATOM 2371 C C . ALA A 1 302 ? 0.55 -34.219 -7.473 1 98.31 302 ALA A C 1
ATOM 2373 O O . ALA A 1 302 ? -0.509 -34.594 -7.98 1 98.31 302 ALA A O 1
ATOM 2374 N N . ILE A 1 303 ? 1.693 -34.156 -8.148 1 98.12 303 ILE A N 1
ATOM 2375 C CA . ILE A 1 303 ? 1.771 -34.5 -9.57 1 98.12 303 ILE A CA 1
ATOM 2376 C C . ILE A 1 303 ? 1.371 -35.969 -9.766 1 98.12 303 ILE A C 1
ATOM 2378 O O . ILE A 1 303 ? 0.559 -36.281 -10.633 1 98.12 303 ILE A O 1
ATOM 2382 N N . ASP A 1 304 ? 1.94 -36.812 -8.961 1 98.06 304 ASP A N 1
ATOM 2383 C CA . ASP A 1 304 ? 1.638 -38.219 -9.039 1 98.06 304 ASP A CA 1
ATOM 2384 C C . ASP A 1 304 ? 0.154 -38.5 -8.797 1 98.06 304 ASP A C 1
ATOM 2386 O O . ASP A 1 304 ? -0.461 -39.312 -9.477 1 98.06 304 ASP A O 1
ATOM 2390 N N . GLY A 1 305 ? -0.392 -37.812 -7.816 1 98.12 305 GLY A N 1
ATOM 2391 C CA . GLY A 1 305 ? -1.805 -37.969 -7.496 1 98.12 305 GLY A CA 1
ATOM 2392 C C . GLY A 1 305 ? -2.715 -37.594 -8.656 1 98.12 305 GLY A C 1
ATOM 2393 O O . GLY A 1 305 ? -3.648 -38.344 -8.977 1 98.12 305 GLY A O 1
ATOM 2394 N N . PHE A 1 306 ? -2.498 -36.469 -9.25 1 98.31 306 PHE A N 1
ATOM 2395 C CA . PHE A 1 306 ? -3.316 -36.031 -10.375 1 98.31 306 PHE A CA 1
ATOM 2396 C C . PHE A 1 306 ? -3.16 -37 -11.555 1 98.31 306 PHE A C 1
ATOM 2398 O O . PHE A 1 306 ? -4.137 -37.312 -12.242 1 98.31 306 PHE A O 1
ATOM 2405 N N . ARG A 1 307 ? -1.945 -37.438 -11.781 1 97.62 307 ARG A N 1
ATOM 2406 C CA . ARG A 1 307 ? -1.692 -38.375 -12.883 1 97.62 307 ARG A CA 1
ATOM 2407 C C . ARG A 1 307 ? -2.381 -39.719 -12.633 1 97.62 307 ARG A C 1
ATOM 2409 O O . ARG A 1 307 ? -2.971 -40.281 -13.555 1 97.62 307 ARG A O 1
ATOM 2416 N N . LYS A 1 308 ? -2.314 -40.156 -11.43 1 97.38 308 LYS A N 1
ATOM 2417 C CA . LYS A 1 308 ? -2.984 -41.406 -11.07 1 97.38 308 LYS A CA 1
ATOM 2418 C C . LYS A 1 308 ? -4.496 -41.281 -11.227 1 97.38 308 LYS A C 1
ATOM 2420 O O . LYS A 1 308 ? -5.18 -42.281 -11.523 1 97.38 308 LYS A O 1
ATOM 2425 N N . ALA A 1 309 ? -4.996 -40.094 -11.047 1 97.62 309 ALA A N 1
ATOM 2426 C CA . ALA A 1 309 ? -6.422 -39.844 -11.211 1 97.62 309 ALA A CA 1
ATOM 2427 C C . ALA A 1 309 ? -6.789 -39.75 -12.688 1 97.62 309 ALA A C 1
ATOM 2429 O O . ALA A 1 309 ? -7.965 -39.594 -13.039 1 97.62 309 ALA A O 1
ATOM 2430 N N . GLY A 1 310 ? -5.793 -39.781 -13.547 1 97 310 GLY A N 1
ATOM 2431 C CA . GLY A 1 310 ? -6.039 -39.812 -14.977 1 97 310 GLY A CA 1
ATOM 2432 C C . GLY A 1 310 ? -5.879 -38.438 -15.641 1 97 310 GLY A C 1
ATOM 2433 O O . GLY A 1 310 ? -6.184 -38.281 -16.828 1 97 310 GLY A O 1
ATOM 2434 N N . PHE A 1 311 ? -5.395 -37.469 -14.906 1 97.88 311 PHE A N 1
ATOM 2435 C CA . PHE A 1 311 ? -5.246 -36.125 -15.477 1 97.88 311 PHE A CA 1
ATOM 2436 C C . PHE A 1 311 ? -3.846 -35.938 -16.047 1 97.88 311 PHE A C 1
ATOM 2438 O O . PHE A 1 311 ? -2.865 -36.438 -15.484 1 97.88 311 PHE A O 1
ATOM 2445 N N . SER A 1 312 ? -3.814 -35.281 -17.203 1 96.44 312 SER A N 1
ATOM 2446 C CA . SER A 1 312 ? -2.533 -34.75 -17.656 1 96.44 312 SER A CA 1
ATOM 2447 C C . SER A 1 312 ? -2.08 -33.562 -16.781 1 96.44 312 SER A C 1
ATOM 2449 O O . SER A 1 312 ? -2.871 -32.688 -16.469 1 96.44 312 SER A O 1
ATOM 2451 N N . CYS A 1 313 ? -0.885 -33.656 -16.375 1 96.06 313 CYS A N 1
ATOM 2452 C CA . CYS A 1 313 ? -0.368 -32.625 -15.484 1 96.06 313 CYS A CA 1
ATOM 2453 C C . CYS A 1 313 ? 1.073 -32.25 -15.836 1 96.06 313 CYS A C 1
ATOM 2455 O O . CYS A 1 313 ? 1.964 -33.094 -15.734 1 96.06 313 CYS A O 1
ATOM 2457 N N . TYR A 1 314 ? 1.255 -31.016 -16.297 1 96.25 314 TYR A N 1
ATOM 2458 C CA . TYR A 1 314 ? 2.604 -30.484 -16.453 1 96.25 314 TYR A CA 1
ATOM 2459 C C . TYR A 1 314 ? 3.391 -30.578 -15.156 1 96.25 314 TYR A C 1
ATOM 2461 O O . TYR A 1 314 ? 2.836 -30.375 -14.07 1 96.25 314 TYR A O 1
ATOM 2469 N N . GLU A 1 315 ? 4.645 -31 -15.289 1 97.06 315 GLU A N 1
ATOM 2470 C CA . GLU A 1 315 ? 5.496 -31.016 -14.102 1 97.06 315 GLU A CA 1
ATOM 2471 C C . GLU A 1 315 ? 6.043 -29.625 -13.797 1 97.06 315 GLU A C 1
ATOM 2473 O O . GLU A 1 315 ? 7.012 -29.188 -14.414 1 97.06 315 GLU A O 1
ATOM 2478 N N . PRO A 1 316 ? 5.434 -29 -12.828 1 97.81 316 PRO A N 1
ATOM 2479 C CA . PRO A 1 316 ? 5.977 -27.703 -12.453 1 97.81 316 PRO A CA 1
ATOM 2480 C C . PRO A 1 316 ? 7.402 -27.781 -11.914 1 97.81 316 PRO A C 1
ATOM 2482 O O . PRO A 1 316 ? 7.738 -28.719 -11.188 1 97.81 316 PRO A O 1
ATOM 2485 N N . LYS A 1 317 ? 8.219 -26.812 -12.273 1 97.94 317 LYS A N 1
ATOM 2486 C CA . LYS A 1 317 ? 9.609 -26.781 -11.836 1 97.94 317 LYS A CA 1
ATOM 2487 C C . LYS A 1 317 ? 9.859 -25.625 -10.875 1 97.94 317 LYS A C 1
ATOM 2489 O O . LYS A 1 317 ? 10.992 -25.422 -10.438 1 97.94 317 LYS A O 1
ATOM 2494 N N . GLY A 1 318 ? 8.812 -24.906 -10.562 1 97.94 318 GLY A N 1
ATOM 2495 C CA . GLY A 1 318 ? 8.914 -23.812 -9.625 1 97.94 318 GLY A CA 1
ATOM 2496 C C . GLY A 1 318 ? 7.586 -23.453 -8.969 1 97.94 318 GLY A C 1
ATOM 2497 O O . GLY A 1 318 ? 6.555 -24.062 -9.289 1 97.94 318 GLY A O 1
ATOM 2498 N N . ALA A 1 319 ? 7.648 -22.562 -8.008 1 98.06 319 ALA A N 1
ATOM 2499 C CA . ALA A 1 319 ? 6.492 -22.109 -7.238 1 98.06 319 ALA A CA 1
ATOM 2500 C C . ALA A 1 319 ? 5.922 -23.25 -6.395 1 98.06 319 ALA A C 1
ATOM 2502 O O . ALA A 1 319 ? 6.676 -24.078 -5.871 1 98.06 319 ALA A O 1
ATOM 2503 N N . PHE A 1 320 ? 4.68 -23.25 -6.062 1 98.44 320 PHE A N 1
ATOM 2504 C CA . PHE A 1 320 ? 4.109 -24.344 -5.297 1 98.44 320 PHE A CA 1
ATOM 2505 C C . PHE A 1 320 ? 2.691 -24.656 -5.766 1 98.44 320 PHE A C 1
ATOM 2507 O O . PHE A 1 320 ? 1.784 -24.812 -4.945 1 98.44 320 PHE A O 1
ATOM 2514 N N . TYR A 1 321 ? 2.576 -24.719 -7.145 1 98.31 321 TYR A N 1
ATOM 2515 C CA . TYR A 1 321 ? 1.295 -25 -7.777 1 98.31 321 TYR A CA 1
ATOM 2516 C C . TYR A 1 321 ? 1.43 -26.141 -8.781 1 98.31 321 TYR A C 1
ATOM 2518 O O . TYR A 1 321 ? 2.498 -26.344 -9.367 1 98.31 321 TYR A O 1
ATOM 2526 N N . VAL A 1 322 ? 0.353 -26.875 -8.953 1 98.31 322 VAL A N 1
ATOM 2527 C CA . VAL A 1 322 ? 0.164 -27.734 -10.117 1 98.31 322 VAL A CA 1
ATOM 2528 C C . VAL A 1 322 ? -1.036 -27.234 -10.93 1 98.31 322 VAL A C 1
ATOM 2530 O O . VAL A 1 322 ? -1.955 -26.625 -10.383 1 98.31 322 VAL A O 1
ATOM 2533 N N . PHE A 1 323 ? -0.983 -27.484 -12.172 1 98.56 323 PHE A N 1
ATOM 2534 C CA . PHE A 1 323 ? -1.987 -26.969 -13.102 1 98.56 323 PHE A CA 1
ATOM 2535 C C . PHE A 1 323 ? -2.477 -28.094 -14.023 1 98.56 323 PHE A C 1
ATOM 2537 O O . PHE A 1 323 ? -2.316 -28 -15.242 1 98.56 323 PHE A O 1
ATOM 2544 N N . PRO A 1 324 ? -3.146 -29.078 -13.484 1 98.5 324 PRO A N 1
ATOM 2545 C CA . PRO A 1 324 ? -3.562 -30.25 -14.258 1 98.5 324 PRO A CA 1
ATOM 2546 C C . PRO A 1 324 ? -4.645 -29.922 -15.281 1 98.5 324 PRO A C 1
ATOM 2548 O O . PRO A 1 324 ? -5.484 -29.047 -15.047 1 98.5 324 PRO A O 1
ATOM 2551 N N . CYS A 1 325 ? -4.609 -30.625 -16.391 1 98.31 325 CYS A N 1
ATOM 2552 C CA . CYS A 1 325 ? -5.637 -30.562 -17.422 1 98.31 325 CYS A CA 1
ATOM 2553 C C . CYS A 1 325 ? -6.816 -31.469 -17.062 1 98.31 325 CYS A C 1
ATOM 2555 O O . CYS A 1 325 ? -6.648 -32.656 -16.859 1 98.31 325 CYS A O 1
ATOM 2557 N N . ILE A 1 326 ? -7.996 -30.922 -17.047 1 98.25 326 ILE A N 1
ATOM 2558 C CA . ILE A 1 326 ? -9.156 -31.688 -16.578 1 98.25 326 ILE A CA 1
ATOM 2559 C C . ILE A 1 326 ? -10.094 -31.953 -17.75 1 98.25 326 ILE A C 1
ATOM 2561 O O . ILE A 1 326 ? -11.242 -32.375 -17.547 1 98.25 326 ILE A O 1
ATOM 2565 N N . LYS A 1 327 ? -9.695 -31.719 -18.922 1 97.12 327 LYS A N 1
ATOM 2566 C CA . LYS A 1 327 ? -10.539 -31.781 -20.125 1 97.12 327 LYS A CA 1
ATOM 2567 C C . LYS A 1 327 ? -11.172 -33.156 -20.266 1 97.12 327 LYS A C 1
ATOM 2569 O O . LYS A 1 327 ? -12.281 -33.281 -20.781 1 97.12 327 LYS A O 1
ATOM 2574 N N . LYS A 1 328 ? -10.539 -34.156 -19.828 1 95.75 328 LYS A N 1
ATOM 2575 C CA . LYS A 1 328 ? -11.039 -35.531 -19.953 1 95.75 328 LYS A CA 1
ATOM 2576 C C . LYS A 1 328 ? -12.383 -35.688 -19.266 1 95.75 328 LYS A C 1
ATOM 2578 O O . LYS A 1 328 ? -13.164 -36.562 -19.609 1 95.75 328 LYS A O 1
ATOM 2583 N N . THR A 1 329 ? -12.656 -34.844 -18.312 1 97.06 329 THR A N 1
ATOM 2584 C CA . THR A 1 329 ? -13.883 -34.969 -17.547 1 97.06 329 THR A CA 1
ATOM 2585 C C . THR A 1 329 ? -15.078 -34.438 -18.328 1 97.06 329 THR A C 1
ATOM 2587 O O . THR A 1 329 ? -16.234 -34.719 -18 1 97.06 329 THR A O 1
ATOM 2590 N N . GLY A 1 330 ? -14.773 -33.531 -19.297 1 97.19 330 GLY A N 1
ATOM 2591 C CA . GLY A 1 330 ? -15.836 -32.875 -20.047 1 97.19 330 GLY A CA 1
ATOM 2592 C C . GLY A 1 330 ? -16.438 -31.703 -19.312 1 97.19 330 GLY A C 1
ATOM 2593 O O . GLY A 1 330 ? -17.312 -31 -19.859 1 97.19 330 GLY A O 1
ATOM 2594 N N . LEU A 1 331 ? -15.992 -31.422 -18.141 1 97.88 331 LEU A N 1
ATOM 2595 C CA . LEU A 1 331 ? -16.5 -30.312 -17.359 1 97.88 331 LEU A CA 1
ATOM 2596 C C . LEU A 1 331 ? -15.727 -29.031 -17.641 1 97.88 331 LEU A C 1
ATOM 2598 O O . LEU A 1 331 ? -14.539 -29.094 -17.984 1 97.88 331 LEU A O 1
ATOM 2602 N N . SER A 1 332 ? -16.391 -27.922 -17.547 1 97.69 332 SER A N 1
ATOM 2603 C CA . SER A 1 332 ? -15.664 -26.656 -17.531 1 97.69 332 SER A CA 1
ATOM 2604 C C . SER A 1 332 ? -14.812 -26.531 -16.266 1 97.69 332 SER A C 1
ATOM 2606 O O . SER A 1 332 ? -15.039 -27.25 -15.281 1 97.69 332 SER A O 1
ATOM 2608 N N . SER A 1 333 ? -13.875 -25.672 -16.344 1 97.25 333 SER A N 1
ATOM 2609 C CA . SER A 1 333 ? -13.031 -25.438 -15.172 1 97.25 333 SER A CA 1
ATOM 2610 C C . SER A 1 333 ? -13.867 -25.031 -13.953 1 97.25 333 SER A C 1
ATOM 2612 O O . SER A 1 333 ? -13.633 -25.531 -12.852 1 97.25 333 SER A O 1
ATOM 2614 N N . GLU A 1 334 ? -14.836 -24.203 -14.133 1 95.56 334 GLU A N 1
ATOM 2615 C CA . GLU A 1 334 ? -15.703 -23.734 -13.055 1 95.56 334 GLU A CA 1
ATOM 2616 C C . GLU A 1 334 ? -16.562 -24.875 -12.508 1 95.56 334 GLU A C 1
ATOM 2618 O O . GLU A 1 334 ? -16.688 -25.031 -11.289 1 95.56 334 GLU A O 1
ATOM 2623 N N . ASP A 1 335 ? -17.156 -25.625 -13.391 1 96.44 335 ASP A N 1
ATOM 2624 C CA . ASP A 1 335 ? -18 -26.75 -12.977 1 96.44 335 ASP A CA 1
ATOM 2625 C C . ASP A 1 335 ? -17.188 -27.797 -12.219 1 96.44 335 ASP A C 1
ATOM 2627 O O . ASP A 1 335 ? -17.656 -28.359 -11.227 1 96.44 335 ASP A O 1
ATOM 2631 N N . PHE A 1 336 ? -16.062 -28.078 -12.789 1 97.25 336 PHE A N 1
ATOM 2632 C CA . PHE A 1 336 ? -15.172 -29.031 -12.125 1 97.25 336 PHE A CA 1
ATOM 2633 C C . PHE A 1 336 ? -14.914 -28.594 -10.68 1 97.25 336 PHE A C 1
ATOM 2635 O O . PHE A 1 336 ? -15.047 -29.406 -9.758 1 97.25 336 PHE A O 1
ATOM 2642 N N . CYS A 1 337 ? -14.508 -27.344 -10.453 1 95.69 337 CYS A N 1
ATOM 2643 C CA . CYS A 1 337 ? -14.172 -26.828 -9.125 1 95.69 337 CYS A CA 1
ATOM 2644 C C . CYS A 1 337 ? -15.383 -26.875 -8.203 1 95.69 337 CYS A C 1
ATOM 2646 O O . CYS A 1 337 ? -15.258 -27.281 -7.043 1 95.69 337 CYS A O 1
ATOM 2648 N N . GLU A 1 338 ? -16.5 -26.484 -8.711 1 94 338 GLU A N 1
ATOM 2649 C CA . GLU A 1 338 ? -17.719 -26.469 -7.906 1 94 338 GLU A CA 1
ATOM 2650 C C . GLU A 1 338 ? -18.125 -27.875 -7.496 1 94 338 GLU A C 1
ATOM 2652 O O . GLU A 1 338 ? -18.422 -28.125 -6.328 1 94 338 GLU A O 1
ATOM 2657 N N . LYS A 1 339 ? -18.172 -28.781 -8.438 1 95.88 339 LYS A N 1
ATOM 2658 C CA . LYS A 1 339 ? -18.578 -30.156 -8.164 1 95.88 339 LYS A CA 1
ATOM 2659 C C . LYS A 1 339 ? -17.578 -30.844 -7.234 1 95.88 339 LYS A C 1
ATOM 2661 O O . LYS A 1 339 ? -17.984 -31.594 -6.332 1 95.88 339 LYS A O 1
ATOM 2666 N N . LEU A 1 340 ? -16.297 -30.609 -7.512 1 96.75 340 LEU A N 1
ATOM 2667 C CA . LEU A 1 340 ? -15.281 -31.203 -6.648 1 96.75 340 LEU A CA 1
ATOM 2668 C C . LEU A 1 340 ? -15.453 -30.734 -5.207 1 96.75 340 LEU A C 1
ATOM 2670 O O . LEU A 1 340 ? -15.32 -31.531 -4.273 1 96.75 340 LEU A O 1
ATOM 2674 N N . LEU A 1 341 ? -15.703 -29.453 -5.016 1 94.81 341 LEU A N 1
ATOM 2675 C CA . LEU A 1 341 ? -15.898 -28.875 -3.689 1 94.81 341 LEU A CA 1
ATOM 2676 C C . LEU A 1 341 ? -17.141 -29.469 -3.021 1 94.81 341 LEU A C 1
ATOM 2678 O O . LEU A 1 341 ? -17.094 -29.859 -1.853 1 94.81 341 LEU A O 1
ATOM 2682 N N . ILE A 1 342 ? -18.25 -29.562 -3.781 1 93.06 342 ILE A N 1
ATOM 2683 C CA . ILE A 1 342 ? -19.516 -30.016 -3.229 1 93.06 342 ILE A CA 1
ATOM 2684 C C . ILE A 1 342 ? -19.469 -31.5 -2.938 1 93.06 342 ILE A C 1
ATOM 2686 O O . ILE A 1 342 ? -19.891 -31.953 -1.866 1 93.06 342 ILE A O 1
ATOM 2690 N N . GLU A 1 343 ? -18.922 -32.281 -3.857 1 95.56 343 GLU A N 1
ATOM 2691 C CA . GLU A 1 343 ? -19 -33.719 -3.777 1 95.56 343 GLU A CA 1
ATOM 2692 C C . GLU A 1 343 ? -17.859 -34.312 -2.932 1 95.56 343 GLU A C 1
ATOM 2694 O O . GLU A 1 343 ? -18.031 -35.312 -2.248 1 95.56 343 GLU A O 1
ATOM 2699 N N . GLN A 1 344 ? -16.734 -33.656 -3.031 1 96.69 344 GLN A N 1
ATOM 2700 C CA . GLN A 1 344 ? -15.57 -34.25 -2.4 1 96.69 344 GLN A CA 1
ATOM 2701 C C . GLN A 1 344 ? -14.938 -33.312 -1.375 1 96.69 344 GLN A C 1
ATOM 2703 O O . GLN A 1 344 ? -13.977 -33.688 -0.698 1 96.69 344 GLN A O 1
ATOM 2708 N N . LYS A 1 345 ? -15.383 -32.094 -1.235 1 95.38 345 LYS A N 1
ATOM 2709 C CA . LYS A 1 345 ? -14.922 -31.141 -0.241 1 95.38 345 LYS A CA 1
ATOM 2710 C C . LYS A 1 345 ? -13.453 -30.781 -0.458 1 95.38 345 LYS A C 1
ATOM 2712 O O . LYS A 1 345 ? -12.672 -30.734 0.495 1 95.38 345 LYS A O 1
ATOM 2717 N N . VAL A 1 346 ? -13.078 -30.656 -1.689 1 96.69 346 VAL A N 1
ATOM 2718 C CA . VAL A 1 346 ? -11.742 -30.188 -2.055 1 96.69 346 VAL A CA 1
ATOM 2719 C C . VAL A 1 346 ? -11.852 -28.906 -2.879 1 96.69 346 VAL A C 1
ATOM 2721 O O . VAL A 1 346 ? -12.57 -28.859 -3.881 1 96.69 346 VAL A O 1
ATOM 2724 N N . LEU A 1 347 ? -11.164 -27.922 -2.416 1 95.38 347 LEU A N 1
ATOM 2725 C CA . LEU A 1 347 ? -11.18 -26.625 -3.102 1 95.38 347 LEU A CA 1
ATOM 2726 C C . LEU A 1 347 ? -9.953 -26.469 -3.996 1 95.38 347 LEU A C 1
ATOM 2728 O O . LEU A 1 347 ? -8.82 -26.625 -3.533 1 95.38 347 LEU A O 1
ATOM 2732 N N . VAL A 1 348 ? -10.133 -26.266 -5.242 1 96.25 348 VAL A N 1
ATOM 2733 C CA . VAL A 1 348 ? -9.133 -25.859 -6.215 1 96.25 348 VAL A CA 1
ATOM 2734 C C . VAL A 1 348 ? -9.633 -24.625 -6.98 1 96.25 348 VAL A C 1
ATOM 2736 O O . VAL A 1 348 ? -10.766 -24.203 -6.793 1 96.25 348 VAL A O 1
ATOM 2739 N N . VAL A 1 349 ? -8.789 -24.016 -7.781 1 95.69 349 VAL A N 1
ATOM 2740 C CA . VAL A 1 349 ? -9.141 -22.766 -8.445 1 95.69 349 VAL A CA 1
ATOM 2741 C C . VAL A 1 349 ? -9.234 -23 -9.953 1 95.69 349 VAL A C 1
ATOM 2743 O O . VAL A 1 349 ? -8.352 -23.609 -10.555 1 95.69 349 VAL A O 1
ATOM 2746 N N . PRO A 1 350 ? -10.344 -22.547 -10.562 1 96.5 350 PRO A N 1
ATOM 2747 C CA . PRO A 1 350 ? -10.461 -22.719 -12.016 1 96.5 350 PRO A CA 1
ATOM 2748 C C . PRO A 1 350 ? -9.359 -22 -12.789 1 96.5 350 PRO A C 1
ATOM 2750 O O . PRO A 1 350 ? -9.008 -20.859 -12.453 1 96.5 350 PRO A O 1
ATOM 2753 N N . GLY A 1 351 ? -8.828 -22.656 -13.766 1 97 351 GLY A N 1
ATOM 2754 C CA . GLY A 1 351 ? -7.762 -22.078 -14.562 1 97 351 GLY A CA 1
ATOM 2755 C C . GLY A 1 351 ? -8.148 -20.75 -15.195 1 97 351 GLY A C 1
ATOM 2756 O O . GLY A 1 351 ? -7.293 -19.891 -15.438 1 97 351 GLY A O 1
ATOM 2757 N N . THR A 1 352 ? -9.43 -20.516 -15.375 1 95.81 352 THR A N 1
ATOM 2758 C CA . THR A 1 352 ? -9.938 -19.312 -16.016 1 95.81 352 THR A CA 1
ATOM 2759 C C . THR A 1 352 ? -9.719 -18.094 -15.109 1 95.81 352 THR A C 1
ATOM 2761 O O . THR A 1 352 ? -9.781 -16.953 -15.578 1 95.81 352 THR A O 1
ATOM 2764 N N . ALA A 1 353 ? -9.461 -18.312 -13.859 1 94.69 353 ALA A N 1
ATOM 2765 C CA . ALA A 1 353 ? -9.141 -17.219 -12.945 1 94.69 353 ALA A CA 1
ATOM 2766 C C . ALA A 1 353 ? -7.816 -16.547 -13.312 1 94.69 353 ALA A C 1
ATOM 2768 O O . ALA A 1 353 ? -7.57 -15.398 -12.961 1 94.69 353 ALA A O 1
ATOM 2769 N N . PHE A 1 354 ? -6.996 -17.281 -14.078 1 96.69 354 PHE A N 1
ATOM 2770 C CA . PHE A 1 354 ? -5.652 -16.812 -14.406 1 96.69 354 PHE A CA 1
ATOM 2771 C C . PHE A 1 354 ? -5.555 -16.422 -15.875 1 96.69 354 PHE A C 1
ATOM 2773 O O . PHE A 1 354 ? -4.457 -16.219 -16.406 1 96.69 354 PHE A O 1
ATOM 2780 N N . GLY A 1 355 ? -6.684 -16.359 -16.516 1 95.94 355 GLY A N 1
ATOM 2781 C CA . GLY A 1 355 ? -6.809 -16.094 -17.938 1 95.94 355 GLY A CA 1
ATOM 2782 C C . GLY A 1 355 ? -7.762 -17.047 -18.641 1 95.94 355 GLY A C 1
ATOM 2783 O O . GLY A 1 355 ? -7.883 -18.203 -18.266 1 95.94 355 GLY A O 1
ATOM 2784 N N . GLU A 1 356 ? -8.359 -16.594 -19.688 1 95.62 356 GLU A N 1
ATOM 2785 C CA . GLU A 1 356 ? -9.336 -17.406 -20.406 1 95.62 356 GLU A CA 1
ATOM 2786 C C . GLU A 1 356 ? -8.695 -18.672 -20.969 1 95.62 356 GLU A C 1
ATOM 2788 O O . GLU A 1 356 ? -9.344 -19.719 -21.047 1 95.62 356 GLU A O 1
ATOM 2793 N N . CYS A 1 357 ? -7.453 -18.609 -21.234 1 96.5 357 CYS A N 1
ATOM 2794 C CA . CYS A 1 357 ? -6.738 -19.734 -21.812 1 96.5 357 CYS A CA 1
ATOM 2795 C C . CYS A 1 357 ? -6.543 -20.844 -20.781 1 96.5 357 CYS A C 1
ATOM 2797 O O . CYS A 1 357 ? -6.121 -21.953 -21.125 1 96.5 357 CYS A O 1
ATOM 2799 N N . GLY A 1 358 ? -6.879 -20.516 -19.562 1 97.31 358 GLY A N 1
ATOM 2800 C CA . GLY A 1 358 ? -6.797 -21.516 -18.5 1 97.31 358 GLY A CA 1
ATOM 2801 C C . GLY A 1 358 ? -7.973 -22.469 -18.484 1 97.31 358 GLY A C 1
ATOM 2802 O O . GLY A 1 358 ? -7.992 -23.422 -17.703 1 97.31 358 GLY A O 1
ATOM 2803 N N . GLU A 1 359 ? -8.969 -22.25 -19.375 1 97.75 359 GLU A N 1
ATOM 2804 C CA . GLU A 1 359 ? -10.086 -23.172 -19.484 1 97.75 359 GLU A CA 1
ATOM 2805 C C . GLU A 1 359 ? -9.602 -24.609 -19.734 1 97.75 359 GLU A C 1
ATOM 2807 O O . GLU A 1 359 ? -8.672 -24.812 -20.516 1 97.75 359 GLU A O 1
ATOM 2812 N N . GLY A 1 360 ? -10.148 -25.5 -18.984 1 97.94 360 GLY A N 1
ATOM 2813 C CA . GLY A 1 360 ? -9.734 -26.891 -19.109 1 97.94 360 GLY A CA 1
ATOM 2814 C C . GLY A 1 360 ? -8.641 -27.281 -18.141 1 97.94 360 GLY A C 1
ATOM 2815 O O . GLY A 1 360 ? -8.195 -28.422 -18.125 1 97.94 360 GLY A O 1
ATOM 2816 N N . TYR A 1 361 ? -8.258 -26.312 -17.312 1 98.38 361 TYR A N 1
ATOM 2817 C CA . TYR A 1 361 ? -7.27 -26.547 -16.266 1 98.38 361 TYR A CA 1
ATOM 2818 C C . TYR A 1 361 ? -7.781 -26.094 -14.914 1 98.38 361 TYR A C 1
ATOM 2820 O O . TYR A 1 361 ? -8.758 -25.344 -14.836 1 98.38 361 TYR A O 1
ATOM 2828 N N . VAL A 1 362 ? -7.184 -26.547 -13.859 1 97.81 362 VAL A N 1
ATOM 2829 C CA . VAL A 1 362 ? -7.387 -26.031 -12.508 1 97.81 362 VAL A CA 1
ATOM 2830 C C . VAL A 1 362 ? -6.043 -25.859 -11.812 1 97.81 362 VAL A C 1
ATOM 2832 O O . VAL A 1 362 ? -5.07 -26.547 -12.156 1 97.81 362 VAL A O 1
ATOM 2835 N N . ARG A 1 363 ? -5.957 -24.938 -10.922 1 97.75 363 ARG A N 1
ATOM 2836 C CA . ARG A 1 363 ? -4.758 -24.766 -10.109 1 97.75 363 ARG A CA 1
ATOM 2837 C C . ARG A 1 363 ? -4.945 -25.391 -8.727 1 97.75 363 ARG A C 1
ATOM 2839 O O . ARG A 1 363 ? -5.949 -25.141 -8.055 1 97.75 363 ARG A O 1
ATOM 2846 N N . ALA A 1 364 ? -4.043 -26.141 -8.359 1 97.81 364 ALA A N 1
ATOM 2847 C CA . ALA A 1 364 ? -3.975 -26.688 -7.004 1 97.81 364 ALA A CA 1
ATOM 2848 C C . ALA A 1 364 ? -2.656 -26.312 -6.332 1 97.81 364 ALA A C 1
ATOM 2850 O O . ALA A 1 364 ? -1.586 -26.453 -6.926 1 97.81 364 ALA A O 1
ATOM 2851 N N . CYS A 1 365 ? -2.76 -25.844 -5.176 1 97.44 365 CYS A N 1
ATOM 2852 C CA . CYS A 1 365 ? -1.604 -25.406 -4.402 1 97.44 365 CYS A CA 1
ATOM 2853 C C . CYS A 1 365 ? -1.119 -26.516 -3.477 1 97.44 365 CYS A C 1
ATOM 2855 O O . CYS A 1 365 ? -1.905 -27.094 -2.719 1 97.44 365 CYS A O 1
ATOM 2857 N N . TYR A 1 366 ? 0.155 -26.844 -3.551 1 97.88 366 TYR A N 1
ATOM 2858 C CA . TYR A 1 366 ? 0.658 -27.891 -2.678 1 97.88 366 TYR A CA 1
ATOM 2859 C C . TYR A 1 366 ? 1.373 -27.312 -1.468 1 97.88 366 TYR A C 1
ATOM 2861 O O . TYR A 1 366 ? 2.137 -28 -0.792 1 97.88 366 TYR A O 1
ATOM 2869 N N . ALA A 1 367 ? 1.216 -26.016 -1.226 1 96.31 367 ALA A N 1
ATOM 2870 C CA . ALA A 1 367 ? 1.559 -25.422 0.064 1 96.31 367 ALA A CA 1
ATOM 2871 C C . ALA A 1 367 ? 0.522 -25.781 1.126 1 96.31 367 ALA A C 1
ATOM 2873 O O . ALA A 1 367 ? -0.208 -24.922 1.607 1 96.31 367 ALA A O 1
ATOM 2874 N N . SER A 1 368 ? 0.416 -26.984 1.435 1 95.12 368 SER A N 1
ATOM 2875 C CA . SER A 1 368 ? -0.458 -27.625 2.404 1 95.12 368 SER A CA 1
ATOM 2876 C C . SER A 1 368 ? 0.235 -28.812 3.068 1 95.12 368 SER A C 1
ATOM 2878 O O . SER A 1 368 ? 1.309 -29.234 2.631 1 95.12 368 SER A O 1
ATOM 2880 N N . SER A 1 369 ? -0.332 -29.297 4.141 1 95.31 369 SER A N 1
ATOM 2881 C CA . SER A 1 369 ? 0.279 -30.438 4.797 1 95.31 369 SER A CA 1
ATOM 2882 C C . SER A 1 369 ? 0.247 -31.672 3.9 1 95.31 369 SER A C 1
ATOM 2884 O O . SER A 1 369 ? -0.631 -31.797 3.045 1 95.31 369 SER A O 1
ATOM 2886 N N . MET A 1 370 ? 1.215 -32.531 4.117 1 96.38 370 MET A N 1
ATOM 2887 C CA . MET A 1 370 ? 1.262 -33.781 3.367 1 96.38 370 MET A CA 1
ATOM 2888 C C . MET A 1 370 ? -0.014 -34.594 3.576 1 96.38 370 MET A C 1
ATOM 2890 O O . MET A 1 370 ? -0.507 -35.25 2.646 1 96.38 370 MET A O 1
ATOM 2894 N N . GLU A 1 371 ? -0.555 -34.531 4.75 1 97.19 371 GLU A N 1
ATOM 2895 C CA . GLU A 1 371 ? -1.803 -35.219 5.07 1 97.19 371 GLU A CA 1
ATOM 2896 C C . GLU A 1 371 ? -2.953 -34.688 4.215 1 97.19 371 GLU A C 1
ATOM 2898 O O . GLU A 1 371 ? -3.697 -35.469 3.623 1 97.19 371 GLU A O 1
ATOM 2903 N N . ASN A 1 372 ? -3.037 -33.375 4.164 1 96.94 372 ASN A N 1
ATOM 2904 C CA . ASN A 1 372 ? -4.078 -32.75 3.355 1 96.94 372 ASN A CA 1
ATOM 2905 C C . ASN A 1 372 ? -3.91 -33.094 1.874 1 96.94 372 ASN A C 1
ATOM 2907 O O . ASN A 1 372 ? -4.887 -33.375 1.179 1 96.94 372 ASN A O 1
ATOM 2911 N N . ILE A 1 373 ? -2.67 -33.094 1.399 1 98 373 ILE A N 1
ATOM 2912 C CA . ILE A 1 373 ? -2.391 -33.344 -0.007 1 98 373 ILE A CA 1
ATOM 2913 C C . ILE A 1 373 ? -2.771 -34.781 -0.342 1 98 373 ILE A C 1
ATOM 2915 O O . ILE A 1 373 ? -3.465 -35.031 -1.33 1 98 373 ILE A O 1
ATOM 2919 N N . ASN A 1 374 ? -2.377 -35.688 0.51 1 98.06 374 ASN A N 1
ATOM 2920 C CA . ASN A 1 374 ? -2.688 -37.094 0.28 1 98.06 374 ASN A CA 1
ATOM 2921 C C . ASN A 1 374 ? -4.195 -37.344 0.259 1 98.06 374 ASN A C 1
ATOM 2923 O O . ASN A 1 374 ? -4.703 -38.031 -0.63 1 98.06 374 ASN A O 1
ATOM 2927 N N . GLU A 1 375 ? -4.848 -36.781 1.239 1 98.25 375 GLU A N 1
ATOM 2928 C CA . GLU A 1 375 ? -6.293 -36.938 1.315 1 98.25 375 GLU A CA 1
ATOM 2929 C C . GLU A 1 375 ? -6.988 -36.281 0.127 1 98.25 375 GLU A C 1
ATOM 2931 O O . GLU A 1 375 ? -7.938 -36.844 -0.432 1 98.25 375 GLU A O 1
ATOM 2936 N N . ALA A 1 376 ? -6.535 -35.125 -0.249 1 98.31 376 ALA A N 1
ATOM 2937 C CA . ALA A 1 376 ? -7.105 -34.438 -1.401 1 98.31 376 ALA A CA 1
ATOM 2938 C C . ALA A 1 376 ? -6.938 -35.281 -2.674 1 98.31 376 ALA A C 1
ATOM 2940 O O . ALA A 1 376 ? -7.859 -35.344 -3.494 1 98.31 376 ALA A O 1
ATOM 2941 N N . MET A 1 377 ? -5.777 -35.844 -2.83 1 98.25 377 MET A N 1
ATOM 2942 C CA . MET A 1 377 ? -5.52 -36.656 -4.027 1 98.25 377 MET A CA 1
ATOM 2943 C C . MET A 1 377 ? -6.438 -37.875 -4.074 1 98.25 377 MET A C 1
ATOM 2945 O O . MET A 1 377 ? -6.906 -38.25 -5.145 1 98.25 377 MET A O 1
ATOM 2949 N N . LYS A 1 378 ? -6.68 -38.469 -2.916 1 98.19 378 LYS A N 1
ATOM 2950 C CA . LYS A 1 378 ? -7.617 -39.562 -2.836 1 98.19 378 LYS A CA 1
ATOM 2951 C C . LYS A 1 378 ? -9.016 -39.156 -3.262 1 98.19 378 LYS A C 1
ATOM 2953 O O . LYS A 1 378 ? -9.664 -39.844 -4.051 1 98.19 378 LYS A O 1
ATOM 2958 N N . ARG A 1 379 ? -9.414 -38.062 -2.783 1 98.25 379 ARG A N 1
ATOM 2959 C CA . ARG A 1 379 ? -10.75 -37.531 -3.08 1 98.25 379 ARG A CA 1
ATOM 2960 C C . ARG A 1 379 ? -10.867 -37.125 -4.547 1 98.25 379 ARG A C 1
ATOM 2962 O O . ARG A 1 379 ? -11.906 -37.344 -5.172 1 98.25 379 ARG A O 1
ATOM 2969 N N . ILE A 1 380 ? -9.875 -36.594 -5.039 1 98.19 380 ILE A N 1
ATOM 2970 C CA . ILE A 1 380 ? -9.852 -36.156 -6.438 1 98.19 380 ILE A CA 1
ATOM 2971 C C . ILE A 1 380 ? -9.922 -37.406 -7.34 1 98.19 380 ILE A C 1
ATOM 2973 O O . ILE A 1 380 ? -10.609 -37.375 -8.367 1 98.19 380 ILE A O 1
ATOM 2977 N N . LYS A 1 381 ? -9.211 -38.438 -6.973 1 97.94 381 LYS A N 1
ATOM 2978 C CA . LYS A 1 381 ? -9.281 -39.688 -7.746 1 97.94 381 LYS A CA 1
ATOM 2979 C C . LYS A 1 381 ? -10.703 -40.219 -7.762 1 97.94 381 LYS A C 1
ATOM 2981 O O . LYS A 1 381 ? -11.195 -40.656 -8.812 1 97.94 381 LYS A O 1
ATOM 2986 N N . GLN A 1 382 ? -11.305 -40.219 -6.621 1 98.06 382 GLN A N 1
ATOM 2987 C CA . GLN A 1 382 ? -12.688 -40.688 -6.531 1 98.06 382 GLN A CA 1
ATOM 2988 C C . GLN A 1 382 ? -13.609 -39.844 -7.43 1 98.06 382 GLN A C 1
ATOM 2990 O O . GLN A 1 382 ? -14.492 -40.406 -8.094 1 98.06 382 GLN A O 1
ATOM 2995 N N . PHE A 1 383 ? -13.375 -38.594 -7.41 1 98 383 PHE A N 1
ATOM 2996 C CA . PHE A 1 383 ? -14.156 -37.688 -8.242 1 98 383 PHE A CA 1
ATOM 2997 C C . PHE A 1 383 ? -13.922 -37.969 -9.727 1 98 383 PHE A C 1
ATOM 2999 O O . PHE A 1 383 ? -14.875 -38.031 -10.508 1 98 383 PHE A O 1
ATOM 3006 N N . ALA A 1 384 ? -12.68 -38.125 -10.078 1 97.12 384 ALA A N 1
ATOM 3007 C CA . ALA A 1 384 ? -12.281 -38.375 -11.469 1 97.12 384 ALA A CA 1
ATOM 3008 C C . ALA A 1 384 ? -12.859 -39.688 -11.977 1 97.12 384 ALA A C 1
ATOM 3010 O O . ALA A 1 384 ? -13.172 -39.812 -13.164 1 97.12 384 ALA A O 1
ATOM 3011 N N . ASP A 1 385 ? -12.992 -40.688 -11.094 1 96.25 385 ASP A N 1
ATOM 3012 C CA . ASP A 1 385 ? -13.547 -41.969 -11.469 1 96.25 385 ASP A CA 1
ATOM 3013 C C . ASP A 1 385 ? -15.016 -41.844 -11.859 1 96.25 385 ASP A C 1
ATOM 3015 O O . ASP A 1 385 ? -15.531 -42.688 -12.617 1 96.25 385 ASP A O 1
ATOM 3019 N N . LYS A 1 386 ? -15.602 -40.875 -11.312 1 94.75 386 LYS A N 1
ATOM 3020 C CA . LYS A 1 386 ? -17.016 -40.625 -11.609 1 94.75 386 LYS A CA 1
ATOM 3021 C C . LYS A 1 386 ? -17.172 -39.844 -12.922 1 94.75 386 LYS A C 1
ATOM 3023 O O . LYS A 1 386 ? -18.203 -39.969 -13.586 1 94.75 386 LYS A O 1
ATOM 3028 N N . TYR A 1 387 ? -16.25 -39.094 -13.18 1 91.38 387 TYR A N 1
ATOM 3029 C CA . TYR A 1 387 ? -16.328 -38.219 -14.352 1 91.38 387 TYR A CA 1
ATOM 3030 C C . TYR A 1 387 ? -15.273 -38.625 -15.391 1 91.38 387 TYR A C 1
ATOM 3032 O O . TYR A 1 387 ? -15.492 -38.438 -16.594 1 91.38 387 TYR A O 1
ATOM 3040 N N . MET B 1 1 ? 17.719 2.473 -25.125 1 93.31 1 MET B N 1
ATOM 3041 C CA . MET B 1 1 ? 16.531 3.002 -24.438 1 93.31 1 MET B CA 1
ATOM 3042 C C . MET B 1 1 ? 16.938 3.986 -23.344 1 93.31 1 MET B C 1
ATOM 3044 O O . MET B 1 1 ? 17.891 3.738 -22.594 1 93.31 1 MET B O 1
ATOM 3048 N N . ILE B 1 2 ? 16.375 5.148 -23.328 1 96.38 2 ILE B N 1
ATOM 3049 C CA . ILE B 1 2 ? 16.531 6.102 -22.234 1 96.38 2 ILE B CA 1
ATOM 3050 C C . ILE B 1 2 ? 15.344 5.988 -21.281 1 96.38 2 ILE B C 1
ATOM 3052 O O . ILE B 1 2 ? 14.219 6.359 -21.625 1 96.38 2 ILE B O 1
ATOM 3056 N N . MET B 1 3 ? 15.57 5.496 -20.078 1 97.94 3 MET B N 1
ATOM 3057 C CA . MET B 1 3 ? 14.5 5.148 -19.141 1 97.94 3 MET B CA 1
ATOM 3058 C C . MET B 1 3 ? 13.641 6.367 -18.828 1 97.94 3 MET B C 1
ATOM 3060 O O . MET B 1 3 ? 12.414 6.266 -18.75 1 97.94 3 MET B O 1
ATOM 3064 N N . LYS B 1 4 ? 14.25 7.539 -18.609 1 97.38 4 LYS B N 1
ATOM 3065 C CA . LYS B 1 4 ? 13.523 8.758 -18.266 1 97.38 4 LYS B CA 1
ATOM 3066 C C . LYS B 1 4 ? 12.438 9.055 -19.312 1 97.38 4 LYS B C 1
ATOM 3068 O O . LYS B 1 4 ? 11.375 9.57 -18.969 1 97.38 4 LYS B O 1
ATOM 3073 N N . ASP B 1 5 ? 12.727 8.648 -20.562 1 97.75 5 ASP B N 1
ATOM 3074 C CA . ASP B 1 5 ? 11.805 8.93 -21.656 1 97.75 5 ASP B CA 1
ATOM 3075 C C . ASP B 1 5 ? 10.633 7.949 -21.672 1 97.75 5 ASP B C 1
ATOM 3077 O O . ASP B 1 5 ? 9.617 8.195 -22.312 1 97.75 5 ASP B O 1
ATOM 3081 N N . MET B 1 6 ? 10.766 6.789 -20.953 1 98.25 6 MET B N 1
ATOM 3082 C CA . MET B 1 6 ? 9.719 5.773 -20.906 1 98.25 6 MET B CA 1
ATOM 3083 C C . MET B 1 6 ? 8.648 6.133 -19.875 1 98.25 6 MET B C 1
ATOM 3085 O O . MET B 1 6 ? 7.539 5.602 -19.922 1 98.25 6 MET B O 1
ATOM 3089 N N . ILE B 1 7 ? 8.953 7.059 -18.922 1 98.56 7 ILE B N 1
ATOM 3090 C CA . ILE B 1 7 ? 8.062 7.395 -17.812 1 98.56 7 ILE B CA 1
ATOM 3091 C C . ILE B 1 7 ? 7.012 8.398 -18.281 1 98.56 7 ILE B C 1
ATOM 3093 O O . ILE B 1 7 ? 7.32 9.336 -19.031 1 98.56 7 ILE B O 1
ATOM 3097 N N . LEU B 1 8 ? 5.828 8.242 -17.875 1 98.38 8 LEU B N 1
ATOM 3098 C CA . LEU B 1 8 ? 4.719 9.094 -18.281 1 98.38 8 LEU B CA 1
ATOM 3099 C C . LEU B 1 8 ? 4.938 10.531 -17.812 1 98.38 8 LEU B C 1
ATOM 3101 O O . LEU B 1 8 ? 5.391 10.758 -16.688 1 98.38 8 LEU B O 1
ATOM 3105 N N . ASP B 1 9 ? 4.523 11.477 -18.578 1 96.94 9 ASP B N 1
ATOM 3106 C CA . ASP B 1 9 ? 4.695 12.898 -18.281 1 96.94 9 ASP B CA 1
ATOM 3107 C C . ASP B 1 9 ? 3.914 13.305 -17.047 1 96.94 9 ASP B C 1
ATOM 3109 O O . ASP B 1 9 ? 4.391 14.102 -16.234 1 96.94 9 ASP B O 1
ATOM 3113 N N . LYS B 1 10 ? 2.723 12.742 -16.891 1 95.81 10 LYS B N 1
ATOM 3114 C CA . LYS B 1 10 ? 1.888 13.141 -15.766 1 95.81 10 LYS B CA 1
ATOM 3115 C C . LYS B 1 10 ? 2.535 12.758 -14.445 1 95.81 10 LYS B C 1
ATOM 3117 O O . LYS B 1 10 ? 2.291 13.398 -13.414 1 95.81 10 LYS B O 1
ATOM 3122 N N . ILE B 1 11 ? 3.355 11.664 -14.461 1 97.56 11 ILE B N 1
ATOM 3123 C CA . ILE B 1 11 ? 4.066 11.25 -13.258 1 97.56 11 ILE B CA 1
ATOM 3124 C C . ILE B 1 11 ? 5.25 12.18 -13.016 1 97.56 11 ILE B C 1
ATOM 3126 O O . ILE B 1 11 ? 5.449 12.664 -11.891 1 97.56 11 ILE B O 1
ATOM 3130 N N . LYS B 1 12 ? 6.027 12.555 -14.102 1 96.62 12 LYS B N 1
ATOM 3131 C CA . LYS B 1 12 ? 7.199 13.414 -14 1 96.62 12 LYS B CA 1
ATOM 3132 C C . LYS B 1 12 ? 6.816 14.82 -13.547 1 96.62 12 LYS B C 1
ATOM 3134 O O . LYS B 1 12 ? 7.586 15.492 -12.859 1 96.62 12 LYS B O 1
ATOM 3139 N N . LYS B 1 13 ? 5.613 15.195 -13.812 1 94.88 13 LYS B N 1
ATOM 3140 C CA . LYS B 1 13 ? 5.168 16.562 -13.555 1 94.88 13 LYS B CA 1
ATOM 3141 C C . LYS B 1 13 ? 4.809 16.766 -12.086 1 94.88 13 LYS B C 1
ATOM 3143 O O . LYS B 1 13 ? 4.773 17.891 -11.594 1 94.88 13 LYS B O 1
ATOM 3148 N N . VAL B 1 14 ? 4.441 15.656 -11.445 1 95 14 VAL B N 1
ATOM 3149 C CA . VAL B 1 14 ? 4.172 15.75 -10.016 1 95 14 VAL B CA 1
ATOM 3150 C C . VAL B 1 14 ? 5.473 16.016 -9.266 1 95 14 VAL B C 1
ATOM 3152 O O . VAL B 1 14 ? 6.426 15.242 -9.367 1 95 14 VAL B O 1
ATOM 3155 N N . PRO B 1 15 ? 5.52 17.062 -8.523 1 90.19 15 PRO B N 1
ATOM 3156 C CA . PRO B 1 15 ? 6.766 17.375 -7.824 1 90.19 15 PRO B CA 1
ATOM 3157 C C . PRO B 1 15 ? 7.008 16.453 -6.629 1 90.19 15 PRO B C 1
ATOM 3159 O O . PRO B 1 15 ? 6.059 15.93 -6.039 1 90.19 15 PRO B O 1
ATOM 3162 N N . PRO B 1 16 ? 8.32 16.25 -6.371 1 85.62 16 PRO B N 1
ATOM 3163 C CA . PRO B 1 16 ? 8.609 15.547 -5.121 1 85.62 16 PRO B CA 1
ATOM 3164 C C . PRO B 1 16 ? 8.172 16.328 -3.885 1 85.62 16 PRO B C 1
ATOM 3166 O O . PRO B 1 16 ? 7.953 17.547 -3.967 1 85.62 16 PRO B O 1
ATOM 3169 N N . SER B 1 17 ? 8.039 15.602 -2.844 1 80.62 17 SER B N 1
ATOM 3170 C CA . SER B 1 17 ? 7.648 16.266 -1.603 1 80.62 17 SER B CA 1
ATOM 3171 C C . SER B 1 17 ? 8.695 17.281 -1.161 1 80.62 17 SER B C 1
ATOM 3173 O O . SER B 1 17 ? 9.898 17 -1.202 1 80.62 17 SER B O 1
ATOM 3175 N N . GLY B 1 18 ? 8.406 18.469 -1.027 1 68.31 18 GLY B N 1
ATOM 3176 C CA . GLY B 1 18 ? 9.289 19.547 -0.618 1 68.31 18 GLY B CA 1
ATOM 3177 C C . GLY B 1 18 ? 9.828 19.375 0.788 1 68.31 18 GLY B C 1
ATOM 3178 O O . GLY B 1 18 ? 10.719 20.109 1.213 1 68.31 18 GLY B O 1
ATOM 3179 N N . ILE B 1 19 ? 9.352 18.453 1.495 1 69.19 19 ILE B N 1
ATOM 3180 C CA . ILE B 1 19 ? 9.695 18.281 2.902 1 69.19 19 ILE B CA 1
ATOM 3181 C C . ILE B 1 19 ? 11 17.484 3.02 1 69.19 19 ILE B C 1
ATOM 3183 O O . ILE B 1 19 ? 11.789 17.719 3.939 1 69.19 19 ILE B O 1
ATOM 3187 N N . ARG B 1 20 ? 11.367 16.734 2.104 1 61.88 20 ARG B N 1
ATOM 3188 C CA . ARG B 1 20 ? 12.406 15.711 2.254 1 61.88 20 ARG B CA 1
ATOM 3189 C C . ARG B 1 20 ? 13.797 16.344 2.221 1 61.88 20 ARG B C 1
ATOM 3191 O O . ARG B 1 20 ? 14.711 15.859 2.895 1 61.88 20 ARG B O 1
ATOM 3198 N N . LYS B 1 21 ? 13.953 17.328 1.462 1 61.81 21 LYS B N 1
ATOM 3199 C CA . LYS B 1 21 ? 15.258 17.953 1.324 1 61.81 21 LYS B CA 1
ATOM 3200 C C . LYS B 1 21 ? 15.828 18.344 2.688 1 61.81 21 LYS B C 1
ATOM 3202 O O . LYS B 1 21 ? 17.031 18.25 2.912 1 61.81 21 LYS B O 1
ATOM 3207 N N . TYR B 1 22 ? 14.977 18.531 3.605 1 65.44 22 TYR B N 1
ATOM 3208 C CA . TYR B 1 22 ? 15.438 19.047 4.895 1 65.44 22 TYR B CA 1
ATOM 3209 C C . TYR B 1 22 ? 15.836 17.906 5.82 1 65.44 22 TYR B C 1
ATOM 3211 O O . TYR B 1 22 ? 16.703 18.062 6.684 1 65.44 22 TYR B O 1
ATOM 3219 N N . PHE B 1 23 ? 15.289 16.812 5.5 1 63.19 23 PHE B N 1
ATOM 3220 C CA . PHE B 1 23 ? 15.594 15.68 6.375 1 63.19 23 PHE B CA 1
ATOM 3221 C C . PHE B 1 23 ? 16.969 15.102 6.051 1 63.19 23 PHE B C 1
ATOM 3223 O O . PHE B 1 23 ? 17.641 14.57 6.934 1 63.19 23 PHE B O 1
ATOM 3230 N N . ASP B 1 24 ? 17.359 15.281 4.906 1 61.59 24 ASP B N 1
ATOM 3231 C CA . ASP B 1 24 ? 18.688 14.82 4.512 1 61.59 24 ASP B CA 1
ATOM 3232 C C . ASP B 1 24 ? 19.781 15.711 5.109 1 61.59 24 ASP B C 1
ATOM 3234 O O . ASP B 1 24 ? 20.859 15.227 5.441 1 61.59 24 ASP B O 1
ATOM 3238 N N . LEU B 1 25 ? 19.453 16.875 5.336 1 60.97 25 LEU B N 1
ATOM 3239 C CA . LEU B 1 25 ? 20.422 17.844 5.84 1 60.97 25 LEU B CA 1
ATOM 3240 C C . LEU B 1 25 ? 20.734 17.594 7.309 1 60.97 25 LEU B C 1
ATOM 3242 O O . LEU B 1 25 ? 21.859 17.797 7.754 1 60.97 25 LEU B O 1
ATOM 3246 N N . ILE B 1 26 ? 19.844 17.016 8.031 1 66.5 26 ILE B N 1
ATOM 3247 C CA . ILE B 1 26 ? 20 16.875 9.477 1 66.5 26 ILE B CA 1
ATOM 3248 C C . ILE B 1 26 ? 20.953 15.742 9.797 1 66.5 26 ILE B C 1
ATOM 3250 O O . ILE B 1 26 ? 21.594 15.727 10.852 1 66.5 26 ILE B O 1
ATOM 3254 N N . ASN B 1 27 ? 21.031 14.898 8.906 1 60.97 27 ASN B N 1
ATOM 3255 C CA . ASN B 1 27 ? 21.859 13.742 9.211 1 60.97 27 ASN B CA 1
ATOM 3256 C C . ASN B 1 27 ? 23.328 14.141 9.398 1 60.97 27 ASN B C 1
ATOM 3258 O O . ASN B 1 27 ? 24.078 13.422 10.055 1 60.97 27 ASN B O 1
ATOM 3262 N N . GLU B 1 28 ? 23.625 15.32 9.086 1 64.62 28 GLU B N 1
ATOM 3263 C CA . GLU B 1 28 ? 25.031 15.75 9.148 1 64.62 28 GLU B CA 1
ATOM 3264 C C . GLU B 1 28 ? 25.25 16.75 10.281 1 64.62 28 GLU B C 1
ATOM 3266 O O . GLU B 1 28 ? 26.391 17.125 10.562 1 64.62 28 GLU B O 1
ATOM 3271 N N . MET B 1 29 ? 24.156 17.078 10.875 1 77.12 29 MET B N 1
ATOM 3272 C CA . MET B 1 29 ? 24.281 18.125 11.883 1 77.12 29 MET B CA 1
ATOM 3273 C C . MET B 1 29 ? 24.078 17.547 13.289 1 77.12 29 MET B C 1
ATOM 3275 O O . MET B 1 29 ? 23.328 16.594 13.469 1 77.12 29 MET B O 1
ATOM 3279 N N . THR B 1 30 ? 24.891 18.109 14.18 1 82.38 30 THR B N 1
ATOM 3280 C CA . THR B 1 30 ? 24.75 17.703 15.57 1 82.38 30 THR B CA 1
ATOM 3281 C C . THR B 1 30 ? 23.875 18.672 16.344 1 82.38 30 THR B C 1
ATOM 3283 O O . THR B 1 30 ? 23.812 19.859 16 1 82.38 30 THR B O 1
ATOM 3286 N N . ASP B 1 31 ? 23.016 18.312 17.25 1 89 31 ASP B N 1
ATOM 3287 C CA . ASP B 1 31 ? 22.25 19.109 18.203 1 89 31 ASP B CA 1
ATOM 3288 C C . ASP B 1 31 ? 21.078 19.797 17.5 1 89 31 ASP B C 1
ATOM 3290 O O . ASP B 1 31 ? 20.719 20.922 17.844 1 89 31 ASP B O 1
ATOM 3294 N N . VAL B 1 32 ? 20.609 19.172 16.453 1 93.56 32 VAL B N 1
ATOM 3295 C CA . VAL B 1 32 ? 19.453 19.719 15.75 1 93.56 32 VAL B CA 1
ATOM 3296 C C . VAL B 1 32 ? 18.172 19.297 16.469 1 93.56 32 VAL B C 1
ATOM 3298 O O . VAL B 1 32 ? 18.031 18.156 16.875 1 93.56 32 VAL B O 1
ATOM 3301 N N . ILE B 1 33 ? 17.328 20.281 16.781 1 95.06 33 ILE B N 1
ATOM 3302 C CA . ILE B 1 33 ? 15.969 19.984 17.234 1 95.06 33 ILE B CA 1
ATOM 3303 C C . ILE B 1 33 ? 15.008 20 16.047 1 95.06 33 ILE B C 1
ATOM 3305 O O . ILE B 1 33 ? 14.844 21.031 15.375 1 95.06 33 ILE B O 1
ATOM 3309 N N . SER B 1 34 ? 14.422 18.875 15.781 1 92.88 34 SER B N 1
ATOM 3310 C CA . SER B 1 34 ? 13.523 18.781 14.641 1 92.88 34 SER B CA 1
ATOM 3311 C C . SER B 1 34 ? 12.07 19.016 15.055 1 92.88 34 SER B C 1
ATOM 3313 O O . SER B 1 34 ? 11.523 18.25 15.859 1 92.88 34 SER B O 1
ATOM 3315 N N . LEU B 1 35 ? 11.461 20.016 14.539 1 95.12 35 LEU B N 1
ATOM 3316 C CA . LEU B 1 35 ? 10.023 20.25 14.641 1 95.12 35 LEU B CA 1
ATOM 3317 C C . LEU B 1 35 ? 9.352 20.094 13.281 1 95.12 35 LEU B C 1
ATOM 3319 O O . LEU B 1 35 ? 8.281 20.656 13.039 1 95.12 35 LEU B O 1
ATOM 3323 N N . GLY B 1 36 ? 10.055 19.375 12.422 1 90.06 36 GLY B N 1
ATOM 3324 C CA . GLY B 1 36 ? 9.57 19.281 11.055 1 90.06 36 GLY B CA 1
ATOM 3325 C C . GLY B 1 36 ? 8.82 17.984 10.773 1 90.06 36 GLY B C 1
ATOM 3326 O O . GLY B 1 36 ? 8.047 17.906 9.82 1 90.06 36 GLY B O 1
ATOM 3327 N N . VAL B 1 37 ? 8.992 17.016 11.57 1 80.38 37 VAL B N 1
ATOM 3328 C CA . VAL B 1 37 ? 8.43 15.695 11.281 1 80.38 37 VAL B CA 1
ATOM 3329 C C . VAL B 1 37 ? 6.977 15.641 11.758 1 80.38 37 VAL B C 1
ATOM 3331 O O . VAL B 1 37 ? 6.691 15.914 12.93 1 80.38 37 VAL B O 1
ATOM 3334 N N . GLY B 1 38 ? 6.102 15.266 10.906 1 87.12 38 GLY B N 1
ATOM 3335 C CA . GLY B 1 38 ? 4.676 15.297 11.195 1 87.12 38 GLY B CA 1
ATOM 3336 C C . GLY B 1 38 ? 4.145 13.969 11.703 1 87.12 38 GLY B C 1
ATOM 3337 O O . GLY B 1 38 ? 3.209 13.406 11.125 1 87.12 38 GLY B O 1
ATOM 3338 N N . GLU B 1 39 ? 4.727 13.43 12.734 1 91.81 39 GLU B N 1
ATOM 3339 C CA . GLU B 1 39 ? 4.191 12.227 13.367 1 91.81 39 GLU B CA 1
ATOM 3340 C C . GLU B 1 39 ? 4.312 12.297 14.883 1 91.81 39 GLU B C 1
ATOM 3342 O O . GLU B 1 39 ? 5.156 13.023 15.414 1 91.81 39 GLU B O 1
ATOM 3347 N N . PRO B 1 40 ? 3.438 11.555 15.609 1 96 40 PRO B N 1
ATOM 3348 C CA . PRO B 1 40 ? 3.525 11.516 17.078 1 96 40 PRO B CA 1
ATOM 3349 C C . PRO B 1 40 ? 4.918 11.133 17.578 1 96 40 PRO B C 1
ATOM 3351 O O . PRO B 1 40 ? 5.582 10.281 16.969 1 96 40 PRO B O 1
ATOM 3354 N N . ASP B 1 41 ? 5.32 11.781 18.625 1 95.25 41 ASP B N 1
ATOM 3355 C CA . ASP B 1 41 ? 6.594 11.422 19.25 1 95.25 41 ASP B CA 1
ATOM 3356 C C . ASP B 1 41 ? 6.402 10.352 20.312 1 95.25 41 ASP B C 1
ATOM 3358 O O . ASP B 1 41 ? 7.379 9.859 20.891 1 95.25 41 ASP B O 1
ATOM 3362 N N . PHE B 1 42 ? 5.156 10.023 20.594 1 96.19 42 PHE B N 1
ATOM 3363 C CA . PHE B 1 42 ? 4.859 8.922 21.5 1 96.19 42 PHE B CA 1
ATOM 3364 C C . PHE B 1 42 ? 5.129 7.582 20.828 1 96.19 42 PHE B C 1
ATOM 3366 O O . PHE B 1 42 ? 4.941 7.445 19.609 1 96.19 42 PHE B O 1
ATOM 3373 N N . ILE B 1 43 ? 5.543 6.688 21.672 1 96.75 43 ILE B N 1
ATOM 3374 C CA . ILE B 1 43 ? 5.566 5.301 21.219 1 96.75 43 ILE B CA 1
ATOM 3375 C C . ILE B 1 43 ? 4.156 4.719 21.281 1 96.75 43 ILE B C 1
ATOM 3377 O O . ILE B 1 43 ? 3.357 5.09 22.141 1 96.75 43 ILE B O 1
ATOM 3381 N N . THR B 1 44 ? 3.84 3.832 20.312 1 98.75 44 THR B N 1
ATOM 3382 C CA . THR B 1 44 ? 2.553 3.145 20.375 1 98.75 44 THR B CA 1
ATOM 3383 C C . THR B 1 44 ? 2.311 2.57 21.766 1 98.75 44 THR B C 1
ATOM 3385 O O . THR B 1 44 ? 3.193 1.933 22.344 1 98.75 44 THR B O 1
ATOM 3388 N N . PRO B 1 45 ? 1.12 2.836 22.328 1 98.81 45 PRO B N 1
ATOM 3389 C CA . PRO B 1 45 ? 0.819 2.311 23.656 1 98.81 45 PRO B CA 1
ATOM 3390 C C . PRO B 1 45 ? 1.15 0.827 23.797 1 98.81 45 PRO B C 1
ATOM 3392 O O . PRO B 1 45 ? 0.967 0.058 22.844 1 98.81 45 PRO B O 1
ATOM 3395 N N . TRP B 1 46 ? 1.562 0.472 24.984 1 98.5 46 TRP B N 1
ATOM 3396 C CA . TRP B 1 46 ? 2.129 -0.847 25.25 1 98.5 46 TRP B CA 1
ATOM 3397 C C . TRP B 1 46 ? 1.113 -1.944 24.938 1 98.5 46 TRP B C 1
ATOM 3399 O O . TRP B 1 46 ? 1.458 -2.969 24.344 1 98.5 46 TRP B O 1
ATOM 3409 N N . ASN B 1 47 ? -0.117 -1.785 25.359 1 98.81 47 ASN B N 1
ATOM 3410 C CA . ASN B 1 47 ? -1.118 -2.824 25.141 1 98.81 47 ASN B CA 1
ATOM 3411 C C . ASN B 1 47 ? -1.331 -3.1 23.656 1 98.81 47 ASN B C 1
ATOM 3413 O O . ASN B 1 47 ? -1.589 -4.238 23.266 1 98.81 47 ASN B O 1
ATOM 3417 N N . ILE B 1 48 ? -1.261 -2.082 22.844 1 98.88 48 ILE B N 1
ATOM 3418 C CA . ILE B 1 48 ? -1.379 -2.234 21.391 1 98.88 48 ILE B CA 1
ATOM 3419 C C . ILE B 1 48 ? -0.187 -3.023 20.859 1 98.88 48 ILE B C 1
ATOM 3421 O O . ILE B 1 48 ? -0.356 -3.965 20.078 1 98.88 48 ILE B O 1
ATOM 3425 N N . ARG B 1 49 ? 1.09 -2.693 21.297 1 98.81 49 ARG B N 1
ATOM 3426 C CA . ARG B 1 49 ? 2.293 -3.408 20.891 1 98.81 49 ARG B CA 1
ATOM 3427 C C . ARG B 1 49 ? 2.242 -4.867 21.328 1 98.81 49 ARG B C 1
ATOM 3429 O O . ARG B 1 49 ? 2.641 -5.762 20.578 1 98.81 49 ARG B O 1
ATOM 3436 N N . GLU B 1 50 ? 1.743 -5.051 22.484 1 98.75 50 GLU B N 1
ATOM 3437 C CA . GLU B 1 50 ? 1.625 -6.398 23.031 1 98.75 50 GLU B CA 1
ATOM 3438 C C . GLU B 1 50 ? 0.707 -7.262 22.172 1 98.75 50 GLU B C 1
ATOM 3440 O O . GLU B 1 50 ? 0.98 -8.445 21.953 1 98.75 50 GLU B O 1
ATOM 3445 N N . ALA B 1 51 ? -0.389 -6.695 21.719 1 98.81 51 ALA B N 1
ATOM 3446 C CA . ALA B 1 51 ? -1.294 -7.426 20.844 1 98.81 51 ALA B CA 1
ATOM 3447 C C . ALA B 1 51 ? -0.595 -7.82 19.547 1 98.81 51 ALA B C 1
ATOM 3449 O O . ALA B 1 51 ? -0.799 -8.922 19.031 1 98.81 51 ALA B O 1
ATOM 3450 N N . GLY B 1 52 ? 0.184 -6.902 18.984 1 98.75 52 GLY B N 1
ATOM 3451 C CA . GLY B 1 52 ? 0.989 -7.234 17.812 1 98.75 52 GLY B CA 1
ATOM 3452 C C . GLY B 1 52 ? 1.999 -8.336 18.094 1 98.75 52 GLY B C 1
ATOM 3453 O O . GLY B 1 52 ? 2.146 -9.258 17.281 1 98.75 52 GLY B O 1
ATOM 3454 N N . ILE B 1 53 ? 2.697 -8.195 19.234 1 98.81 53 ILE B N 1
ATOM 3455 C CA . ILE B 1 53 ? 3.68 -9.188 19.656 1 98.81 53 ILE B CA 1
ATOM 3456 C C . ILE B 1 53 ? 3.01 -10.555 19.781 1 98.81 53 ILE B C 1
ATOM 3458 O O . ILE B 1 53 ? 3.537 -11.555 19.281 1 98.81 53 ILE B O 1
ATOM 3462 N N . TYR B 1 54 ? 1.849 -10.602 20.359 1 98.75 54 TYR B N 1
ATOM 3463 C CA . TYR B 1 54 ? 1.111 -11.844 20.547 1 98.75 54 TYR B CA 1
ATOM 3464 C C . TYR B 1 54 ? 0.759 -12.484 19.203 1 98.75 54 TYR B C 1
ATOM 3466 O O . TYR B 1 54 ? 0.864 -13.703 19.047 1 98.75 54 TYR B O 1
ATOM 3474 N N . SER B 1 55 ? 0.335 -11.688 18.266 1 98.5 55 SER B N 1
ATOM 3475 C CA . SER B 1 55 ? -0.003 -12.203 16.953 1 98.5 55 SER B CA 1
ATOM 3476 C C . SER B 1 55 ? 1.2 -12.867 16.281 1 98.5 55 SER B C 1
ATOM 3478 O O . SER B 1 55 ? 1.067 -13.914 15.656 1 98.5 55 SER B O 1
ATOM 3480 N N . LEU B 1 56 ? 2.371 -12.281 16.406 1 98.62 56 LEU B N 1
ATOM 3481 C CA . LEU B 1 56 ? 3.594 -12.844 15.844 1 98.62 56 LEU B CA 1
ATOM 3482 C C . LEU B 1 56 ? 4.02 -14.102 16.594 1 98.62 56 LEU B C 1
ATOM 3484 O O . LEU B 1 56 ? 4.465 -15.07 15.992 1 98.62 56 LEU B O 1
ATOM 3488 N N . GLU B 1 57 ? 3.859 -14.016 17.891 1 98.38 57 GLU B N 1
ATOM 3489 C CA . GLU B 1 57 ? 4.238 -15.148 18.734 1 98.38 57 GLU B CA 1
ATOM 3490 C C . GLU B 1 57 ? 3.42 -16.391 18.391 1 98.38 57 GLU B C 1
ATOM 3492 O O . GLU B 1 57 ? 3.938 -17.5 18.422 1 98.38 57 GLU B O 1
ATOM 3497 N N . THR B 1 58 ? 2.18 -16.188 18.062 1 98.12 58 THR B N 1
ATOM 3498 C CA . THR B 1 58 ? 1.276 -17.312 17.828 1 98.12 58 THR B CA 1
ATOM 3499 C C . THR B 1 58 ? 1.258 -17.688 16.344 1 98.12 58 THR B C 1
ATOM 3501 O O . THR B 1 58 ? 0.493 -18.562 15.93 1 98.12 58 THR B O 1
ATOM 3504 N N . GLY B 1 59 ? 2.016 -17 15.555 1 97.56 59 GLY B N 1
ATOM 3505 C CA . GLY B 1 59 ? 2.236 -17.391 14.172 1 97.56 59 GLY B CA 1
ATOM 3506 C C . GLY B 1 59 ? 1.155 -16.891 13.234 1 97.56 59 GLY B C 1
ATOM 3507 O O . GLY B 1 59 ? 0.894 -17.516 12.195 1 97.56 59 GLY B O 1
ATOM 3508 N N . HIS B 1 60 ? 0.445 -15.852 13.594 1 96.94 60 HIS B N 1
ATOM 3509 C CA . HIS B 1 60 ? -0.513 -15.219 12.688 1 96.94 60 HIS B CA 1
ATOM 3510 C C . HIS B 1 60 ? 0.193 -14.328 11.672 1 96.94 60 HIS B C 1
ATOM 3512 O O . HIS B 1 60 ? 0.19 -13.102 11.805 1 96.94 60 HIS B O 1
ATOM 3518 N N . THR B 1 61 ? 0.785 -14.93 10.641 1 97 61 THR B N 1
ATOM 3519 C CA . THR B 1 61 ? 1.657 -14.195 9.727 1 97 61 THR B CA 1
ATOM 3520 C C . THR B 1 61 ? 1.164 -14.32 8.289 1 97 61 THR B C 1
ATOM 3522 O O . THR B 1 61 ? 1.854 -13.906 7.355 1 97 61 THR B O 1
ATOM 3525 N N . GLN B 1 62 ? -0.057 -14.844 8.016 1 95.56 62 GLN B N 1
ATOM 3526 C CA . GLN B 1 62 ? -0.59 -15.078 6.68 1 95.56 62 GLN B CA 1
ATOM 3527 C C . GLN B 1 62 ? -1.432 -13.898 6.211 1 95.56 62 GLN B C 1
ATOM 3529 O O . GLN B 1 62 ? -1.686 -12.961 6.977 1 95.56 62 GLN B O 1
ATOM 3534 N N . TYR B 1 63 ? -1.877 -13.969 4.98 1 93.38 63 TYR B N 1
ATOM 3535 C CA . TYR B 1 63 ? -2.752 -12.953 4.406 1 93.38 63 TYR B CA 1
ATOM 3536 C C . TYR B 1 63 ? -4.012 -12.773 5.246 1 93.38 63 TYR B C 1
ATOM 3538 O O . TYR B 1 63 ? -4.465 -13.719 5.898 1 93.38 63 TYR B O 1
ATOM 3546 N N . SER B 1 64 ? -4.52 -11.594 5.207 1 93.75 64 SER B N 1
ATOM 3547 C CA . SER B 1 64 ? -5.891 -11.367 5.652 1 93.75 64 SER B CA 1
ATOM 3548 C C . SER B 1 64 ? -6.844 -11.242 4.469 1 93.75 64 SER B C 1
ATOM 3550 O O . SER B 1 64 ? -6.43 -11.359 3.314 1 93.75 64 SER B O 1
ATOM 3552 N N . SER B 1 65 ? -8.133 -11.109 4.824 1 93.19 65 SER B N 1
ATOM 3553 C CA . SER B 1 65 ? -9.078 -10.758 3.766 1 93.19 65 SER B CA 1
ATOM 3554 C C . SER B 1 65 ? -8.695 -9.43 3.109 1 93.19 65 SER B C 1
ATOM 3556 O O . SER B 1 65 ? -8.086 -8.57 3.742 1 93.19 65 SER B O 1
ATOM 3558 N N . ASN B 1 66 ? -9.062 -9.32 1.885 1 95.06 66 ASN B N 1
ATOM 3559 C CA . ASN B 1 66 ? -8.719 -8.109 1.146 1 95.06 66 ASN B CA 1
ATOM 3560 C C . ASN B 1 66 ? -9.273 -6.859 1.83 1 95.06 66 ASN B C 1
ATOM 3562 O O . ASN B 1 66 ? -8.594 -5.832 1.891 1 95.06 66 ASN B O 1
ATOM 3566 N N . ALA B 1 67 ? -10.477 -6.969 2.428 1 97.12 67 ALA B N 1
ATOM 3567 C CA . ALA B 1 67 ? -11.125 -5.816 3.055 1 97.12 67 ALA B CA 1
ATOM 3568 C C . ALA B 1 67 ? -10.562 -5.57 4.453 1 97.12 67 ALA B C 1
ATOM 3570 O O . ALA B 1 67 ? -10.797 -4.512 5.043 1 97.12 67 ALA B O 1
ATOM 3571 N N . GLY B 1 68 ? -9.812 -6.488 5.004 1 97.88 68 GLY B N 1
ATOM 3572 C CA . GLY B 1 68 ? -9.391 -6.492 6.395 1 97.88 68 GLY B CA 1
ATOM 3573 C C . GLY B 1 68 ? -10.203 -7.438 7.262 1 97.88 68 GLY B C 1
ATOM 3574 O O . GLY B 1 68 ? -11.258 -7.918 6.844 1 97.88 68 GLY B O 1
ATOM 3575 N N . PHE B 1 69 ? -9.688 -7.746 8.422 1 98.12 69 PHE B N 1
ATOM 3576 C CA . PHE B 1 69 ? -10.414 -8.625 9.344 1 98.12 69 PHE B CA 1
ATOM 3577 C C . PHE B 1 69 ? -11.812 -8.094 9.602 1 98.12 69 PHE B C 1
ATOM 3579 O O . PHE B 1 69 ? -12 -6.898 9.844 1 98.12 69 PHE B O 1
ATOM 3586 N N . ILE B 1 70 ? -12.781 -8.961 9.539 1 98.12 70 ILE B N 1
ATOM 3587 C CA . ILE B 1 70 ? -14.148 -8.555 9.82 1 98.12 70 ILE B CA 1
ATOM 3588 C C . ILE B 1 70 ? -14.242 -8.016 11.242 1 98.12 70 ILE B C 1
ATOM 3590 O O . ILE B 1 70 ? -14.969 -7.047 11.5 1 98.12 70 ILE B O 1
ATOM 3594 N N . GLU B 1 71 ? -13.484 -8.633 12.156 1 98.69 71 GLU B N 1
ATOM 3595 C CA . GLU B 1 71 ? -13.469 -8.172 13.539 1 98.69 71 GLU B CA 1
ATOM 3596 C C . GLU B 1 71 ? -12.977 -6.727 13.633 1 98.69 71 GLU B C 1
ATOM 3598 O O . GLU B 1 71 ? -13.523 -5.93 14.398 1 98.69 71 GLU B O 1
ATOM 3603 N N . LEU B 1 72 ? -11.945 -6.391 12.891 1 98.88 72 LEU B N 1
ATOM 3604 C CA . LEU B 1 72 ? -11.438 -5.027 12.875 1 98.88 72 LEU B CA 1
ATOM 3605 C C . LEU B 1 72 ? -12.469 -4.066 12.289 1 98.88 72 LEU B C 1
ATOM 3607 O O . LEU B 1 72 ? -12.695 -2.986 12.836 1 98.88 72 LEU B O 1
ATOM 3611 N N . ARG B 1 73 ? -13.094 -4.43 11.203 1 98.94 73 ARG B N 1
ATOM 3612 C CA . ARG B 1 73 ? -14.094 -3.584 10.562 1 98.94 73 ARG B CA 1
ATOM 3613 C C . ARG B 1 73 ? -15.289 -3.365 11.484 1 98.94 73 ARG B C 1
ATOM 3615 O O . ARG B 1 73 ? -15.875 -2.279 11.508 1 98.94 73 ARG B O 1
ATOM 3622 N N . GLU B 1 74 ? -15.617 -4.371 12.25 1 98.94 74 GLU B N 1
ATOM 3623 C CA . GLU B 1 74 ? -16.672 -4.234 13.242 1 98.94 74 GLU B CA 1
ATOM 3624 C C . GLU B 1 74 ? -16.281 -3.242 14.336 1 98.94 74 GLU B C 1
ATOM 3626 O O . GLU B 1 74 ? -17.094 -2.41 14.742 1 98.94 74 GLU B O 1
ATOM 3631 N N . GLU B 1 75 ? -15.047 -3.326 14.805 1 98.94 75 GLU B N 1
ATOM 3632 C CA . GLU B 1 75 ? -14.586 -2.404 15.836 1 98.94 75 GLU B CA 1
ATOM 3633 C C . GLU B 1 75 ? -14.508 -0.976 15.297 1 98.94 75 GLU B C 1
ATOM 3635 O O . GLU B 1 75 ? -14.781 -0.02 16.031 1 98.94 75 GLU B O 1
ATOM 3640 N N . ILE B 1 76 ? -14.133 -0.817 14.039 1 98.94 76 ILE B N 1
ATOM 3641 C CA . ILE B 1 76 ? -14.117 0.499 13.406 1 98.94 76 ILE B CA 1
ATOM 3642 C C . ILE B 1 76 ? -15.531 1.065 13.359 1 98.94 76 ILE B C 1
ATOM 3644 O O . ILE B 1 76 ? -15.758 2.23 13.695 1 98.94 76 ILE B O 1
ATOM 3648 N N . SER B 1 77 ? -16.438 0.227 12.93 1 98.94 77 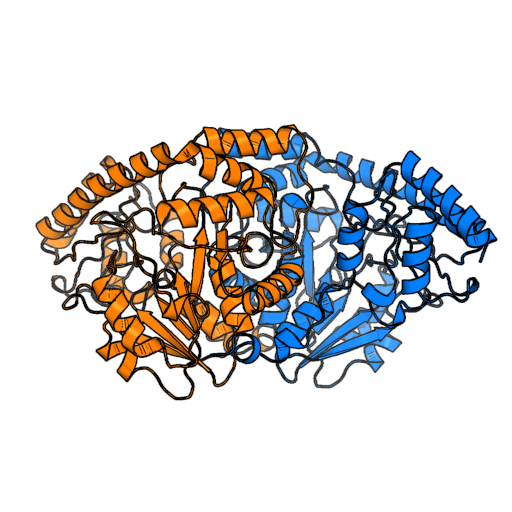SER B N 1
ATOM 3649 C CA . SER B 1 77 ? -17.844 0.637 12.859 1 98.94 77 SER B CA 1
ATOM 3650 C C . SER B 1 77 ? -18.344 1.11 14.211 1 98.94 77 SER B C 1
ATOM 3652 O O . SER B 1 77 ? -18.969 2.166 14.312 1 98.94 77 SER B O 1
ATOM 3654 N N . LYS B 1 78 ? -18.062 0.34 15.25 1 98.88 78 LYS B N 1
ATOM 3655 C CA . LYS B 1 78 ? -18.484 0.683 16.609 1 98.88 78 LYS B CA 1
ATOM 3656 C C . LYS B 1 78 ? -17.859 1.998 17.062 1 98.88 78 LYS B C 1
ATOM 3658 O O . LYS B 1 78 ? -18.531 2.854 17.625 1 98.88 78 LYS B O 1
ATOM 3663 N N . TYR B 1 79 ? -16.641 2.123 16.844 1 98.81 79 TYR B N 1
ATOM 3664 C CA . TYR B 1 79 ? -15.898 3.314 17.219 1 98.81 79 TYR B CA 1
ATOM 3665 C C . TYR B 1 79 ? -16.5 4.562 16.578 1 98.81 79 TYR B C 1
ATOM 3667 O O . TYR B 1 79 ? -16.766 5.555 17.266 1 98.81 79 TYR B O 1
ATOM 3675 N N . LEU B 1 80 ? -16.719 4.52 15.258 1 98.69 80 LEU B N 1
ATOM 3676 C CA . LEU B 1 80 ? -17.234 5.66 14.516 1 98.69 80 LEU B CA 1
ATOM 3677 C C . LEU B 1 80 ? -18.641 6.008 14.961 1 98.69 80 LEU B C 1
ATOM 3679 O O . LEU B 1 80 ? -19.016 7.184 15.039 1 98.69 80 LEU B O 1
ATOM 3683 N N . ASN B 1 81 ? -19.406 5 15.211 1 98.38 81 ASN B N 1
ATOM 3684 C CA . ASN B 1 81 ? -20.766 5.219 15.695 1 98.38 81 ASN B CA 1
ATOM 3685 C C . ASN B 1 81 ? -20.766 5.887 17.062 1 98.38 81 ASN B C 1
ATOM 3687 O O . ASN B 1 81 ? -21.438 6.902 17.266 1 98.38 81 ASN B O 1
ATOM 3691 N N . ASN B 1 82 ? -20 5.367 17.984 1 97.69 82 ASN B N 1
ATOM 3692 C CA . ASN B 1 82 ? -19.984 5.836 19.375 1 97.69 82 ASN B CA 1
ATOM 3693 C C . ASN B 1 82 ? -19.406 7.242 19.484 1 97.69 82 ASN B C 1
ATOM 3695 O O . ASN B 1 82 ? -19.922 8.07 20.25 1 97.69 82 ASN B O 1
ATOM 3699 N N . LYS B 1 83 ? -18.453 7.547 18.703 1 96.19 83 LYS B N 1
ATOM 3700 C CA . LYS B 1 83 ? -17.703 8.789 18.906 1 96.19 83 LYS B CA 1
ATOM 3701 C C . LYS B 1 83 ? -18.234 9.898 18.016 1 96.19 83 LYS B C 1
ATOM 3703 O O . LYS B 1 83 ? -18.219 11.07 18.406 1 96.19 83 LYS B O 1
ATOM 3708 N N . PHE B 1 84 ? -18.719 9.5 16.812 1 96.38 84 PHE B N 1
ATOM 3709 C CA . PHE B 1 84 ? -18.969 10.555 15.844 1 96.38 84 PHE B CA 1
ATOM 3710 C C . PHE B 1 84 ? -20.344 10.414 15.219 1 96.38 84 PHE B C 1
ATOM 3712 O O . PHE B 1 84 ? -20.688 11.133 14.281 1 96.38 84 PHE B O 1
ATOM 3719 N N . ASP B 1 85 ? -21.156 9.484 15.656 1 95.88 85 ASP B N 1
ATOM 3720 C CA . ASP B 1 85 ? -22.5 9.242 15.148 1 95.88 85 ASP B CA 1
ATOM 3721 C C . ASP B 1 85 ? -22.484 8.883 13.664 1 95.88 85 ASP B C 1
ATOM 3723 O O . ASP B 1 85 ? -23.266 9.422 12.883 1 95.88 85 ASP B O 1
ATOM 3727 N N . LEU B 1 86 ? -21.469 8.164 13.258 1 98.25 86 LEU B N 1
ATOM 3728 C CA . LEU B 1 86 ? -21.344 7.637 11.906 1 98.25 86 LEU B CA 1
ATOM 3729 C C . LEU B 1 86 ? -21.688 6.152 11.867 1 98.25 86 LEU B C 1
ATOM 3731 O O . LEU B 1 86 ? -21.141 5.359 12.625 1 98.25 86 LEU B O 1
ATOM 3735 N N . HIS B 1 87 ? -22.562 5.758 10.984 1 98.06 87 HIS B N 1
ATOM 3736 C CA . HIS B 1 87 ? -23 4.371 10.891 1 98.06 87 HIS B CA 1
ATOM 3737 C C . HIS B 1 87 ? -22.594 3.746 9.562 1 98.06 87 HIS B C 1
ATOM 3739 O O . HIS B 1 87 ? -23.109 4.113 8.508 1 98.06 87 HIS B O 1
ATOM 3745 N N . TYR B 1 88 ? -21.703 2.83 9.641 1 98.75 88 TYR B N 1
ATOM 3746 C CA . TYR B 1 88 ? -21.234 2.111 8.461 1 98.75 88 TYR B CA 1
ATOM 3747 C C . TYR B 1 88 ? -21.344 0.604 8.664 1 98.75 88 TYR B C 1
ATOM 3749 O O . TYR B 1 88 ? -21.047 0.093 9.742 1 98.75 88 TYR B O 1
ATOM 3757 N N . ASN B 1 89 ? -21.828 -0.09 7.645 1 98.81 89 ASN B N 1
ATOM 3758 C CA . ASN B 1 89 ? -21.875 -1.549 7.648 1 98.81 89 ASN B CA 1
ATOM 3759 C C . ASN B 1 89 ? -20.484 -2.154 7.52 1 98.81 89 ASN B C 1
ATOM 3761 O O . ASN B 1 89 ? -19.812 -1.974 6.504 1 98.81 89 ASN B O 1
ATOM 3765 N N . PRO B 1 90 ? -20.031 -2.902 8.539 1 98.75 90 PRO B N 1
ATOM 3766 C CA . PRO B 1 90 ? -18.688 -3.459 8.5 1 98.75 90 PRO B CA 1
ATOM 3767 C C . PRO B 1 90 ? -18.469 -4.418 7.328 1 98.75 90 PRO B C 1
ATOM 3769 O O . PRO B 1 90 ? -17.344 -4.621 6.891 1 98.75 90 PRO B O 1
ATOM 3772 N N . GLU B 1 91 ? -19.469 -4.961 6.75 1 97.81 91 GLU B N 1
ATOM 3773 C CA . GLU B 1 91 ? -19.359 -5.988 5.719 1 97.81 91 GLU B CA 1
ATOM 3774 C C . GLU B 1 91 ? -19 -5.379 4.367 1 97.81 91 GLU B C 1
ATOM 3776 O O . GLU B 1 91 ? -18.281 -5.984 3.576 1 97.81 91 GLU B O 1
ATOM 3781 N N . ASN B 1 92 ? -19.531 -4.133 4.137 1 98.19 92 ASN B N 1
ATOM 3782 C CA . ASN B 1 92 ? -19.359 -3.693 2.756 1 98.19 92 ASN B CA 1
ATOM 3783 C C . ASN B 1 92 ? -19.188 -2.18 2.668 1 98.19 92 ASN B C 1
ATOM 3785 O O . ASN B 1 92 ? -19.109 -1.623 1.57 1 98.19 92 ASN B O 1
ATOM 3789 N N . GLU B 1 93 ? -19.062 -1.482 3.793 1 98.88 93 GLU B N 1
ATOM 3790 C CA . GLU B 1 93 ? -18.906 -0.032 3.738 1 98.88 93 GLU B CA 1
ATOM 3791 C C . GLU B 1 93 ? -17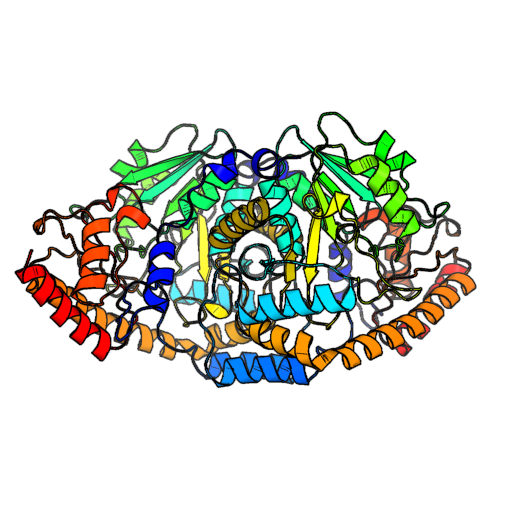.609 0.414 4.406 1 98.88 93 GLU B C 1
ATOM 3793 O O . GLU B 1 93 ? -17.406 1.606 4.641 1 98.88 93 GLU B O 1
ATOM 3798 N N . ILE B 1 94 ? -16.75 -0.561 4.781 1 98.94 94 ILE B N 1
ATOM 3799 C CA . ILE B 1 94 ? -15.477 -0.271 5.426 1 98.94 94 ILE B CA 1
ATOM 3800 C C . ILE B 1 94 ? -14.359 -1.064 4.746 1 98.94 94 ILE B C 1
ATOM 3802 O O . ILE B 1 94 ? -14.484 -2.273 4.539 1 98.94 94 ILE B O 1
ATOM 3806 N N . LEU B 1 95 ? -13.297 -0.4 4.355 1 98.94 95 LEU B N 1
ATOM 3807 C CA . LEU B 1 95 ? -12.094 -1.002 3.791 1 98.94 95 LEU B CA 1
ATOM 3808 C C . LEU B 1 95 ? -10.867 -0.641 4.621 1 98.94 95 LEU B C 1
ATOM 3810 O O . LEU B 1 95 ? -10.578 0.54 4.824 1 98.94 95 LEU B O 1
ATOM 3814 N N . VAL B 1 96 ? -10.188 -1.673 5.168 1 98.94 96 VAL B N 1
ATOM 3815 C CA . VAL B 1 96 ? -8.922 -1.45 5.852 1 98.94 96 VAL B CA 1
ATOM 3816 C C . VAL B 1 96 ? -7.809 -1.253 4.824 1 98.94 96 VAL B C 1
ATOM 3818 O O . VAL B 1 96 ? -7.688 -2.029 3.873 1 98.94 96 VAL B O 1
ATOM 3821 N N . THR B 1 97 ? -7.047 -0.219 4.961 1 98.88 97 THR B N 1
ATOM 3822 C CA . THR B 1 97 ? -6.047 0.184 3.982 1 98.88 97 THR B CA 1
ATOM 3823 C C . THR B 1 97 ? -4.668 0.294 4.633 1 98.88 97 THR B C 1
ATOM 3825 O O . THR B 1 97 ? -4.543 0.174 5.852 1 98.88 97 THR B O 1
ATOM 3828 N N . VAL B 1 98 ? -3.641 0.488 3.855 1 98.81 98 VAL B N 1
ATOM 3829 C CA . VAL B 1 98 ? -2.281 0.715 4.34 1 98.81 98 VAL B CA 1
ATOM 3830 C C . VAL B 1 98 ? -2.076 2.199 4.629 1 98.81 98 VAL B C 1
ATOM 3832 O O . VAL B 1 98 ? -1.422 2.904 3.857 1 98.81 98 VAL B O 1
ATOM 3835 N N . GLY B 1 99 ? -2.555 2.6 5.766 1 98.25 99 GLY B N 1
ATOM 3836 C CA . GLY B 1 99 ? -2.619 4.012 6.109 1 98.25 99 GLY B CA 1
ATOM 3837 C C . GLY B 1 99 ? -3.76 4.738 5.422 1 98.25 99 GLY B C 1
ATOM 3838 O O . GLY B 1 99 ? -4.34 4.23 4.461 1 98.25 99 GLY B O 1
ATOM 3839 N N . GLY B 1 100 ? -4.062 5.93 5.992 1 98.12 100 GLY B N 1
ATOM 3840 C CA . GLY B 1 100 ? -5.047 6.77 5.332 1 98.12 100 GLY B CA 1
ATOM 3841 C C . GLY B 1 100 ? -4.629 7.195 3.936 1 98.12 100 GLY B C 1
ATOM 3842 O O . GLY B 1 100 ? -5.477 7.395 3.062 1 98.12 100 GLY B O 1
ATOM 3843 N N . SER B 1 101 ? -3.326 7.277 3.705 1 97.94 101 SER B N 1
ATOM 3844 C CA . SER B 1 101 ? -2.777 7.707 2.424 1 97.94 101 SER B CA 1
ATOM 3845 C C . SER B 1 101 ? -3.223 6.785 1.293 1 97.94 101 SER B C 1
ATOM 3847 O O . SER B 1 101 ? -3.594 7.254 0.214 1 97.94 101 SER B O 1
ATOM 3849 N N . GLU B 1 102 ? -3.205 5.488 1.555 1 98.81 102 GLU B N 1
ATOM 3850 C CA . GLU B 1 102 ? -3.654 4.578 0.508 1 98.81 102 GLU B CA 1
ATOM 3851 C C . GLU B 1 102 ? -5.141 4.758 0.218 1 98.81 102 GLU B C 1
ATOM 3853 O O . GLU B 1 102 ? -5.582 4.605 -0.924 1 98.81 102 GLU B O 1
ATOM 3858 N N . GLY B 1 103 ? -5.949 5.004 1.282 1 98.88 103 GLY B N 1
ATOM 3859 C CA . GLY B 1 103 ? -7.359 5.293 1.076 1 98.88 103 GLY B CA 1
ATOM 3860 C C . GLY B 1 103 ? -7.598 6.473 0.153 1 98.88 103 GLY B C 1
ATOM 3861 O O . GLY B 1 103 ? -8.453 6.41 -0.731 1 98.88 103 GLY B O 1
ATOM 3862 N N . ILE B 1 104 ? -6.84 7.551 0.35 1 98.88 104 ILE B N 1
ATOM 3863 C CA . ILE B 1 104 ? -6.93 8.742 -0.488 1 98.88 104 ILE B CA 1
ATOM 3864 C C . ILE B 1 104 ? -6.578 8.383 -1.931 1 98.88 104 ILE B C 1
ATOM 3866 O O . ILE B 1 104 ? -7.316 8.727 -2.857 1 98.88 104 ILE B O 1
ATOM 3870 N N . ASP B 1 105 ? -5.535 7.703 -2.141 1 98.88 105 ASP B N 1
ATOM 3871 C CA . ASP B 1 105 ? -5.059 7.332 -3.469 1 98.88 105 ASP B CA 1
ATOM 3872 C C . ASP B 1 105 ? -6.078 6.453 -4.191 1 98.88 105 ASP B C 1
ATOM 3874 O O . ASP B 1 105 ? -6.418 6.711 -5.348 1 98.88 105 ASP B O 1
ATOM 3878 N N . ALA B 1 106 ? -6.527 5.363 -3.494 1 98.88 106 ALA B N 1
ATOM 3879 C CA . ALA B 1 106 ? -7.484 4.438 -4.094 1 98.88 106 ALA B CA 1
ATOM 3880 C C . ALA B 1 106 ? -8.773 5.152 -4.48 1 98.88 106 ALA B C 1
ATOM 3882 O O . ALA B 1 106 ? -9.352 4.879 -5.531 1 98.88 106 ALA B O 1
ATOM 3883 N N . ALA B 1 107 ? -9.219 6.066 -3.625 1 98.94 107 ALA B N 1
ATOM 3884 C CA . ALA B 1 107 ? -10.445 6.816 -3.895 1 98.94 107 ALA B CA 1
ATOM 3885 C C . ALA B 1 107 ? -10.297 7.68 -5.145 1 98.94 107 ALA B C 1
ATOM 3887 O O . ALA B 1 107 ? -11.164 7.68 -6.016 1 98.94 107 ALA B O 1
ATOM 3888 N N . LEU B 1 108 ? -9.219 8.398 -5.203 1 98.94 108 LEU B N 1
ATOM 3889 C CA . LEU B 1 108 ? -9.008 9.297 -6.336 1 98.94 108 LEU B CA 1
ATOM 3890 C C . LEU B 1 108 ? -8.836 8.508 -7.629 1 98.94 108 LEU B C 1
ATOM 3892 O O . LEU B 1 108 ? -9.344 8.906 -8.68 1 98.94 108 LEU B O 1
ATOM 3896 N N . ARG B 1 109 ? -8.164 7.363 -7.551 1 98.81 109 ARG B N 1
ATOM 3897 C CA . ARG B 1 109 ? -8.008 6.508 -8.719 1 98.81 109 ARG B CA 1
ATOM 3898 C C . ARG B 1 109 ? -9.367 6.023 -9.227 1 98.81 109 ARG B C 1
ATOM 3900 O O . ARG B 1 109 ? -9.562 5.855 -10.43 1 98.81 109 ARG B O 1
ATOM 3907 N N . ALA B 1 110 ? -10.25 5.762 -8.328 1 98.88 110 ALA B N 1
ATOM 3908 C CA . ALA B 1 110 ? -11.562 5.234 -8.688 1 98.88 110 ALA B CA 1
ATOM 3909 C C . ALA B 1 110 ? -12.453 6.324 -9.281 1 98.88 110 ALA B C 1
ATOM 3911 O O . ALA B 1 110 ? -13.336 6.043 -10.094 1 98.88 110 ALA B O 1
ATOM 3912 N N . LEU B 1 111 ? -12.242 7.598 -8.945 1 98.88 111 LEU B N 1
ATOM 3913 C CA . LEU B 1 111 ? -13.273 8.609 -9.133 1 98.88 111 LEU B CA 1
ATOM 3914 C C . LEU B 1 111 ? -12.875 9.594 -10.227 1 98.88 111 LEU B C 1
ATOM 3916 O O . LEU B 1 111 ? -13.734 10.211 -10.859 1 98.88 111 LEU B O 1
ATOM 3920 N N . VAL B 1 112 ? -11.492 9.797 -10.438 1 98.81 112 VAL B N 1
ATOM 3921 C CA . VAL B 1 112 ? -11.156 10.93 -11.297 1 98.81 112 VAL B CA 1
ATOM 3922 C C . VAL B 1 112 ? -10.086 10.508 -12.305 1 98.81 112 VAL B C 1
ATOM 3924 O O . VAL B 1 112 ? -9.344 9.555 -12.062 1 98.81 112 VAL B O 1
ATOM 3927 N N . GLY B 1 113 ? -10.031 11.148 -13.375 1 97.94 113 GLY B N 1
ATOM 3928 C CA . GLY B 1 113 ? -9.07 11.023 -14.453 1 97.94 113 GLY B CA 1
ATOM 3929 C C . GLY B 1 113 ? -8.945 12.289 -15.289 1 97.94 113 GLY B C 1
ATOM 3930 O O . GLY B 1 113 ? -9.375 13.367 -14.859 1 97.94 113 GLY B O 1
ATOM 3931 N N . PRO B 1 114 ? -8.242 12.18 -16.5 1 97.38 114 PRO B N 1
ATOM 3932 C CA . PRO B 1 114 ? -8.094 13.352 -17.359 1 97.38 114 PRO B CA 1
ATOM 3933 C C . PRO B 1 114 ? -9.422 14.039 -17.672 1 97.38 114 PRO B C 1
ATOM 3935 O O . PRO B 1 114 ? -10.391 13.375 -18.062 1 97.38 114 PRO B O 1
ATOM 3938 N N . GLY B 1 115 ? -9.523 15.344 -17.406 1 98 115 GLY B N 1
ATOM 3939 C CA . GLY B 1 115 ? -10.727 16.125 -17.641 1 98 115 GLY B CA 1
ATOM 3940 C C . GLY B 1 115 ? -11.5 16.438 -16.391 1 98 115 GLY B C 1
ATOM 3941 O O . GLY B 1 115 ? -12.336 17.344 -16.375 1 98 115 GLY B O 1
ATOM 3942 N N . ASP B 1 116 ? -11.234 15.695 -15.328 1 98.75 116 ASP B N 1
ATOM 3943 C CA . ASP B 1 116 ? -11.922 15.906 -14.055 1 98.75 116 ASP B CA 1
ATOM 3944 C C . ASP B 1 116 ? -11.141 16.875 -13.172 1 98.75 116 ASP B C 1
ATOM 3946 O O . ASP B 1 116 ? -9.93 17.047 -13.344 1 98.75 116 ASP B O 1
ATOM 3950 N N . GLU B 1 117 ? -11.844 17.5 -12.289 1 98.88 117 GLU B N 1
ATOM 3951 C CA . GLU B 1 117 ? -11.242 18.422 -11.328 1 98.88 117 GLU B CA 1
ATOM 3952 C C . GLU B 1 117 ? -11.445 17.938 -9.898 1 98.88 117 GLU B C 1
ATOM 3954 O O . GLU B 1 117 ? -12.516 17.422 -9.555 1 98.88 117 GLU B O 1
ATOM 3959 N N . VAL B 1 118 ? -10.438 18.062 -9.109 1 98.94 118 VAL B N 1
ATOM 3960 C CA . VAL B 1 118 ? -10.477 17.812 -7.672 1 98.94 118 VAL B CA 1
ATOM 3961 C C . VAL B 1 118 ? -10.203 19.125 -6.914 1 98.94 118 VAL B C 1
ATOM 3963 O O . VAL B 1 118 ? -9.133 19.719 -7.062 1 98.94 118 VAL B O 1
ATOM 3966 N N . ILE B 1 119 ? -11.156 19.562 -6.102 1 98.94 119 ILE B N 1
ATOM 3967 C CA . ILE B 1 119 ? -10.961 20.766 -5.301 1 98.94 119 ILE B CA 1
ATOM 3968 C C . ILE B 1 119 ? -10.172 20.422 -4.039 1 98.94 119 ILE B C 1
ATOM 3970 O O . ILE B 1 119 ? -10.539 19.516 -3.297 1 98.94 119 ILE B O 1
ATOM 3974 N N . ILE B 1 120 ? -9.102 21.156 -3.814 1 98.94 120 ILE B N 1
ATOM 3975 C CA . ILE B 1 120 ? -8.188 20.938 -2.703 1 98.94 120 ILE B CA 1
ATOM 3976 C C . ILE B 1 120 ? -7.926 22.25 -1.977 1 98.94 120 ILE B C 1
ATOM 3978 O O . ILE B 1 120 ? -7.301 23.172 -2.529 1 98.94 120 ILE B O 1
ATOM 3982 N N . PRO B 1 121 ? -8.406 22.375 -0.745 1 98.81 121 PRO B N 1
ATOM 3983 C CA . PRO B 1 121 ? -8 23.562 0.019 1 98.81 121 PRO B CA 1
ATOM 3984 C C . PRO B 1 121 ? -6.523 23.531 0.406 1 98.81 121 PRO B C 1
ATOM 3986 O O . PRO B 1 121 ? -5.992 22.469 0.743 1 98.81 121 PRO B O 1
ATOM 3989 N N . GLU B 1 122 ? -5.844 24.625 0.341 1 98.5 122 GLU B N 1
ATOM 3990 C CA . GLU B 1 122 ? -4.445 24.766 0.735 1 98.5 122 GLU B CA 1
ATOM 3991 C C . GLU B 1 122 ? -4.262 25.953 1.689 1 98.5 122 GLU B C 1
ATOM 3993 O O . GLU B 1 122 ? -5.008 26.922 1.626 1 98.5 122 GLU B O 1
ATOM 3998 N N . PRO B 1 123 ? -3.268 25.953 2.566 1 98.12 123 PRO B N 1
ATOM 3999 C CA . PRO B 1 123 ? -2.268 24.891 2.678 1 98.12 123 PRO B CA 1
ATOM 4000 C C . PRO B 1 123 ? -2.842 23.609 3.254 1 98.12 123 PRO B C 1
ATOM 4002 O O . PRO B 1 123 ? -3.76 23.641 4.078 1 98.12 123 PRO B O 1
ATOM 4005 N N . SER B 1 124 ? -2.359 22.484 2.771 1 98 124 SER B N 1
ATOM 4006 C CA . SER B 1 124 ? -2.809 21.172 3.25 1 98 124 SER B CA 1
ATOM 4007 C C . SER B 1 124 ? -1.782 20.094 2.941 1 98 124 SER B C 1
ATOM 4009 O O . SER B 1 124 ? -0.725 20.375 2.373 1 98 124 SER B O 1
ATOM 4011 N N . PHE B 1 125 ? -2.084 18.984 3.391 1 96.88 125 PHE B N 1
ATOM 4012 C CA . PHE B 1 125 ? -1.253 17.797 3.205 1 96.88 125 PHE B CA 1
ATOM 4013 C C . PHE B 1 125 ? -0.912 17.594 1.732 1 96.88 125 PHE B C 1
ATOM 4015 O O . PHE B 1 125 ? -1.788 17.688 0.87 1 96.88 125 PHE B O 1
ATOM 4022 N N . VAL B 1 126 ? 0.247 17.25 1.383 1 94.25 126 VAL B N 1
ATOM 4023 C CA . VAL B 1 126 ? 0.841 17.281 0.051 1 94.25 126 VAL B CA 1
ATOM 4024 C C . VAL B 1 126 ? 0.289 16.141 -0.801 1 94.25 126 VAL B C 1
ATOM 4026 O O . VAL B 1 126 ? 0.261 16.234 -2.029 1 94.25 126 VAL B O 1
ATOM 4029 N N . ALA B 1 127 ? -0.149 15.094 -0.208 1 96.25 127 ALA B N 1
ATOM 4030 C CA . ALA B 1 127 ? -0.538 13.891 -0.936 1 96.25 127 ALA B CA 1
ATOM 4031 C C . ALA B 1 127 ? -1.794 14.133 -1.769 1 96.25 127 ALA B C 1
ATOM 4033 O O . ALA B 1 127 ? -2.006 13.477 -2.791 1 96.25 127 ALA B O 1
ATOM 4034 N N . TYR B 1 128 ? -2.65 15.109 -1.367 1 98.5 128 TYR B N 1
ATOM 4035 C CA . TYR B 1 128 ? -3.881 15.367 -2.109 1 98.5 128 TYR B CA 1
ATOM 4036 C C . TYR B 1 128 ? -3.576 15.766 -3.549 1 98.5 128 TYR B C 1
ATOM 4038 O O . TYR B 1 128 ? -4.125 15.188 -4.488 1 98.5 128 TYR B O 1
ATOM 4046 N N . LYS B 1 129 ? -2.65 16.719 -3.701 1 97.38 129 LYS B N 1
ATOM 4047 C CA . LYS B 1 129 ? -2.273 17.172 -5.031 1 97.38 129 LYS B CA 1
ATOM 4048 C C . LYS B 1 129 ? -1.48 16.109 -5.781 1 97.38 129 LYS B C 1
ATOM 4050 O O . LYS B 1 129 ? -1.667 15.93 -6.988 1 97.38 129 LYS B O 1
ATOM 4055 N N . GLY B 1 130 ? -0.563 15.469 -5.078 1 97.5 130 GLY B N 1
ATOM 4056 C CA . GLY B 1 130 ? 0.23 14.414 -5.699 1 97.5 130 GLY B CA 1
ATOM 4057 C C . GLY B 1 130 ? -0.612 13.289 -6.273 1 97.5 130 GLY B C 1
ATOM 4058 O O . GLY B 1 130 ? -0.508 12.977 -7.461 1 97.5 130 GLY B O 1
ATOM 4059 N N . CYS B 1 131 ? -1.517 12.719 -5.457 1 98.62 131 CYS B N 1
ATOM 4060 C CA . CYS B 1 131 ? -2.361 11.609 -5.879 1 98.62 131 CYS B CA 1
ATOM 4061 C C . CYS B 1 131 ? -3.312 12.031 -6.988 1 98.62 131 CYS B C 1
ATOM 4063 O O . CYS B 1 131 ? -3.607 11.25 -7.895 1 98.62 131 CYS B O 1
ATOM 4065 N N . THR B 1 132 ? -3.844 13.297 -6.91 1 98.75 132 THR B N 1
ATOM 4066 C CA . THR B 1 132 ? -4.68 13.82 -7.984 1 98.75 132 THR B CA 1
ATOM 4067 C C . THR B 1 132 ? -3.904 13.867 -9.297 1 98.75 132 THR B C 1
ATOM 4069 O O . THR B 1 132 ? -4.398 13.414 -10.336 1 98.75 132 THR B O 1
ATOM 4072 N N . GLY B 1 133 ? -2.664 14.367 -9.227 1 98.25 133 GLY B N 1
ATOM 4073 C CA . GLY B 1 133 ? -1.825 14.469 -10.406 1 98.25 133 GLY B CA 1
ATOM 4074 C C . GLY B 1 133 ? -1.532 13.125 -11.047 1 98.25 133 GLY B C 1
ATOM 4075 O O . GLY B 1 133 ? -1.505 13 -12.273 1 98.25 133 GLY B O 1
ATOM 4076 N N . PHE B 1 134 ? -1.335 12.078 -10.25 1 98.44 134 PHE B N 1
ATOM 4077 C CA . PHE B 1 134 ? -1.026 10.742 -10.758 1 98.44 134 PHE B CA 1
ATOM 4078 C C . PHE B 1 134 ? -2.178 10.203 -11.594 1 98.44 134 PHE B C 1
ATOM 4080 O O . PHE B 1 134 ? -1.974 9.344 -12.461 1 98.44 134 PHE B O 1
ATOM 4087 N N . THR B 1 135 ? -3.432 10.672 -11.352 1 98.19 135 THR B N 1
ATOM 4088 C CA . THR B 1 135 ? -4.594 10.195 -12.094 1 98.19 135 THR B CA 1
ATOM 4089 C C . THR B 1 135 ? -4.734 10.938 -13.414 1 98.19 135 THR B C 1
ATOM 4091 O O . THR B 1 135 ? -5.504 10.523 -14.289 1 98.19 135 THR B O 1
ATOM 4094 N N . GLY B 1 136 ? -4.039 12.086 -13.539 1 97.81 136 GLY B N 1
ATOM 4095 C CA . GLY B 1 136 ? -4.199 12.945 -14.695 1 97.81 136 GLY B CA 1
ATOM 4096 C C . GLY B 1 136 ? -5.285 13.992 -14.516 1 97.81 136 GLY B C 1
ATOM 4097 O O . GLY B 1 136 ? -5.516 14.812 -15.406 1 97.81 136 GLY B O 1
ATOM 4098 N N . ALA B 1 137 ? -5.973 13.961 -13.336 1 98.56 137 ALA B N 1
ATOM 4099 C CA . ALA B 1 137 ? -6.98 14.977 -13.039 1 98.56 137 ALA B CA 1
ATOM 4100 C C . ALA B 1 137 ? -6.328 16.312 -12.672 1 98.56 137 ALA B C 1
ATOM 4102 O O . ALA B 1 137 ? -5.109 16.391 -12.5 1 98.56 137 ALA B O 1
ATOM 4103 N N . THR B 1 138 ? -7.129 17.344 -12.625 1 98.62 138 THR B N 1
ATOM 4104 C CA . THR B 1 138 ? -6.629 18.688 -12.375 1 98.62 138 THR B CA 1
ATOM 4105 C C . THR B 1 138 ? -6.945 19.125 -10.945 1 98.62 138 THR B C 1
ATOM 4107 O O . THR B 1 138 ? -8.109 19.234 -10.562 1 98.62 138 THR B O 1
ATOM 4110 N N . PRO B 1 139 ? -5.945 19.328 -10.148 1 98.56 139 PRO B N 1
ATOM 4111 C CA . PRO B 1 139 ? -6.207 19.938 -8.836 1 98.56 139 PRO B CA 1
ATOM 4112 C C . PRO B 1 139 ? -6.645 21.391 -8.938 1 98.56 139 PRO B C 1
ATOM 4114 O O . PRO B 1 139 ? -6.004 22.188 -9.641 1 98.56 139 PRO B O 1
ATOM 4117 N N . VAL B 1 140 ? -7.734 21.75 -8.352 1 98.81 140 VAL B N 1
ATOM 4118 C CA . VAL B 1 140 ? -8.211 23.109 -8.211 1 98.81 140 VAL B CA 1
ATOM 4119 C C . VAL B 1 140 ? -8.07 23.562 -6.762 1 98.81 140 VAL B C 1
ATOM 4121 O O . VAL B 1 140 ? -8.82 23.125 -5.891 1 98.81 140 VAL B O 1
ATOM 4124 N N . THR B 1 141 ? -7.184 24.516 -6.504 1 98.62 141 THR B N 1
ATOM 4125 C CA . THR B 1 141 ? -6.836 24.875 -5.133 1 98.62 141 THR B CA 1
ATOM 4126 C C . THR B 1 141 ? -7.688 26.047 -4.645 1 98.62 141 THR B C 1
ATOM 4128 O O . THR B 1 141 ? -8.039 26.938 -5.426 1 98.62 141 THR B O 1
ATOM 4131 N N . ILE B 1 142 ? -8.086 25.984 -3.449 1 98.75 142 ILE B N 1
ATOM 4132 C CA . ILE B 1 142 ? -8.695 27.094 -2.719 1 98.75 142 ILE B CA 1
ATOM 4133 C C . ILE B 1 142 ? -7.746 27.578 -1.626 1 98.75 142 ILE B C 1
ATOM 4135 O O . ILE B 1 142 ? -7.375 26.812 -0.732 1 98.75 142 ILE B O 1
ATOM 4139 N N . GLU B 1 143 ? -7.348 28.781 -1.679 1 98.5 143 GLU B N 1
ATOM 4140 C CA . GLU B 1 143 ? -6.426 29.328 -0.686 1 98.5 143 GLU B CA 1
ATOM 4141 C C . GLU B 1 143 ? -7.145 29.641 0.624 1 98.5 143 GLU B C 1
ATOM 4143 O O . GLU B 1 143 ? -8.039 30.484 0.661 1 98.5 143 GLU B O 1
ATOM 4148 N N . LEU B 1 144 ? -6.812 28.922 1.617 1 98.38 144 LEU B N 1
ATOM 4149 C CA . LEU B 1 144 ? -7.277 29.219 2.965 1 98.38 144 LEU B CA 1
ATOM 4150 C C . LEU B 1 144 ? -6.438 30.328 3.594 1 98.38 144 LEU B C 1
ATOM 4152 O O . LEU B 1 144 ? -5.215 30.359 3.426 1 98.38 144 LEU B O 1
ATOM 4156 N N . LYS B 1 145 ? -7.125 31.203 4.312 1 96.44 145 LYS B N 1
ATOM 4157 C CA . LYS B 1 145 ? -6.426 32.375 4.844 1 96.44 145 LYS B CA 1
ATOM 4158 C C . LYS B 1 145 ? -6.555 32.438 6.363 1 96.44 145 LYS B C 1
ATOM 4160 O O . LYS B 1 145 ? -7.57 32.031 6.926 1 96.44 145 LYS B O 1
ATOM 4165 N N . GLN B 1 146 ? -5.508 32.969 6.906 1 95.62 146 GLN B N 1
ATOM 4166 C CA . GLN B 1 146 ? -5.504 33.156 8.352 1 95.62 146 GLN B CA 1
ATOM 4167 C C . GLN B 1 146 ? -6.68 34.031 8.797 1 95.62 146 GLN B C 1
ATOM 4169 O O . GLN B 1 146 ? -7.238 33.812 9.875 1 95.62 146 GLN B O 1
ATOM 4174 N N . GLU B 1 147 ? -7.098 35 8.016 1 94.88 147 GLU B N 1
ATOM 4175 C CA . GLU B 1 147 ? -8.195 35.906 8.328 1 94.88 147 GLU B CA 1
ATOM 4176 C C . GLU B 1 147 ? -9.508 35.156 8.508 1 94.88 147 GLU B C 1
ATOM 4178 O O . GLU B 1 147 ? -10.406 35.625 9.219 1 94.88 147 GLU B O 1
ATOM 4183 N N . ASP B 1 148 ? -9.586 33.969 7.883 1 95.94 148 ASP B N 1
ATOM 4184 C CA . ASP B 1 148 ? -10.773 33.125 8 1 95.94 148 ASP B CA 1
ATOM 4185 C C . ASP B 1 148 ? -10.484 31.891 8.859 1 95.94 148 ASP B C 1
ATOM 4187 O O . ASP B 1 148 ? -11.117 30.844 8.695 1 95.94 148 ASP B O 1
ATOM 4191 N N . ASP B 1 149 ? -9.438 32 9.664 1 96.88 149 ASP B N 1
ATOM 4192 C CA . ASP B 1 149 ? -9.008 30.938 10.57 1 96.88 149 ASP B CA 1
ATOM 4193 C C . ASP B 1 149 ? -8.617 29.688 9.797 1 96.88 149 ASP B C 1
ATOM 4195 O O . ASP B 1 149 ? -8.789 28.562 10.289 1 96.88 149 ASP B O 1
ATOM 4199 N N . PHE B 1 150 ? -8.25 29.875 8.523 1 98.44 150 PHE B N 1
ATOM 4200 C CA . PHE B 1 150 ? -7.844 28.812 7.605 1 98.44 150 PHE B CA 1
ATOM 4201 C C . PHE B 1 150 ? -8.969 27.812 7.406 1 98.44 150 PHE B C 1
ATOM 4203 O O . PHE B 1 150 ? -8.719 26.625 7.188 1 98.44 150 PHE B O 1
ATOM 4210 N N . LYS B 1 151 ? -10.219 28.281 7.555 1 98.38 151 LYS B N 1
ATOM 4211 C CA . LYS B 1 151 ? -11.383 27.438 7.277 1 98.38 151 LYS B CA 1
ATOM 4212 C C . LYS B 1 151 ? -11.789 27.516 5.809 1 98.38 151 LYS B C 1
ATOM 4214 O O . LYS B 1 151 ? -11.469 28.5 5.129 1 98.38 151 LYS B O 1
ATOM 4219 N N . LEU B 1 152 ? -12.375 26.484 5.352 1 98.69 152 LEU B N 1
ATOM 4220 C CA . LEU B 1 152 ? -12.992 26.5 4.031 1 98.69 152 LEU B CA 1
ATOM 4221 C C . LEU B 1 152 ? -14.406 27.062 4.105 1 98.69 152 LEU B C 1
ATOM 4223 O O . LEU B 1 152 ? -15.258 26.531 4.82 1 98.69 152 LEU B O 1
ATOM 4227 N N . THR B 1 153 ? -14.711 28.125 3.41 1 98.31 153 THR B N 1
ATOM 4228 C CA . THR B 1 153 ? -16.031 28.75 3.473 1 98.31 153 THR B CA 1
ATOM 4229 C C . THR B 1 153 ? -16.906 28.266 2.326 1 98.31 153 THR B C 1
ATOM 4231 O O . THR B 1 153 ? -16.406 27.844 1.284 1 98.31 153 THR B O 1
ATOM 4234 N N . ALA B 1 154 ? -18.188 28.375 2.523 1 98.44 154 ALA B N 1
ATOM 4235 C CA . ALA B 1 154 ? -19.156 28.016 1.493 1 98.44 154 ALA B CA 1
ATOM 4236 C C . ALA B 1 154 ? -18.969 28.859 0.237 1 98.44 154 ALA B C 1
ATOM 4238 O O . ALA B 1 154 ? -19.078 28.344 -0.882 1 98.44 154 ALA B O 1
ATOM 4239 N N . LYS B 1 155 ? -18.703 30.094 0.452 1 98.31 155 LYS B N 1
ATOM 4240 C CA . LYS B 1 155 ? -18.516 31.016 -0.664 1 98.31 155 LYS B CA 1
ATOM 4241 C C . LYS B 1 155 ? -17.328 30.594 -1.527 1 98.31 155 LYS B C 1
ATOM 4243 O O . LYS B 1 155 ? -17.438 30.578 -2.756 1 98.31 155 LYS B O 1
ATOM 4248 N N . GLN B 1 156 ? -16.203 30.297 -0.93 1 98.5 156 GLN B N 1
ATOM 4249 C CA . GLN B 1 156 ? -15.016 29.844 -1.647 1 98.5 156 GLN B CA 1
ATOM 4250 C C . GLN B 1 156 ? -15.289 28.547 -2.414 1 98.5 156 GLN B C 1
ATOM 4252 O O . GLN B 1 156 ? -14.883 28.422 -3.57 1 98.5 156 GLN B O 1
ATOM 4257 N N . LEU B 1 157 ? -15.969 27.641 -1.731 1 98.81 157 LEU B N 1
ATOM 4258 C CA . LEU B 1 157 ? -16.281 26.359 -2.334 1 98.81 157 LEU B CA 1
ATOM 4259 C C . LEU B 1 157 ? -17.172 26.516 -3.557 1 98.81 157 LEU B C 1
ATOM 4261 O O . LEU B 1 157 ? -16.891 25.969 -4.621 1 98.81 157 LEU B O 1
ATOM 4265 N N . GLU B 1 158 ? -18.188 27.297 -3.408 1 98.56 158 GLU B N 1
ATOM 4266 C CA . GLU B 1 158 ? -19.141 27.516 -4.5 1 98.56 158 GLU B CA 1
ATOM 4267 C C . GLU B 1 158 ? -18.438 28.141 -5.707 1 98.56 158 GLU B C 1
ATOM 4269 O O . GLU B 1 158 ? -18.719 27.766 -6.852 1 98.56 158 GLU B O 1
ATOM 4274 N N . ALA B 1 159 ? -17.562 29.031 -5.43 1 98.62 159 ALA B N 1
ATOM 4275 C CA . ALA B 1 159 ? -16.875 29.766 -6.492 1 98.62 159 ALA B CA 1
ATOM 4276 C C . ALA B 1 159 ? -15.922 28.844 -7.254 1 98.62 159 ALA B C 1
ATOM 4278 O O . ALA B 1 159 ? -15.641 29.078 -8.43 1 98.62 159 ALA B O 1
ATOM 4279 N N . ALA B 1 160 ? -15.438 27.766 -6.637 1 98.75 160 ALA B N 1
ATOM 4280 C CA . ALA B 1 160 ? -14.422 26.891 -7.23 1 98.75 160 ALA B CA 1
ATOM 4281 C C . ALA B 1 160 ? -15.07 25.766 -8.031 1 98.75 160 ALA B C 1
ATOM 4283 O O . ALA B 1 160 ? -14.422 25.156 -8.883 1 98.75 160 ALA B O 1
ATOM 4284 N N . ILE B 1 161 ? -16.344 25.469 -7.816 1 98.75 161 ILE B N 1
ATOM 4285 C CA . ILE B 1 161 ? -17.047 24.344 -8.445 1 98.75 161 ILE B CA 1
ATOM 4286 C C . ILE B 1 161 ? -17.328 24.672 -9.906 1 98.75 161 ILE B C 1
ATOM 4288 O O . ILE B 1 161 ? -17.797 25.781 -10.227 1 98.75 161 ILE B O 1
ATOM 4292 N N . THR B 1 162 ? -17 23.828 -10.789 1 98.69 162 THR B N 1
ATOM 4293 C CA . THR B 1 162 ? -17.359 23.875 -12.203 1 98.69 162 THR B CA 1
ATOM 4294 C C . THR B 1 162 ? -18.062 22.578 -12.617 1 98.69 162 THR B C 1
ATOM 4296 O O . THR B 1 162 ? -18.312 21.703 -11.781 1 98.69 162 THR B O 1
ATOM 4299 N N . ASP B 1 163 ? -18.391 22.453 -13.914 1 98.19 163 ASP B N 1
ATOM 4300 C CA . ASP B 1 163 ? -19.031 21.25 -14.438 1 98.19 163 ASP B CA 1
ATOM 4301 C C . ASP B 1 163 ? -18.062 20.078 -14.477 1 98.19 163 ASP B C 1
ATOM 4303 O O . ASP B 1 163 ? -18.469 18.922 -14.648 1 98.19 163 ASP B O 1
ATOM 4307 N N . LYS B 1 164 ? -16.766 20.344 -14.219 1 98.56 164 LYS B N 1
ATOM 4308 C CA . LYS B 1 164 ? -15.734 19.297 -14.266 1 98.56 164 LYS B CA 1
ATOM 4309 C C . LYS B 1 164 ? -15.383 18.812 -12.867 1 98.56 164 LYS B C 1
ATOM 4311 O O . LYS B 1 164 ? -14.672 17.812 -12.711 1 98.56 164 LYS B O 1
ATOM 4316 N N . THR B 1 165 ? -15.93 19.469 -11.812 1 98.88 165 THR B N 1
ATOM 4317 C CA . THR B 1 165 ? -15.617 19.094 -10.438 1 98.88 165 THR B CA 1
ATOM 4318 C C . THR B 1 165 ? -16.266 17.75 -10.086 1 98.88 165 THR B C 1
ATOM 4320 O O . THR B 1 165 ? -17.484 17.594 -10.188 1 98.88 165 THR B O 1
ATOM 4323 N N . LYS B 1 166 ? -15.391 16.828 -9.641 1 98.88 166 LYS B N 1
ATOM 4324 C CA . LYS B 1 166 ? -15.883 15.508 -9.289 1 98.88 166 LYS B CA 1
ATOM 4325 C C . LYS B 1 166 ? -15.688 15.227 -7.801 1 98.88 166 LYS B C 1
ATOM 4327 O O . LYS B 1 166 ? -16.469 14.492 -7.195 1 98.88 166 LYS B O 1
ATOM 4332 N N . VAL B 1 167 ? -14.633 15.742 -7.254 1 98.94 167 VAL B N 1
ATOM 4333 C CA . VAL B 1 167 ? -14.273 15.461 -5.867 1 98.94 167 VAL B CA 1
ATOM 4334 C C . VAL B 1 167 ? -13.906 16.766 -5.152 1 98.94 167 VAL B C 1
ATOM 4336 O O . VAL B 1 167 ? -13.289 17.641 -5.742 1 98.94 167 VAL B O 1
ATOM 4339 N N . VAL B 1 168 ? -14.336 16.906 -3.938 1 98.94 168 VAL B N 1
ATOM 4340 C CA . VAL B 1 168 ? -13.867 17.922 -3.008 1 98.94 168 VAL B CA 1
ATOM 4341 C C . VAL B 1 168 ? -13.211 17.266 -1.797 1 98.94 168 VAL B C 1
ATOM 4343 O O . VAL B 1 168 ? -13.789 16.375 -1.181 1 98.94 168 VAL B O 1
ATOM 4346 N N . ILE B 1 169 ? -12 17.688 -1.468 1 98.94 169 ILE B N 1
ATOM 4347 C CA . ILE B 1 169 ? -11.305 17.156 -0.297 1 98.94 169 ILE B CA 1
ATOM 4348 C C . ILE B 1 169 ? -11.5 18.094 0.887 1 98.94 169 ILE B C 1
ATOM 4350 O O . ILE B 1 169 ? -11.305 19.312 0.762 1 98.94 169 ILE B O 1
ATOM 4354 N N . ILE B 1 170 ? -11.953 17.578 1.969 1 98.88 170 ILE B N 1
ATOM 4355 C CA . ILE B 1 170 ? -12.156 18.312 3.213 1 98.88 170 ILE B CA 1
ATOM 4356 C C . ILE B 1 170 ? -11.242 17.75 4.297 1 98.88 170 ILE B C 1
ATOM 4358 O O . ILE B 1 170 ? -11.609 16.812 5.008 1 98.88 170 ILE B O 1
ATOM 4362 N N . PRO B 1 171 ? -10.055 18.312 4.449 1 98.69 171 PRO B N 1
ATOM 4363 C CA . PRO B 1 171 ? -9.031 17.734 5.309 1 98.69 171 PRO B CA 1
ATOM 4364 C C . PRO B 1 171 ? -8.914 18.438 6.656 1 98.69 171 PRO B C 1
ATOM 4366 O O . PRO B 1 171 ? -7.895 19.078 6.938 1 98.69 171 PRO B O 1
ATOM 4369 N N . PHE B 1 172 ? -9.891 18.281 7.578 1 98.69 172 PHE B N 1
ATOM 4370 C CA . PHE B 1 172 ? -9.891 18.938 8.883 1 98.69 172 PHE B CA 1
ATOM 4371 C C . PHE B 1 172 ? -10.055 17.906 10 1 98.69 172 PHE B C 1
ATOM 4373 O O . PHE B 1 172 ? -10.914 17.031 9.922 1 98.69 172 PHE B O 1
ATOM 4380 N N . PRO B 1 173 ? -9.305 18 11.062 1 98.56 173 PRO B N 1
ATOM 4381 C CA . PRO B 1 173 ? -8.297 19.031 11.352 1 98.56 173 PRO B CA 1
ATOM 4382 C C . PRO B 1 173 ? -7.172 19.062 10.312 1 98.56 173 PRO B C 1
ATOM 4384 O O . PRO B 1 173 ? -6.828 18.016 9.742 1 98.56 173 PRO B O 1
ATOM 4387 N N . ASN B 1 174 ? -6.629 20.219 10.156 1 98.69 174 ASN B N 1
ATOM 4388 C CA . ASN B 1 174 ? -5.84 20.5 8.961 1 98.69 174 ASN B CA 1
ATOM 4389 C C . ASN B 1 174 ? -4.344 20.453 9.25 1 98.69 174 ASN B C 1
ATOM 4391 O O . ASN B 1 174 ? -3.889 20.969 10.273 1 98.69 174 ASN B O 1
ATOM 4395 N N . ASN B 1 175 ? -3.572 19.719 8.586 1 98 175 ASN B N 1
ATOM 4396 C CA . ASN B 1 175 ? -2.131 19.875 8.406 1 98 175 ASN B CA 1
ATOM 4397 C C . ASN B 1 175 ? -1.798 20.781 7.23 1 98 175 ASN B C 1
ATOM 4399 O O . ASN B 1 175 ? -2.098 20.453 6.082 1 98 175 ASN B O 1
ATOM 4403 N N . PRO B 1 176 ? -1.301 21.953 7.449 1 97.88 176 PRO B N 1
ATOM 4404 C CA . PRO B 1 176 ? -0.372 22.281 8.531 1 97.88 176 PRO B CA 1
ATOM 4405 C C . PRO B 1 176 ? -0.954 23.281 9.523 1 97.88 176 PRO B C 1
ATOM 4407 O O . PRO B 1 176 ? -0.285 23.656 10.492 1 97.88 176 PRO B O 1
ATOM 4410 N N . THR B 1 177 ? -2.186 23.719 9.375 1 98.5 177 THR B N 1
ATOM 4411 C CA . THR B 1 177 ? -2.625 24.922 10.062 1 98.5 177 THR B CA 1
ATOM 4412 C C . THR B 1 177 ? -3.197 24.594 11.438 1 98.5 177 THR B C 1
ATOM 4414 O O . THR B 1 177 ? -3.312 25.469 12.297 1 98.5 177 THR B O 1
ATOM 4417 N N . GLY B 1 178 ? -3.652 23.344 11.539 1 98.38 178 GLY B N 1
ATOM 4418 C CA . GLY B 1 178 ? -4.324 22.953 12.766 1 98.38 178 GLY B CA 1
ATOM 4419 C C . GLY B 1 178 ? -5.758 23.438 12.844 1 98.38 178 GLY B C 1
ATOM 4420 O O . GLY B 1 178 ? -6.426 23.266 13.867 1 98.38 178 GLY B O 1
ATOM 4421 N N . ALA B 1 179 ? -6.254 24.016 11.805 1 98.56 179 ALA B N 1
ATOM 4422 C CA . ALA B 1 179 ? -7.629 24.5 11.766 1 98.56 179 ALA B CA 1
ATOM 4423 C C . ALA B 1 179 ? -8.625 23.359 11.859 1 98.56 179 ALA B C 1
ATOM 4425 O O . ALA B 1 179 ? -8.359 22.25 11.383 1 98.56 179 ALA B O 1
ATOM 4426 N N . ILE B 1 180 ? -9.758 23.625 12.492 1 98.38 180 ILE B N 1
ATOM 4427 C CA . ILE B 1 180 ? -10.867 22.672 12.547 1 98.38 180 ILE B CA 1
ATOM 4428 C C . ILE B 1 180 ? -12.117 23.297 11.945 1 98.38 180 ILE B C 1
ATOM 4430 O O . ILE B 1 180 ? -12.18 24.516 11.742 1 98.38 180 ILE B O 1
ATOM 4434 N N . MET B 1 181 ? -13.008 22.531 11.625 1 98 181 MET B N 1
ATOM 4435 C CA . MET B 1 181 ? -14.344 22.953 11.211 1 98 181 MET B CA 1
ATOM 4436 C C . MET B 1 181 ? -15.414 22.312 12.078 1 98 181 MET B C 1
ATOM 4438 O O . MET B 1 181 ? -15.523 21.078 12.133 1 98 181 MET B O 1
ATOM 4442 N N . GLY B 1 182 ? -16.188 23.156 12.789 1 96.81 182 GLY B N 1
ATOM 4443 C CA . GLY B 1 182 ? -17.281 22.641 13.602 1 96.81 182 GLY B CA 1
ATOM 4444 C C . GLY B 1 182 ? -18.531 22.344 12.805 1 96.81 182 GLY B C 1
ATOM 4445 O O . GLY B 1 182 ? -18.547 22.484 11.578 1 96.81 182 GLY B O 1
ATOM 4446 N N . ARG B 1 183 ? -19.547 21.953 13.477 1 97.31 183 ARG B N 1
ATOM 4447 C CA . ARG B 1 183 ? -20.797 21.531 12.844 1 97.31 183 ARG B CA 1
ATOM 4448 C C . ARG B 1 183 ? -21.406 22.672 12.023 1 97.31 183 ARG B C 1
ATOM 4450 O O . ARG B 1 183 ? -21.891 22.453 10.906 1 97.31 183 ARG B O 1
ATOM 4457 N N . GLU B 1 184 ? -21.359 23.875 12.586 1 97.5 184 GLU B N 1
ATOM 4458 C CA . GLU B 1 184 ? -21.938 25.016 11.891 1 97.5 184 GLU B CA 1
ATOM 4459 C C . GLU B 1 184 ? -21.156 25.344 10.617 1 97.5 184 GLU B C 1
ATOM 4461 O O . GLU B 1 184 ? -21.766 25.641 9.578 1 97.5 184 GLU B O 1
ATOM 4466 N N . ASP B 1 185 ? -19.812 25.312 10.688 1 97.44 185 ASP B N 1
ATOM 4467 C CA . ASP B 1 185 ? -18.969 25.516 9.508 1 97.44 185 ASP B CA 1
ATOM 4468 C C . ASP B 1 185 ? -19.297 24.516 8.414 1 97.44 185 ASP B C 1
ATOM 4470 O O . ASP B 1 185 ? -19.484 24.891 7.254 1 97.44 185 ASP B O 1
ATOM 4474 N N . LEU B 1 186 ? -19.453 23.25 8.797 1 98.56 186 LEU B N 1
ATOM 4475 C CA . LEU B 1 186 ? -19.672 22.172 7.852 1 98.56 186 LEU B CA 1
ATOM 4476 C C . LEU B 1 186 ? -21.078 22.25 7.25 1 98.56 186 LEU B C 1
ATOM 4478 O O . LEU B 1 186 ? -21.281 21.906 6.086 1 98.56 186 LEU B O 1
ATOM 4482 N N . TYR B 1 187 ? -22.031 22.688 8.086 1 98.56 187 TYR B N 1
ATOM 4483 C CA . TYR B 1 187 ? -23.391 22.828 7.59 1 98.56 187 TYR B CA 1
ATOM 4484 C C . TYR B 1 187 ? -23.453 23.766 6.391 1 98.56 187 TYR B C 1
ATOM 4486 O O . TYR B 1 187 ? -24.188 23.516 5.438 1 98.56 187 TYR B O 1
ATOM 4494 N N . GLU B 1 188 ? -22.688 24.844 6.434 1 98.69 188 GLU B N 1
ATOM 4495 C CA . GLU B 1 188 ? -22.641 25.766 5.309 1 98.69 188 GLU B CA 1
ATOM 4496 C C . GLU B 1 188 ? -22.141 25.062 4.047 1 98.69 188 GLU B C 1
ATOM 4498 O O . GLU B 1 188 ? -22.625 25.328 2.947 1 98.69 188 GLU B O 1
ATOM 4503 N N . LEU B 1 189 ? -21.125 24.203 4.156 1 98.81 189 LEU B N 1
ATOM 4504 C CA . LEU B 1 189 ? -20.625 23.438 3.014 1 98.81 189 LEU B CA 1
ATOM 4505 C C . LEU B 1 189 ? -21.672 22.469 2.506 1 98.81 189 LEU B C 1
ATOM 4507 O O . LEU B 1 189 ? -21.797 22.25 1.298 1 98.81 189 LEU B O 1
ATOM 4511 N N . VAL B 1 190 ? -22.438 21.828 3.459 1 98.81 190 VAL B N 1
ATOM 4512 C CA . VAL B 1 190 ? -23.484 20.875 3.117 1 98.81 190 VAL B CA 1
ATOM 4513 C C . VAL B 1 190 ? -24.516 21.547 2.205 1 98.81 190 VAL B C 1
ATOM 4515 O O . VAL B 1 190 ? -24.969 20.938 1.228 1 98.81 190 VAL B O 1
ATOM 4518 N N . GLN B 1 191 ? -24.812 22.812 2.473 1 98.62 191 GLN B N 1
ATOM 4519 C CA . GLN B 1 191 ? -25.797 23.531 1.681 1 98.62 191 GLN B CA 1
ATOM 4520 C C . GLN B 1 191 ? -25.328 23.703 0.238 1 98.62 191 GLN B C 1
ATOM 4522 O O . GLN B 1 191 ? -26.156 23.719 -0.687 1 98.62 191 GLN B O 1
ATOM 4527 N N . VAL B 1 192 ? -24.047 23.766 0.037 1 98.62 192 VAL B N 1
ATOM 4528 C CA . VAL B 1 192 ? -23.484 23.922 -1.295 1 98.62 192 VAL B CA 1
ATOM 4529 C C . VAL B 1 192 ? -23.438 22.578 -2.006 1 98.62 192 VAL B C 1
ATOM 4531 O O . VAL B 1 192 ? -23.703 22.484 -3.205 1 98.62 192 VAL B O 1
ATOM 4534 N N . LEU B 1 193 ? -23.203 21.453 -1.252 1 98.69 193 LEU B N 1
ATOM 4535 C CA . LEU B 1 193 ? -22.781 20.203 -1.853 1 98.69 193 LEU B CA 1
ATOM 4536 C C . LEU B 1 193 ? -23.969 19.234 -1.989 1 98.69 193 LEU B C 1
ATOM 4538 O O . LEU B 1 193 ? -23.953 18.359 -2.842 1 98.69 193 LEU B O 1
ATOM 4542 N N . LYS B 1 194 ? -25.047 19.375 -1.196 1 97.69 194 LYS B N 1
ATOM 4543 C CA . LYS B 1 194 ? -26.078 18.359 -0.991 1 97.69 194 LYS B CA 1
ATOM 4544 C C . LYS B 1 194 ? -26.797 18.047 -2.293 1 97.69 194 LYS B C 1
ATOM 4546 O O . LYS B 1 194 ? -27.312 16.938 -2.475 1 97.69 194 LYS B O 1
ATOM 4551 N N . ASP B 1 195 ? -26.828 18.969 -3.256 1 96.31 195 ASP B N 1
ATOM 4552 C CA . ASP B 1 195 ? -27.594 18.75 -4.477 1 96.31 195 ASP B CA 1
ATOM 4553 C C . ASP B 1 195 ? -26.672 18.625 -5.691 1 96.31 195 ASP B C 1
ATOM 4555 O O . ASP B 1 195 ? -27.125 18.797 -6.828 1 96.31 195 ASP B O 1
ATOM 4559 N N . LYS B 1 196 ? -25.422 18.344 -5.496 1 97.81 196 LYS B N 1
ATOM 4560 C CA . LYS B 1 196 ? -24.438 18.266 -6.586 1 97.81 196 LYS B CA 1
ATOM 4561 C C . LYS B 1 196 ? -23.875 16.844 -6.703 1 97.81 196 LYS B C 1
ATOM 4563 O O . LYS B 1 196 ? -23.844 16.094 -5.719 1 97.81 196 LYS B O 1
ATOM 4568 N N . ASP B 1 197 ? -23.516 16.516 -7.895 1 98.19 197 ASP B N 1
ATOM 4569 C CA . ASP B 1 197 ? -22.859 15.242 -8.125 1 98.19 197 ASP B CA 1
ATOM 4570 C C . ASP B 1 197 ? -21.359 15.344 -7.883 1 98.19 197 ASP B C 1
ATOM 4572 O O . ASP B 1 197 ? -20.562 15.188 -8.812 1 98.19 197 ASP B O 1
ATOM 4576 N N . ILE B 1 198 ? -21.016 15.609 -6.711 1 98.81 198 ILE B N 1
ATOM 4577 C CA . ILE B 1 198 ? -19.641 15.758 -6.246 1 98.81 198 ILE B CA 1
ATOM 4578 C C . ILE B 1 198 ? -19.406 14.852 -5.035 1 98.81 198 ILE B C 1
ATOM 4580 O O . ILE B 1 198 ? -20.203 14.844 -4.098 1 98.81 198 ILE B O 1
ATOM 4584 N N . VAL B 1 199 ? -18.391 14.008 -5.082 1 98.94 199 VAL B N 1
ATOM 4585 C CA . VAL B 1 199 ? -18.031 13.156 -3.955 1 98.94 199 VAL B CA 1
ATOM 4586 C C . VAL B 1 199 ? -17.125 13.922 -2.996 1 98.94 199 VAL B C 1
ATOM 4588 O O . VAL B 1 199 ? -16.203 14.633 -3.428 1 98.94 199 VAL B O 1
ATOM 4591 N N . VAL B 1 200 ? -17.391 13.828 -1.723 1 98.94 200 VAL B N 1
ATOM 4592 C CA . VAL B 1 200 ? -16.562 14.461 -0.701 1 98.94 200 VAL B CA 1
ATOM 4593 C C . VAL B 1 200 ? -15.578 13.438 -0.123 1 98.94 200 VAL B C 1
ATOM 4595 O O . VAL B 1 200 ? -15.984 12.359 0.304 1 98.94 200 VAL B O 1
ATOM 4598 N N . LEU B 1 201 ? -14.336 13.695 -0.197 1 98.94 201 LEU B N 1
ATOM 4599 C CA . LEU B 1 201 ? -13.312 12.969 0.541 1 98.94 201 LEU B CA 1
ATOM 4600 C C . LEU B 1 201 ? -12.961 13.688 1.839 1 98.94 201 LEU B C 1
ATOM 4602 O O . LEU B 1 201 ? -12.25 14.695 1.823 1 98.94 201 LEU B O 1
ATOM 4606 N N . SER B 1 202 ? -13.438 13.219 2.896 1 98.94 202 SER B N 1
ATOM 4607 C CA . SER B 1 202 ? -13.195 13.812 4.211 1 98.94 202 SER B CA 1
ATOM 4608 C C . SER B 1 202 ? -12.055 13.109 4.93 1 98.94 202 SER B C 1
ATOM 4610 O O . SER B 1 202 ? -12.211 11.992 5.426 1 98.94 202 SER B O 1
ATOM 4612 N N . ASP B 1 203 ? -10.906 13.742 4.977 1 98.88 203 ASP B N 1
ATOM 4613 C CA . ASP B 1 203 ? -9.758 13.203 5.688 1 98.88 203 ASP B CA 1
ATOM 4614 C C . ASP B 1 203 ? -9.766 13.617 7.156 1 98.88 203 ASP B C 1
ATOM 4616 O O . ASP B 1 203 ? -9.508 14.781 7.48 1 98.88 203 ASP B O 1
ATOM 4620 N N . GLU B 1 204 ? -9.984 12.664 7.98 1 98.81 204 GLU B N 1
ATOM 4621 C CA . GLU B 1 204 ? -10.203 12.953 9.391 1 98.81 204 GLU B CA 1
ATOM 4622 C C . GLU B 1 204 ? -9.18 12.242 10.273 1 98.81 204 GLU B C 1
ATOM 4624 O O . GLU B 1 204 ? -9.5 11.789 11.367 1 98.81 204 GLU B O 1
ATOM 4629 N N . ILE B 1 205 ? -7.957 12.164 9.773 1 98.62 205 ILE B N 1
ATOM 4630 C CA . ILE B 1 205 ? -6.887 11.414 10.414 1 98.62 205 ILE B CA 1
ATOM 4631 C C . ILE B 1 205 ? -6.57 12.023 11.773 1 98.62 205 ILE B C 1
ATOM 4633 O O . ILE B 1 205 ? -6.113 11.336 12.688 1 98.62 205 ILE B O 1
ATOM 4637 N N . TYR B 1 206 ? -6.906 13.328 11.984 1 98.62 206 TYR B N 1
ATOM 4638 C CA . TYR B 1 206 ? -6.59 14.031 13.227 1 98.62 206 TYR B CA 1
ATOM 4639 C C . TYR B 1 206 ? -7.84 14.234 14.078 1 98.62 206 TYR B C 1
ATOM 4641 O O . TYR B 1 206 ? -7.852 15.07 14.977 1 98.62 206 TYR B O 1
ATOM 4649 N N . CYS B 1 207 ? -8.891 13.469 13.836 1 98.44 207 CYS B N 1
ATOM 4650 C CA . CYS B 1 207 ? -10.188 13.703 14.469 1 98.44 207 CYS B CA 1
ATOM 4651 C C . CYS B 1 207 ? -10.07 13.648 15.984 1 98.44 207 CYS B C 1
ATOM 4653 O O . CYS B 1 207 ? -10.742 14.406 16.688 1 98.44 207 CYS B O 1
ATOM 4655 N N . GLU B 1 208 ? -9.164 12.836 16.531 1 98.12 208 GLU B N 1
ATOM 4656 C CA . GLU B 1 208 ? -9 12.664 17.969 1 98.12 208 GLU B CA 1
ATOM 4657 C C . GLU B 1 208 ? -8.195 13.805 18.578 1 98.12 208 GLU B C 1
ATOM 4659 O O . GLU B 1 208 ? -8.148 13.961 19.812 1 98.12 208 GLU B O 1
ATOM 4664 N N . LEU B 1 209 ? -7.582 14.609 17.734 1 97.88 209 LEU B N 1
ATOM 4665 C CA . LEU B 1 209 ? -6.777 15.742 18.172 1 97.88 209 LEU B CA 1
ATOM 4666 C C . LEU B 1 209 ? -7.508 17.062 17.922 1 97.88 209 LEU B C 1
ATOM 4668 O O . LEU B 1 209 ? -7.004 17.922 17.188 1 97.88 209 LEU B O 1
ATOM 4672 N N . THR B 1 210 ? -8.711 17.156 18.391 1 97.62 210 THR B N 1
ATOM 4673 C CA . THR B 1 210 ? -9.531 18.359 18.406 1 97.62 210 THR B CA 1
ATOM 4674 C C . THR B 1 210 ? -9.594 18.938 19.828 1 97.62 210 THR B C 1
ATOM 4676 O O . THR B 1 210 ? -10.109 18.297 20.734 1 97.62 210 THR B O 1
ATOM 4679 N N . TYR B 1 211 ? -9.062 20.125 20 1 96.5 211 TYR B N 1
ATOM 4680 C CA . TYR B 1 211 ? -8.828 20.641 21.344 1 96.5 211 TYR B CA 1
ATOM 4681 C C . TYR B 1 211 ? -9.977 21.531 21.797 1 96.5 211 TYR B C 1
ATOM 4683 O O . TYR B 1 211 ? -10.109 21.828 22.984 1 96.5 211 TYR B O 1
ATOM 4691 N N . GLU B 1 212 ? -10.734 21.969 20.859 1 92.31 212 GLU B N 1
ATOM 4692 C CA . GLU B 1 212 ? -11.93 22.75 21.156 1 92.31 212 GLU B CA 1
ATOM 4693 C C . GLU B 1 212 ? -13.188 22.062 20.656 1 92.31 212 GLU B C 1
ATOM 4695 O O . GLU B 1 212 ? -13.328 21.828 19.453 1 92.31 212 GLU B O 1
ATOM 4700 N N . GLY B 1 213 ? -14.031 21.781 21.562 1 92 213 GLY B N 1
ATOM 4701 C CA . GLY B 1 213 ? -15.234 21.062 21.172 1 92 213 GLY B CA 1
ATOM 4702 C C . GLY B 1 213 ? -14.969 19.625 20.781 1 92 213 GLY B C 1
ATOM 4703 O O . GLY B 1 213 ? -14.031 19 21.266 1 92 213 GLY B O 1
ATOM 4704 N N . LYS B 1 214 ? -15.992 19.172 19.984 1 93 214 LYS B N 1
ATOM 4705 C CA . LYS B 1 214 ? -15.891 17.797 19.484 1 93 214 LYS B CA 1
ATOM 4706 C C . LYS B 1 214 ? -15.797 17.781 17.953 1 93 214 LYS B C 1
ATOM 4708 O O . LYS B 1 214 ? -16.438 18.594 17.281 1 93 214 LYS B O 1
ATOM 4713 N N . HIS B 1 215 ? -15 16.906 17.5 1 97.75 215 HIS B N 1
ATOM 4714 C CA . HIS B 1 215 ? -14.883 16.766 16.047 1 97.75 215 HIS B CA 1
ATOM 4715 C C . HIS B 1 215 ? -16.234 16.406 15.422 1 97.75 215 HIS B C 1
ATOM 4717 O O . HIS B 1 215 ? -16.969 15.586 15.977 1 97.75 215 HIS B O 1
ATOM 4723 N N . THR B 1 216 ? -16.578 17.047 14.344 1 97.81 216 THR B N 1
ATOM 4724 C CA . THR B 1 216 ? -17.734 16.719 13.539 1 97.81 216 THR B CA 1
ATOM 4725 C C . THR B 1 216 ? -17.328 16.266 12.141 1 97.81 216 THR B C 1
ATOM 4727 O O . THR B 1 216 ? -16.531 16.938 11.477 1 97.81 216 THR B O 1
ATOM 4730 N N . SER B 1 217 ? -17.812 15.102 11.742 1 98.5 217 SER B N 1
ATOM 4731 C CA . SER B 1 217 ? -17.625 14.641 10.367 1 98.5 217 SER B CA 1
ATOM 4732 C C . SER B 1 217 ? -18.734 15.141 9.453 1 98.5 217 SER B C 1
ATOM 4734 O O . SER B 1 217 ? -19.906 15.102 9.812 1 98.5 217 SER B O 1
ATOM 4736 N N . ILE B 1 218 ? -18.391 15.562 8.312 1 98.69 218 ILE B N 1
ATOM 4737 C CA . ILE B 1 218 ? -19.406 16.031 7.371 1 98.69 218 ILE B CA 1
ATOM 4738 C C . ILE B 1 218 ? -20.328 14.875 6.992 1 98.69 218 ILE B C 1
ATOM 4740 O O . ILE B 1 218 ? -21.469 15.094 6.609 1 98.69 218 ILE B O 1
ATOM 4744 N N . ALA B 1 219 ? -19.844 13.648 7.176 1 98.62 219 ALA B N 1
ATOM 4745 C CA . ALA B 1 219 ? -20.641 12.461 6.863 1 98.62 219 ALA B CA 1
ATOM 4746 C C . ALA B 1 219 ? -21.766 12.266 7.875 1 98.62 219 ALA B C 1
ATOM 4748 O O . ALA B 1 219 ? -22.672 11.469 7.652 1 98.62 219 ALA B O 1
ATOM 4749 N N . SER B 1 220 ? -21.734 12.977 8.977 1 98.12 220 SER B N 1
ATOM 4750 C CA . SER B 1 220 ? -22.781 12.828 9.992 1 98.12 220 SER B CA 1
ATOM 4751 C C . SER B 1 220 ? -24.062 13.531 9.578 1 98.12 220 SER B C 1
ATOM 4753 O O . SER B 1 220 ? -25.125 13.32 10.172 1 98.12 220 SER B O 1
ATOM 4755 N N . PHE B 1 221 ? -24 14.453 8.578 1 98.19 221 PHE B N 1
ATOM 4756 C CA . PHE B 1 221 ? -25.203 15.031 7.988 1 98.19 221 PHE B CA 1
ATOM 4757 C C . PHE B 1 221 ? -25.875 14.031 7.059 1 98.19 221 PHE B C 1
ATOM 4759 O O . PHE B 1 221 ? -25.266 13.523 6.125 1 98.19 221 PHE B O 1
ATOM 4766 N N . PRO B 1 222 ? -27.094 13.75 7.238 1 96.94 222 PRO B N 1
ATOM 4767 C CA . PRO B 1 222 ? -27.766 12.727 6.445 1 96.94 222 PRO B CA 1
ATOM 4768 C C . PRO B 1 222 ? -27.656 12.969 4.941 1 96.94 222 PRO B C 1
ATOM 4770 O O . PRO B 1 222 ? -27.531 12.016 4.168 1 96.94 222 PRO B O 1
ATOM 4773 N N . GLU B 1 223 ? -27.672 14.25 4.555 1 96.94 223 GLU B N 1
ATOM 4774 C CA . GLU B 1 223 ? -27.625 14.594 3.139 1 96.94 223 GLU B CA 1
ATOM 4775 C C . GLU B 1 223 ? -26.266 14.266 2.525 1 96.94 223 GLU B C 1
ATOM 4777 O O . GLU B 1 223 ? -26.141 14.18 1.304 1 96.94 223 GLU B O 1
ATOM 4782 N N . MET B 1 224 ? -25.281 14.039 3.402 1 98.31 224 MET B N 1
ATOM 4783 C CA . MET B 1 224 ? -23.922 13.914 2.896 1 98.31 224 MET B CA 1
ATOM 4784 C C . MET B 1 224 ? -23.422 12.484 3.016 1 98.31 224 MET B C 1
ATOM 4786 O O . MET B 1 224 ? -22.422 12.109 2.385 1 98.31 224 MET B O 1
ATOM 4790 N N . LYS B 1 225 ? -24.062 11.648 3.744 1 96.5 225 LYS B N 1
ATOM 4791 C CA . LYS B 1 225 ? -23.578 10.32 4.109 1 96.5 225 LYS B CA 1
ATOM 4792 C C . LYS B 1 225 ? -23.203 9.516 2.871 1 96.5 225 LYS B C 1
ATOM 4794 O O . LYS B 1 225 ? -22.078 9.016 2.766 1 96.5 225 LYS B O 1
ATOM 4799 N N . ASP B 1 226 ? -24.062 9.477 1.858 1 96.56 226 ASP B N 1
ATOM 4800 C CA . ASP B 1 226 ? -23.891 8.586 0.717 1 96.56 226 ASP B CA 1
ATOM 4801 C C . ASP B 1 226 ? -22.938 9.188 -0.319 1 96.56 226 ASP B C 1
ATOM 4803 O O . ASP B 1 226 ? -22.547 8.508 -1.269 1 96.56 226 ASP B O 1
ATOM 4807 N N . ARG B 1 227 ? -22.5 10.406 -0.092 1 98.12 227 ARG B N 1
ATOM 4808 C CA . ARG B 1 227 ? -21.609 11.023 -1.071 1 98.12 227 ARG B CA 1
ATOM 4809 C C . ARG B 1 227 ? -20.266 11.352 -0.451 1 98.12 227 ARG B C 1
ATOM 4811 O O . ARG B 1 227 ? -19.422 11.992 -1.086 1 98.12 227 ARG B O 1
ATOM 4818 N N . THR B 1 228 ? -20.094 10.906 0.809 1 98.88 228 THR B N 1
ATOM 4819 C CA . THR B 1 228 ? -18.844 11.18 1.512 1 98.88 228 THR B CA 1
ATOM 4820 C C . THR B 1 228 ? -18.047 9.891 1.742 1 98.88 228 THR B C 1
ATOM 4822 O O . THR B 1 228 ? -18.625 8.867 2.105 1 98.88 228 THR B O 1
ATOM 4825 N N . LEU B 1 229 ? -16.828 9.922 1.406 1 98.94 229 LEU B N 1
ATOM 4826 C CA . LEU B 1 229 ? -15.859 8.922 1.862 1 98.94 229 LEU B CA 1
ATOM 4827 C C . LEU B 1 229 ? -15.023 9.461 3.016 1 98.94 229 LEU B C 1
ATOM 4829 O O . LEU B 1 229 ? -14.312 10.461 2.859 1 98.94 229 LEU B O 1
ATOM 4833 N N . VAL B 1 230 ? -15.102 8.82 4.16 1 98.94 230 VAL B N 1
ATOM 4834 C CA . VAL B 1 230 ? -14.32 9.219 5.328 1 98.94 230 VAL B CA 1
ATOM 4835 C C . VAL B 1 230 ? -13.016 8.43 5.363 1 98.94 230 VAL B C 1
ATOM 4837 O O . VAL B 1 230 ? -13.016 7.199 5.301 1 98.94 230 VAL B O 1
ATOM 4840 N N . ILE B 1 231 ? -11.938 9.133 5.402 1 98.88 231 ILE B N 1
ATOM 4841 C CA . ILE B 1 231 ? -10.609 8.547 5.551 1 98.88 231 ILE B CA 1
ATOM 4842 C C . ILE B 1 231 ? -10.109 8.766 6.973 1 98.88 231 ILE B C 1
ATOM 4844 O O . ILE B 1 231 ? -10.156 9.883 7.496 1 98.88 231 ILE B O 1
ATOM 4848 N N . ASN B 1 232 ? -9.664 7.77 7.582 1 98.81 232 ASN B N 1
ATOM 4849 C CA . ASN B 1 232 ? -9.078 7.828 8.914 1 98.81 232 ASN B CA 1
ATOM 4850 C C . ASN B 1 232 ? -8.078 6.699 9.141 1 98.81 232 ASN B C 1
ATOM 4852 O O . ASN B 1 232 ? -7.645 6.055 8.188 1 98.81 232 ASN B O 1
ATOM 4856 N N . GLY B 1 233 ? -7.559 6.59 10.352 1 98.5 233 GLY B N 1
ATOM 4857 C CA . GLY B 1 233 ? -6.551 5.574 10.617 1 98.5 233 GLY B CA 1
ATOM 4858 C C . GLY B 1 233 ? -6.047 5.598 12.047 1 98.5 233 GLY B C 1
ATOM 4859 O O . GLY B 1 233 ? -6.723 6.102 12.945 1 98.5 233 GLY B O 1
ATOM 4860 N N . PHE B 1 234 ? -4.895 4.973 12.219 1 98.81 234 PHE B N 1
ATOM 4861 C CA . PHE B 1 234 ? -4.395 4.723 13.57 1 98.81 234 PHE B CA 1
ATOM 4862 C C . PHE B 1 234 ? -3.084 5.461 13.805 1 98.81 234 PHE B C 1
ATOM 4864 O O . PHE B 1 234 ? -2.604 5.535 14.938 1 98.81 234 PHE B O 1
ATOM 4871 N N . SER B 1 235 ? -2.576 6.062 12.781 1 98.38 235 SER B N 1
ATOM 4872 C CA . SER B 1 235 ? -1.24 6.648 12.789 1 98.38 235 SER B CA 1
ATOM 4873 C C . SER B 1 235 ? -1.137 7.777 13.805 1 98.38 235 SER B C 1
ATOM 4875 O O . SER B 1 235 ? -0.137 7.887 14.523 1 98.38 235 SER B O 1
ATOM 4877 N N . LYS B 1 236 ? -2.188 8.602 13.836 1 98.44 236 LYS B N 1
ATOM 4878 C CA . LYS B 1 236 ? -2.07 9.836 14.609 1 98.44 236 LYS B CA 1
ATOM 4879 C C . LYS B 1 236 ? -2.77 9.711 15.961 1 98.44 236 LYS B C 1
ATOM 4881 O O . LYS B 1 236 ? -2.26 10.195 16.969 1 98.44 236 LYS B O 1
ATOM 4886 N N . SER B 1 237 ? -3.855 8.969 15.984 1 97.81 237 SER B N 1
ATOM 4887 C CA . SER B 1 237 ? -4.621 8.805 17.219 1 97.81 237 SER B CA 1
ATOM 4888 C C . SER B 1 237 ? -3.922 7.852 18.172 1 97.81 237 SER B C 1
ATOM 4890 O O . SER B 1 237 ? -3.994 8.023 19.391 1 97.81 237 SER B O 1
ATOM 4892 N N . TYR B 1 238 ? -3.262 6.855 17.672 1 98.62 238 TYR B N 1
ATOM 4893 C CA . TYR B 1 238 ? -2.73 5.793 18.516 1 98.62 238 TYR B CA 1
ATOM 4894 C C . TYR B 1 238 ? -1.215 5.703 18.375 1 98.62 238 TYR B C 1
ATOM 4896 O O . TYR B 1 238 ? -0.6 4.754 18.875 1 98.62 238 TYR B O 1
ATOM 4904 N N . ALA B 1 239 ? -0.624 6.68 17.672 1 98.38 239 ALA B N 1
ATOM 4905 C CA . ALA B 1 239 ? 0.82 6.707 17.453 1 98.38 239 ALA B CA 1
ATOM 4906 C C . ALA B 1 239 ? 1.291 5.43 16.766 1 98.38 239 ALA B C 1
ATOM 4908 O O . ALA B 1 239 ? 2.258 4.801 17.203 1 98.38 239 ALA B O 1
ATOM 4909 N N . MET B 1 240 ? 0.583 5.074 15.703 1 98.69 240 MET B N 1
ATOM 4910 C CA . MET B 1 240 ? 0.883 3.848 14.969 1 98.69 240 MET B CA 1
ATOM 4911 C C . MET B 1 240 ? 1.346 4.164 13.555 1 98.69 240 MET B C 1
ATOM 4913 O O . MET B 1 240 ? 0.905 3.525 12.594 1 98.69 240 MET B O 1
ATOM 4917 N N . THR B 1 241 ? 2.191 5.141 13.406 1 98.12 241 THR B N 1
ATOM 4918 C CA . THR B 1 241 ? 2.562 5.602 12.07 1 98.12 241 THR B CA 1
ATOM 4919 C C . THR B 1 241 ? 3.297 4.504 11.312 1 98.12 241 THR B C 1
ATOM 4921 O O . THR B 1 241 ? 2.979 4.227 10.148 1 98.12 241 THR B O 1
ATOM 4924 N N . GLY B 1 242 ? 4.219 3.783 11.945 1 98.06 242 GLY B N 1
ATOM 4925 C CA . GLY B 1 242 ? 5.031 2.787 11.266 1 98.06 242 GLY B CA 1
ATOM 4926 C C . GLY B 1 242 ? 4.289 1.491 11 1 98.06 242 GLY B C 1
ATOM 4927 O O . GLY B 1 242 ? 4.766 0.644 10.242 1 98.06 242 GLY B O 1
ATOM 4928 N N . TRP B 1 243 ? 3.105 1.296 11.641 1 98.75 243 TRP B N 1
ATOM 4929 C CA . TRP B 1 243 ? 2.314 0.082 11.469 1 98.75 243 TRP B CA 1
ATOM 4930 C C . TRP B 1 243 ? 1.656 0.045 10.094 1 98.75 243 TRP B C 1
ATOM 4932 O O . TRP B 1 243 ? 1.337 -1.03 9.578 1 98.75 243 TRP B O 1
ATOM 4942 N N . ARG B 1 244 ? 1.431 1.277 9.516 1 98.62 244 ARG B N 1
ATOM 4943 C CA . ARG B 1 244 ? 0.841 1.495 8.195 1 98.62 244 ARG B CA 1
ATOM 4944 C C . ARG B 1 244 ? -0.556 0.888 8.117 1 98.62 244 ARG B C 1
ATOM 4946 O O . ARG B 1 244 ? -0.798 -0.023 7.324 1 98.62 244 ARG B O 1
ATOM 4953 N N . LEU B 1 245 ? -1.463 1.455 8.875 1 98.88 245 LEU B N 1
ATOM 4954 C CA . LEU B 1 245 ? -2.836 0.963 8.906 1 98.88 245 LEU B CA 1
ATOM 4955 C C . LEU B 1 245 ? -3.828 2.121 8.945 1 98.88 245 LEU B C 1
ATOM 4957 O O . LEU B 1 245 ? -3.664 3.061 9.727 1 98.88 245 LEU B O 1
ATOM 4961 N N . GLY B 1 246 ? -4.762 2.096 8.07 1 98.81 246 GLY B N 1
ATOM 4962 C CA . GLY B 1 246 ? -5.871 3.033 8.016 1 98.81 246 GLY B CA 1
ATOM 4963 C C . GLY B 1 246 ? -7.16 2.404 7.52 1 98.81 246 GLY B C 1
ATOM 4964 O O . GLY B 1 246 ? -7.293 1.18 7.504 1 98.81 246 GLY B O 1
ATOM 4965 N N . TYR B 1 247 ? -8.125 3.248 7.25 1 98.94 247 TYR B N 1
ATOM 4966 C CA . TYR B 1 247 ? -9.375 2.719 6.711 1 98.94 247 TYR B CA 1
ATOM 4967 C C . TYR B 1 247 ? -10.164 3.809 6 1 98.94 247 TYR B C 1
ATOM 4969 O O . TYR B 1 247 ? -9.922 5 6.211 1 98.94 247 TYR B O 1
ATOM 4977 N N . ALA B 1 248 ? -11 3.396 5.129 1 98.94 248 ALA B N 1
ATOM 4978 C CA . ALA B 1 248 ? -11.961 4.223 4.402 1 98.94 248 ALA B CA 1
ATOM 4979 C C . ALA B 1 248 ? -13.383 3.719 4.613 1 98.94 248 ALA B C 1
ATOM 4981 O O . ALA B 1 248 ? -13.625 2.51 4.629 1 98.94 248 ALA B O 1
ATOM 4982 N N . CYS B 1 249 ? -14.297 4.594 4.859 1 98.94 249 CYS B N 1
ATOM 4983 C CA . CYS B 1 249 ? -15.703 4.273 5.062 1 98.94 249 CYS B CA 1
ATOM 4984 C C . CYS B 1 249 ? -16.594 5.098 4.137 1 98.94 249 CYS B C 1
ATOM 4986 O O . CYS B 1 249 ? -16.453 6.32 4.062 1 98.94 249 CYS B O 1
ATOM 4988 N N . GLY B 1 250 ? -17.484 4.488 3.432 1 98.81 250 GLY B N 1
ATOM 4989 C CA . GLY B 1 250 ? -18.375 5.191 2.514 1 98.81 250 GLY B CA 1
ATOM 4990 C C . GLY B 1 250 ? -19.359 4.273 1.809 1 98.81 250 GLY B C 1
ATOM 4991 O O . GLY B 1 250 ? -19.609 3.162 2.271 1 98.81 250 GLY B O 1
ATOM 4992 N N . HIS B 1 251 ? -19.984 4.809 0.755 1 98.81 251 HIS B N 1
ATOM 4993 C CA . HIS B 1 251 ? -20.969 4.066 -0.021 1 98.81 251 HIS B CA 1
ATOM 4994 C C . HIS B 1 251 ? -20.391 2.75 -0.531 1 98.81 251 HIS B C 1
ATOM 4996 O O . HIS B 1 251 ? -19.266 2.707 -1.014 1 98.81 251 HIS B O 1
ATOM 5002 N N . LYS B 1 252 ? -21.188 1.661 -0.441 1 98.69 252 LYS B N 1
ATOM 5003 C CA . LYS B 1 252 ? -20.734 0.308 -0.741 1 98.69 252 LYS B CA 1
ATOM 5004 C C . LYS B 1 252 ? -20.188 0.213 -2.166 1 98.69 252 LYS B C 1
ATOM 5006 O O . LYS B 1 252 ? -19.234 -0.522 -2.428 1 98.69 252 LYS B O 1
ATOM 5011 N N . ASP B 1 253 ? -20.75 0.974 -3.096 1 98.75 253 ASP B N 1
ATOM 5012 C CA . ASP B 1 253 ? -20.297 0.903 -4.484 1 98.75 253 ASP B CA 1
ATOM 5013 C C . ASP B 1 253 ? -18.875 1.423 -4.629 1 98.75 253 ASP B C 1
ATOM 5015 O O . ASP B 1 253 ? -18.062 0.843 -5.359 1 98.75 253 ASP B O 1
ATOM 5019 N N . LEU B 1 254 ? -18.578 2.529 -3.98 1 98.88 254 LEU B N 1
ATOM 5020 C CA . LEU B 1 254 ? -17.219 3.08 -4.023 1 98.88 254 LEU B CA 1
ATOM 5021 C C . LEU B 1 254 ? -16.25 2.186 -3.266 1 98.88 254 LEU B C 1
ATOM 5023 O O . LEU B 1 254 ? -15.156 1.896 -3.756 1 98.88 254 LEU B O 1
ATOM 5027 N N . ILE B 1 255 ? -16.656 1.686 -2.098 1 98.88 255 ILE B N 1
ATOM 5028 C CA . ILE B 1 255 ? -15.82 0.822 -1.275 1 98.88 255 ILE B CA 1
ATOM 5029 C C . ILE B 1 255 ? -15.477 -0.453 -2.045 1 98.88 255 ILE B C 1
ATOM 5031 O O . ILE B 1 255 ? -14.352 -0.942 -1.98 1 98.88 255 ILE B O 1
ATOM 5035 N N . ASN B 1 256 ? -16.406 -0.96 -2.77 1 98.25 256 ASN B N 1
ATOM 5036 C CA . ASN B 1 256 ? -16.188 -2.176 -3.545 1 98.25 256 ASN B CA 1
ATOM 5037 C C . ASN B 1 256 ? -15.102 -1.971 -4.605 1 98.25 256 ASN B C 1
ATOM 5039 O O . ASN B 1 256 ? -14.25 -2.836 -4.801 1 98.25 256 ASN B O 1
ATOM 5043 N N . GLU B 1 257 ? -15.156 -0.861 -5.293 1 98.62 257 GLU B N 1
ATOM 5044 C CA . GLU B 1 257 ? -14.164 -0.597 -6.328 1 98.62 257 GLU B CA 1
ATOM 5045 C C . GLU B 1 257 ? -12.797 -0.276 -5.719 1 98.62 257 GLU B C 1
ATOM 5047 O O . GLU B 1 257 ? -11.766 -0.642 -6.273 1 98.62 257 GLU B O 1
ATOM 5052 N N . MET B 1 258 ? -12.852 0.425 -4.594 1 98.81 258 MET B N 1
ATOM 5053 C CA . MET B 1 258 ? -11.602 0.662 -3.877 1 98.81 258 MET B CA 1
ATOM 5054 C C . MET B 1 258 ? -10.977 -0.652 -3.42 1 98.81 258 MET B C 1
ATOM 5056 O O . MET B 1 258 ? -9.758 -0.818 -3.477 1 98.81 258 MET B O 1
ATOM 5060 N N . LYS B 1 259 ? -11.805 -1.532 -2.947 1 98.19 259 LYS B N 1
ATOM 5061 C CA . LYS B 1 259 ? -11.344 -2.854 -2.527 1 98.19 259 LYS B CA 1
ATOM 5062 C C . LYS B 1 259 ? -10.711 -3.611 -3.693 1 98.19 259 LYS B C 1
ATOM 5064 O O . LYS B 1 259 ? -9.695 -4.281 -3.523 1 98.19 259 LYS B O 1
ATOM 5069 N N . LYS B 1 260 ? -11.336 -3.551 -4.859 1 97.81 260 LYS B N 1
ATOM 5070 C CA . LYS B 1 260 ? -10.789 -4.188 -6.059 1 97.81 260 LYS B CA 1
ATOM 5071 C C . LYS B 1 260 ? -9.398 -3.65 -6.383 1 97.81 260 LYS B C 1
ATOM 5073 O O . LYS B 1 260 ? -8.477 -4.422 -6.656 1 97.81 260 LYS B O 1
ATOM 5078 N N . ILE B 1 261 ? -9.203 -2.307 -6.348 1 98.62 261 ILE B N 1
ATOM 5079 C CA . ILE B 1 261 ? -7.906 -1.679 -6.582 1 98.62 261 ILE B CA 1
ATOM 5080 C C . ILE B 1 261 ? -6.906 -2.16 -5.535 1 98.62 261 ILE B C 1
ATOM 5082 O O . ILE B 1 261 ? -5.797 -2.576 -5.875 1 98.62 261 ILE B O 1
ATOM 5086 N N . HIS B 1 262 ? -7.359 -2.131 -4.289 1 98.31 262 HIS B N 1
ATOM 5087 C CA . HIS B 1 262 ? -6.543 -2.553 -3.154 1 98.31 262 HIS B CA 1
ATOM 5088 C C . HIS B 1 262 ? -6.137 -4.016 -3.281 1 98.31 262 HIS B C 1
ATOM 5090 O O . HIS B 1 262 ? -4.977 -4.367 -3.047 1 98.31 262 HIS B O 1
ATOM 5096 N N . GLN B 1 263 ? -7.035 -4.812 -3.668 1 96.38 263 GLN B N 1
ATOM 5097 C CA . GLN B 1 263 ? -6.809 -6.246 -3.812 1 96.38 263 GLN B CA 1
ATOM 5098 C C . GLN B 1 263 ? -5.715 -6.527 -4.84 1 96.38 263 GLN B C 1
ATOM 5100 O O . GLN B 1 263 ? -4.805 -7.316 -4.586 1 96.38 263 GLN B O 1
ATOM 5105 N N . TYR B 1 264 ? -5.766 -5.914 -5.961 1 96.81 264 TYR B N 1
ATOM 5106 C CA . TYR B 1 264 ? -4.801 -6.16 -7.027 1 96.81 264 TYR B CA 1
ATOM 5107 C C . TYR B 1 264 ? -3.471 -5.477 -6.727 1 96.81 264 TYR B C 1
ATOM 5109 O O . TYR B 1 264 ? -2.404 -6.047 -6.961 1 96.81 264 TYR B O 1
ATOM 5117 N N . ALA B 1 265 ? -3.496 -4.301 -6.105 1 97.5 265 ALA B N 1
ATOM 5118 C CA . ALA B 1 265 ? -2.303 -3.469 -5.961 1 97.5 265 ALA B CA 1
ATOM 5119 C C . ALA B 1 265 ? -1.532 -3.83 -4.695 1 97.5 265 ALA B C 1
ATOM 5121 O O . ALA B 1 265 ? -0.312 -3.658 -4.633 1 97.5 265 ALA B O 1
ATOM 5122 N N . ILE B 1 266 ? -2.268 -4.324 -3.682 1 97.06 266 ILE B N 1
ATOM 5123 C CA . ILE B 1 266 ? -1.664 -4.477 -2.363 1 97.06 266 ILE B CA 1
ATOM 5124 C C . ILE B 1 266 ? -1.944 -5.879 -1.826 1 97.06 266 ILE B C 1
ATOM 5126 O O . ILE B 1 266 ? -1.13 -6.445 -1.092 1 97.06 266 ILE B O 1
ATOM 5130 N N . MET B 1 267 ? -3.059 -6.461 -2.135 1 94.94 267 MET B N 1
ATOM 5131 C CA . MET B 1 267 ? -3.586 -7.727 -1.625 1 94.94 267 MET B CA 1
ATOM 5132 C C . MET B 1 267 ? -4.383 -7.504 -0.343 1 94.94 267 MET B C 1
ATOM 5134 O O . MET B 1 267 ? -5.609 -7.633 -0.339 1 94.94 267 MET B O 1
ATOM 5138 N N . CYS B 1 268 ? -3.781 -7.082 0.696 1 97.31 268 CYS B N 1
ATOM 5139 C CA . CYS B 1 268 ? -4.438 -6.797 1.967 1 97.31 268 CYS B CA 1
ATOM 5140 C C . CYS B 1 268 ? -3.543 -5.953 2.865 1 97.31 268 CYS B C 1
ATOM 5142 O O . CYS B 1 268 ? -2.365 -5.75 2.562 1 97.31 268 CYS B O 1
ATOM 5144 N N . ALA B 1 269 ? -4.141 -5.371 3.902 1 98.56 269 ALA B N 1
ATOM 5145 C CA . ALA B 1 269 ? -3.375 -4.617 4.891 1 98.56 269 ALA B CA 1
ATOM 5146 C C . ALA B 1 269 ? -2.555 -5.547 5.777 1 98.56 269 ALA B C 1
ATOM 5148 O O . ALA B 1 269 ? -2.873 -6.73 5.906 1 98.56 269 ALA B O 1
ATOM 5149 N N . PRO B 1 270 ? -1.471 -5.066 6.379 1 98.69 270 PRO B N 1
ATOM 5150 C CA . PRO B 1 270 ? -0.627 -5.926 7.211 1 98.69 270 PRO B CA 1
ATOM 5151 C C . PRO B 1 270 ? -1.397 -6.586 8.352 1 98.69 270 PRO B C 1
ATOM 5153 O O . PRO B 1 270 ? -2.107 -5.902 9.094 1 98.69 270 PRO B O 1
ATOM 5156 N N . THR B 1 271 ? -1.182 -7.867 8.539 1 98.38 271 THR B N 1
ATOM 5157 C CA . THR B 1 271 ? -1.966 -8.68 9.453 1 98.38 271 THR B CA 1
ATOM 5158 C C . THR B 1 271 ? -1.663 -8.305 10.906 1 98.38 271 THR B C 1
ATOM 5160 O O . THR B 1 271 ? -2.58 -8.109 11.703 1 98.38 271 THR B O 1
ATOM 5163 N N . THR B 1 272 ? -0.403 -8.18 11.258 1 98.75 272 THR B N 1
ATOM 5164 C CA . THR B 1 272 ? -0.005 -7.84 12.625 1 98.75 272 THR B CA 1
ATOM 5165 C C . THR B 1 272 ? -0.583 -6.492 13.039 1 98.75 272 THR B C 1
ATOM 5167 O O . THR B 1 272 ? -1.038 -6.328 14.172 1 98.75 272 THR B O 1
ATOM 5170 N N . ALA B 1 273 ? -0.547 -5.543 12.117 1 98.88 273 ALA B N 1
ATOM 5171 C CA . ALA B 1 273 ? -1.096 -4.215 12.398 1 98.88 273 ALA B CA 1
ATOM 5172 C C . ALA B 1 273 ? -2.596 -4.289 12.664 1 98.88 273 ALA B C 1
ATOM 5174 O O . ALA B 1 273 ? -3.115 -3.559 13.516 1 98.88 273 ALA B O 1
ATOM 5175 N N . GLN B 1 274 ? -3.305 -5.137 11.938 1 98.88 274 GLN B N 1
ATOM 5176 C CA . GLN B 1 274 ? -4.746 -5.281 12.125 1 98.88 274 GLN B CA 1
ATOM 5177 C C . GLN B 1 274 ? -5.066 -5.863 13.5 1 98.88 274 GLN B C 1
ATOM 5179 O O . GLN B 1 274 ? -5.977 -5.395 14.18 1 98.88 274 GLN B O 1
ATOM 5184 N N . ASP B 1 275 ? -4.289 -6.895 13.891 1 98.81 275 ASP B N 1
ATOM 5185 C CA . ASP B 1 275 ? -4.461 -7.469 15.227 1 98.81 275 ASP B CA 1
ATOM 5186 C C . ASP B 1 275 ? -4.25 -6.414 16.312 1 98.81 275 ASP B C 1
ATOM 5188 O O . ASP B 1 275 ? -5.035 -6.324 17.25 1 98.81 275 ASP B O 1
ATOM 5192 N N . ALA B 1 276 ? -3.232 -5.648 16.156 1 98.94 276 ALA B N 1
ATOM 5193 C CA . ALA B 1 276 ? -2.914 -4.59 17.109 1 98.94 276 ALA B CA 1
ATOM 5194 C C . ALA B 1 276 ? -4.004 -3.523 17.125 1 98.94 276 ALA B C 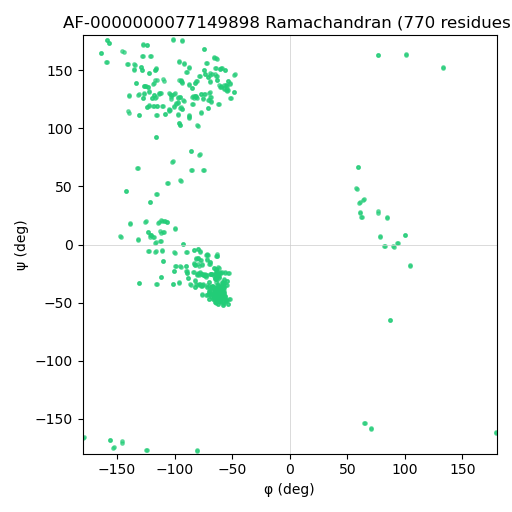1
ATOM 5196 O O . ALA B 1 276 ? -4.352 -3.002 18.188 1 98.94 276 ALA B O 1
ATOM 5197 N N . ALA B 1 277 ? -4.555 -3.209 16.016 1 98.94 277 ALA B N 1
ATOM 5198 C CA . ALA B 1 277 ? -5.547 -2.148 15.875 1 98.94 277 ALA B CA 1
ATOM 5199 C C . ALA B 1 277 ? -6.848 -2.525 16.578 1 98.94 277 ALA B C 1
ATOM 5201 O O . ALA B 1 277 ? -7.543 -1.662 17.125 1 98.94 277 ALA B O 1
ATOM 5202 N N . ILE B 1 278 ? -7.191 -3.807 16.516 1 98.94 278 ILE B N 1
ATOM 5203 C CA . ILE B 1 278 ? -8.375 -4.266 17.25 1 98.94 278 ILE B CA 1
ATOM 5204 C C . ILE B 1 278 ? -8.242 -3.922 18.719 1 98.94 278 ILE B C 1
ATOM 5206 O O . ILE B 1 278 ? -9.172 -3.383 19.328 1 98.94 278 ILE B O 1
ATOM 5210 N N . GLU B 1 279 ? -7.051 -4.199 19.266 1 98.94 279 GLU B N 1
ATOM 5211 C CA . GLU B 1 279 ? -6.773 -3.863 20.656 1 98.94 279 GLU B CA 1
ATOM 5212 C C . GLU B 1 279 ? -6.805 -2.354 20.875 1 98.94 279 GLU B C 1
ATOM 5214 O O . GLU B 1 279 ? -7.309 -1.882 21.906 1 98.94 279 GLU B O 1
ATOM 5219 N N . ALA B 1 280 ? -6.289 -1.625 19.984 1 98.94 280 ALA B N 1
ATOM 5220 C CA . ALA B 1 280 ? -6.285 -0.168 20.078 1 98.94 280 ALA B CA 1
ATOM 5221 C C . ALA B 1 280 ? -7.703 0.374 20.25 1 98.94 280 ALA B C 1
ATOM 5223 O O . ALA B 1 280 ? -7.969 1.172 21.141 1 98.94 280 ALA B O 1
ATOM 5224 N N . LEU B 1 281 ? -8.602 -0.088 19.422 1 98.88 281 LEU B N 1
ATOM 5225 C CA . LEU B 1 281 ? -9.969 0.408 19.391 1 98.88 281 LEU B CA 1
ATOM 5226 C C . LEU B 1 281 ? -10.727 -0.03 20.656 1 98.88 281 LEU B C 1
ATOM 5228 O O . LEU B 1 281 ? -11.594 0.695 21.141 1 98.88 281 LEU B O 1
ATOM 5232 N N . ARG B 1 282 ? -10.391 -1.145 21.156 1 98.75 282 ARG B N 1
ATOM 5233 C CA . ARG B 1 282 ? -11.133 -1.71 22.266 1 98.75 282 ARG B CA 1
ATOM 5234 C C . ARG B 1 282 ? -10.672 -1.111 23.594 1 98.75 282 ARG B C 1
ATOM 5236 O O . ARG B 1 282 ? -11.484 -0.874 24.5 1 98.75 282 ARG B O 1
ATOM 5243 N N . ASN B 1 283 ? -9.352 -0.847 23.719 1 98.62 283 ASN B N 1
ATOM 5244 C CA . ASN B 1 283 ? -8.852 -0.699 25.078 1 98.62 283 ASN B CA 1
ATOM 5245 C C . ASN B 1 283 ? -7.863 0.46 25.188 1 98.62 283 ASN B C 1
ATOM 5247 O O . ASN B 1 283 ? -7.113 0.55 26.172 1 98.62 283 ASN B O 1
ATOM 5251 N N . SER B 1 284 ? -7.848 1.384 24.219 1 98.62 284 SER B N 1
ATOM 5252 C CA . SER B 1 284 ? -6.789 2.383 24.297 1 98.62 284 SER B CA 1
ATOM 5253 C C . SER B 1 284 ? -7.359 3.797 24.281 1 98.62 284 SER B C 1
ATOM 5255 O O . SER B 1 284 ? -6.664 4.746 23.922 1 98.62 284 SER B O 1
ATOM 5257 N N . GLU B 1 285 ? -8.617 3.949 24.609 1 98 285 GLU B N 1
ATOM 5258 C CA . GLU B 1 285 ? -9.242 5.27 24.625 1 98 285 GLU B CA 1
ATOM 5259 C C . GLU B 1 285 ? -8.516 6.207 25.594 1 98 285 GLU B C 1
ATOM 5261 O O . GLU B 1 285 ? -8.328 7.387 25.281 1 98 285 GLU B O 1
ATOM 5266 N N . ASN B 1 286 ? -8.109 5.746 26.734 1 98.31 286 ASN B N 1
ATOM 5267 C CA . ASN B 1 286 ? -7.426 6.574 27.734 1 98.31 286 ASN B CA 1
ATOM 5268 C C . ASN B 1 286 ? -6.051 7.012 27.25 1 98.31 286 ASN B C 1
ATOM 5270 O O . ASN B 1 286 ? -5.59 8.109 27.578 1 98.31 286 ASN B O 1
ATOM 5274 N N . ASP B 1 287 ? -5.348 6.137 26.531 1 98.62 287 ASP B N 1
ATOM 5275 C CA . ASP B 1 287 ? -4.07 6.52 25.938 1 98.62 287 ASP B CA 1
ATOM 5276 C C . ASP B 1 287 ? -4.242 7.688 24.969 1 98.62 287 ASP B C 1
ATOM 5278 O O . ASP B 1 287 ? -3.438 8.617 24.953 1 98.62 287 ASP B O 1
ATOM 5282 N N . VAL B 1 288 ? -5.277 7.617 24.172 1 98.44 288 VAL B N 1
ATOM 5283 C CA . VAL B 1 288 ? -5.566 8.656 23.188 1 98.44 288 VAL B CA 1
ATOM 5284 C C . VAL B 1 288 ? -5.832 9.984 23.906 1 98.44 288 VAL B C 1
ATOM 5286 O O . VAL B 1 288 ? -5.289 11.023 23.516 1 98.44 288 VAL B O 1
ATOM 5289 N N . LYS B 1 289 ? -6.648 9.914 24.938 1 97.94 289 LYS B N 1
ATOM 5290 C CA . LYS B 1 289 ? -6.969 11.117 25.703 1 97.94 289 LYS B CA 1
ATOM 5291 C C . LYS B 1 289 ? -5.715 11.719 26.344 1 97.94 289 LYS B C 1
ATOM 5293 O O . LYS B 1 289 ? -5.539 12.938 26.344 1 97.94 289 LYS B O 1
ATOM 5298 N N . MET B 1 290 ? -4.906 10.859 26.844 1 98.19 290 MET B N 1
ATOM 5299 C CA . MET B 1 290 ? -3.668 11.305 27.484 1 98.19 290 MET B CA 1
ATOM 5300 C C . MET B 1 290 ? -2.758 12 26.469 1 98.19 290 MET B C 1
ATOM 5302 O O . MET B 1 290 ? -2.232 13.078 26.75 1 98.19 290 MET B O 1
ATOM 5306 N N . MET B 1 291 ? -2.564 11.414 25.359 1 98.25 291 MET B N 1
ATOM 5307 C CA . MET B 1 291 ? -1.711 12.008 24.328 1 98.25 291 MET B CA 1
ATOM 5308 C C . MET B 1 291 ? -2.281 13.344 23.844 1 98.25 291 MET B C 1
ATOM 5310 O O . MET B 1 291 ? -1.544 14.312 23.688 1 98.25 291 MET B O 1
ATOM 5314 N N . ALA B 1 292 ? -3.6 13.359 23.625 1 98 292 ALA B N 1
ATOM 5315 C CA . ALA B 1 292 ? -4.254 14.586 23.172 1 98 292 ALA B CA 1
ATOM 5316 C C . ALA B 1 292 ? -4.059 15.711 24.188 1 98 292 ALA B C 1
ATOM 5318 O O . ALA B 1 292 ? -3.803 16.859 23.812 1 98 292 ALA B O 1
ATOM 5319 N N . LYS B 1 293 ? -4.199 15.359 25.453 1 97.94 293 LYS B N 1
ATOM 5320 C CA . LYS B 1 293 ? -4.008 16.344 26.516 1 97.94 293 LYS B CA 1
ATOM 5321 C C . LYS B 1 293 ? -2.578 16.875 26.516 1 97.94 293 LYS B C 1
ATOM 5323 O O . LYS B 1 293 ? -2.363 18.078 26.688 1 97.94 293 LYS B O 1
ATOM 5328 N N . GLU B 1 294 ? -1.664 16 26.344 1 98.06 294 GLU B N 1
ATOM 5329 C CA . GLU B 1 294 ? -0.262 16.406 26.312 1 98.06 294 GLU B CA 1
ATOM 5330 C C . GLU B 1 294 ? 0.026 17.281 25.094 1 98.06 294 GLU B C 1
ATOM 5332 O O . GLU B 1 294 ? 0.722 18.297 25.219 1 98.06 294 GLU B O 1
ATOM 5337 N N . TYR B 1 295 ? -0.494 16.891 23.938 1 98.25 295 TYR B N 1
ATOM 5338 C CA . TYR B 1 295 ? -0.333 17.734 22.766 1 98.25 295 TYR B CA 1
ATOM 5339 C C . TYR B 1 295 ? -0.932 19.109 22.984 1 98.25 295 TYR B C 1
ATOM 5341 O O . TYR B 1 295 ? -0.364 20.125 22.547 1 98.25 295 TYR B O 1
ATOM 5349 N N . ASN B 1 296 ? -2.064 19.125 23.641 1 98.06 296 ASN B N 1
ATOM 5350 C CA . ASN B 1 296 ? -2.723 20.406 23.922 1 98.06 296 ASN B CA 1
ATOM 5351 C C . ASN B 1 296 ? -1.859 21.297 24.797 1 98.06 296 ASN B C 1
ATOM 5353 O O . ASN B 1 296 ? -1.805 22.516 24.594 1 98.06 296 ASN B O 1
ATOM 5357 N N . ARG B 1 297 ? -1.216 20.734 25.75 1 97.88 297 ARG B N 1
ATOM 5358 C CA . ARG B 1 297 ? -0.291 21.469 26.609 1 97.88 297 ARG B CA 1
ATOM 5359 C C . ARG B 1 297 ? 0.879 22.016 25.797 1 97.88 297 ARG B C 1
ATOM 5361 O O . ARG B 1 297 ? 1.235 23.188 25.922 1 97.88 297 ARG B O 1
ATOM 5368 N N . ARG B 1 298 ? 1.437 21.234 25 1 98.31 298 ARG B N 1
ATOM 5369 C CA . ARG B 1 298 ? 2.574 21.609 24.172 1 98.31 298 ARG B CA 1
ATOM 5370 C C . ARG B 1 298 ? 2.184 22.688 23.156 1 98.31 298 ARG B C 1
ATOM 5372 O O . ARG B 1 298 ? 2.977 23.594 22.859 1 98.31 298 ARG B O 1
ATOM 5379 N N . ARG B 1 299 ? 0.978 22.5 22.656 1 98.06 299 ARG B N 1
ATOM 5380 C CA . ARG B 1 299 ? 0.411 23.484 21.734 1 98.06 299 ARG B CA 1
ATOM 5381 C C . ARG B 1 299 ? 0.473 24.891 22.312 1 98.06 299 ARG B C 1
ATOM 5383 O O . ARG B 1 299 ? 0.927 25.828 21.656 1 98.06 299 ARG B O 1
ATOM 5390 N N . ARG B 1 300 ? 0.096 25.062 23.5 1 97.75 300 ARG B N 1
ATOM 5391 C CA . ARG B 1 300 ? 0.049 26.359 24.156 1 97.75 300 ARG B CA 1
ATOM 5392 C C . ARG B 1 300 ? 1.446 26.953 24.312 1 97.75 300 ARG B C 1
ATOM 5394 O O . ARG B 1 300 ? 1.643 28.156 24.094 1 97.75 300 ARG B O 1
ATOM 5401 N N . VAL B 1 301 ? 2.355 26.094 24.609 1 98.06 301 VAL B N 1
ATOM 5402 C CA . VAL B 1 301 ? 3.736 26.531 24.766 1 98.06 301 VAL B CA 1
ATOM 5403 C C . VAL B 1 301 ? 4.305 26.969 23.422 1 98.06 301 VAL B C 1
ATOM 5405 O O . VAL B 1 301 ? 4.977 28 23.328 1 98.06 301 VAL B O 1
ATOM 5408 N N . ALA B 1 302 ? 4.051 26.188 22.406 1 98.31 302 ALA B N 1
ATOM 5409 C CA . ALA B 1 302 ? 4.547 26.516 21.078 1 98.31 302 ALA B CA 1
ATOM 5410 C C . ALA B 1 302 ? 3.973 27.844 20.578 1 98.31 302 ALA B C 1
ATOM 5412 O O . ALA B 1 302 ? 4.707 28.688 20.078 1 98.31 302 ALA B O 1
ATOM 5413 N N . ILE B 1 303 ? 2.664 28.016 20.734 1 98.12 303 ILE B N 1
ATOM 5414 C CA . ILE B 1 303 ? 1.991 29.234 20.297 1 98.12 303 ILE B CA 1
ATOM 5415 C C . ILE B 1 303 ? 2.564 30.438 21.047 1 98.12 303 ILE B C 1
ATOM 5417 O O . ILE B 1 303 ? 2.898 31.453 20.422 1 98.12 303 ILE B O 1
ATOM 5421 N N . ASP B 1 304 ? 2.65 30.297 22.312 1 98 304 ASP B N 1
ATOM 5422 C CA . ASP B 1 304 ? 3.193 31.375 23.141 1 98 304 ASP B CA 1
ATOM 5423 C C . ASP B 1 304 ? 4.625 31.703 22.734 1 98 304 ASP B C 1
ATOM 5425 O O . ASP B 1 304 ? 4.996 32.875 22.656 1 98 304 ASP B O 1
ATOM 5429 N N . GLY B 1 305 ? 5.414 30.703 22.484 1 98.06 305 GLY B N 1
ATOM 5430 C CA . GLY B 1 305 ? 6.793 30.891 22.062 1 98.06 305 GLY B CA 1
ATOM 5431 C C . GLY B 1 305 ? 6.918 31.672 20.781 1 98.06 305 GLY B C 1
ATOM 5432 O O . GLY B 1 305 ? 7.715 32.594 20.688 1 98.06 305 GLY B O 1
ATOM 5433 N N . PHE B 1 306 ? 6.195 31.297 19.781 1 98.31 306 PHE B N 1
ATOM 5434 C CA . PHE B 1 306 ? 6.242 31.984 18.5 1 98.31 306 PHE B CA 1
ATOM 5435 C C . PHE B 1 306 ? 5.754 33.438 18.656 1 98.31 306 PHE B C 1
ATOM 5437 O O . PHE B 1 306 ? 6.316 34.344 18.047 1 98.31 306 PHE B O 1
ATOM 5444 N N . ARG B 1 307 ? 4.723 33.625 19.438 1 97.62 307 ARG B N 1
ATOM 5445 C CA . ARG B 1 307 ? 4.184 34.969 19.656 1 97.62 307 ARG B CA 1
ATOM 5446 C C . ARG B 1 307 ? 5.184 35.844 20.406 1 97.62 307 ARG B C 1
ATOM 5448 O O . ARG B 1 307 ? 5.367 37 20.047 1 97.62 307 ARG B O 1
ATOM 5455 N N . LYS B 1 308 ? 5.812 35.281 21.375 1 97.31 308 LYS B N 1
ATOM 5456 C CA . LYS B 1 308 ? 6.836 36 22.109 1 97.31 308 LYS B CA 1
ATOM 5457 C C . LYS B 1 308 ? 8.008 36.375 21.219 1 97.31 308 LYS B C 1
ATOM 5459 O O . LYS B 1 308 ? 8.672 37.375 21.438 1 97.31 308 LYS B O 1
ATOM 5464 N N . ALA B 1 309 ? 8.25 35.562 20.234 1 97.62 309 ALA B N 1
ATOM 5465 C CA . ALA B 1 309 ? 9.32 35.812 19.266 1 97.62 309 ALA B CA 1
ATOM 5466 C C . ALA B 1 309 ? 8.891 36.875 18.25 1 97.62 309 ALA B C 1
ATOM 5468 O O . ALA B 1 309 ? 9.68 37.281 17.406 1 97.62 309 ALA B O 1
ATOM 5469 N N . GLY B 1 310 ? 7.645 37.281 18.328 1 97 310 GLY B N 1
ATOM 5470 C CA . GLY B 1 310 ? 7.172 38.375 17.5 1 97 310 GLY B CA 1
ATOM 5471 C C . GLY B 1 310 ? 6.406 37.906 16.266 1 97 310 GLY B C 1
ATOM 5472 O O . GLY B 1 310 ? 6.055 38.719 15.406 1 97 310 GLY B O 1
ATOM 5473 N N . PHE B 1 311 ? 6.121 36.625 16.188 1 97.88 311 PHE B N 1
ATOM 5474 C CA . PHE B 1 311 ? 5.418 36.094 15.016 1 97.88 311 PHE B CA 1
ATOM 5475 C C . PHE B 1 311 ? 3.914 36.062 15.258 1 97.88 311 PHE B C 1
ATOM 5477 O O . PHE B 1 311 ? 3.469 35.781 16.375 1 97.88 311 PHE B O 1
ATOM 5484 N N . SER B 1 312 ? 3.184 36.438 14.211 1 96.44 312 SER B N 1
ATOM 5485 C CA . SER B 1 312 ? 1.762 36.094 14.219 1 96.44 312 SER B CA 1
ATOM 5486 C C . SER B 1 312 ? 1.538 34.594 14.062 1 96.44 312 SER B C 1
ATOM 5488 O O . SER B 1 312 ? 2.146 33.969 13.203 1 96.44 312 SER B O 1
ATOM 5490 N N . CYS B 1 313 ? 0.738 34.094 14.906 1 96.06 313 CYS B N 1
ATOM 5491 C CA . CYS B 1 313 ? 0.498 32.656 14.883 1 96.06 313 CYS B CA 1
ATOM 5492 C C . CYS B 1 313 ? -0.969 32.344 15.148 1 96.06 313 CYS B C 1
ATOM 5494 O O . CYS B 1 313 ? -1.482 32.625 16.234 1 96.06 313 CYS B O 1
ATOM 5496 N N . TYR B 1 314 ? -1.615 31.781 14.117 1 96.25 314 TYR B N 1
ATOM 5497 C CA . TYR B 1 314 ? -2.955 31.25 14.312 1 96.25 314 TYR B CA 1
ATOM 5498 C C . TYR B 1 314 ? -2.965 30.203 15.43 1 96.25 314 TYR B C 1
ATOM 5500 O O . TYR B 1 314 ? -2.02 29.422 15.57 1 96.25 314 TYR B O 1
ATOM 5508 N N . GLU B 1 315 ? -4.008 30.297 16.266 1 97 315 GLU B N 1
ATOM 5509 C CA . GLU B 1 315 ? -4.145 29.266 17.297 1 97 315 GLU B CA 1
ATOM 5510 C C . GLU B 1 315 ? -4.773 28 16.734 1 97 315 GLU B C 1
ATOM 5512 O O . GLU B 1 315 ? -5.992 27.922 16.562 1 97 315 GLU B O 1
ATOM 5517 N N . PRO B 1 316 ? -3.926 27.031 16.5 1 97.81 316 PRO B N 1
ATOM 5518 C CA . PRO B 1 316 ? -4.5 25.766 16.031 1 97.81 316 PRO B CA 1
ATOM 5519 C C . PRO B 1 316 ? -5.426 25.125 17.047 1 97.81 316 PRO B C 1
ATOM 5521 O O . PRO B 1 316 ? -5.141 25.156 18.25 1 97.81 316 PRO B O 1
ATOM 5524 N N . LYS B 1 317 ? -6.508 24.547 16.578 1 97.88 317 LYS B N 1
ATOM 5525 C CA . LYS B 1 317 ? -7.473 23.906 17.453 1 97.88 317 LYS B CA 1
ATOM 5526 C C . LYS B 1 317 ? -7.492 22.391 17.25 1 97.88 317 LYS B C 1
ATOM 5528 O O . LYS B 1 317 ? -8.289 21.688 17.875 1 97.88 317 LYS B O 1
ATOM 5533 N N . GLY B 1 318 ? -6.613 21.938 16.391 1 97.88 318 GLY B N 1
ATOM 5534 C CA . GLY B 1 318 ? -6.492 20.516 16.141 1 97.88 318 GLY B CA 1
ATOM 5535 C C . GLY B 1 318 ? -5.137 20.125 15.586 1 97.88 318 GLY B C 1
ATOM 5536 O O . GLY B 1 318 ? -4.281 20.969 15.344 1 97.88 318 GLY B O 1
ATOM 5537 N N . ALA B 1 319 ? -4.93 18.812 15.461 1 98.06 319 ALA B N 1
ATOM 5538 C CA . ALA B 1 319 ? -3.676 18.234 14.984 1 98.06 319 ALA B CA 1
ATOM 5539 C C . ALA B 1 319 ? -2.531 18.531 15.953 1 98.06 319 ALA B C 1
ATOM 5541 O O . ALA B 1 319 ? -2.723 18.531 17.172 1 98.06 319 ALA B O 1
ATOM 5542 N N . PHE B 1 320 ? -1.324 18.578 15.516 1 98.44 320 PHE B N 1
ATOM 5543 C CA . PHE B 1 320 ? -0.218 18.906 16.406 1 98.44 320 PHE B CA 1
ATOM 5544 C C . PHE B 1 320 ? 0.821 19.766 15.703 1 98.44 320 PHE B C 1
ATOM 5546 O O . PHE B 1 320 ? 2.021 19.5 15.797 1 98.44 320 PHE B O 1
ATOM 5553 N N . TYR B 1 321 ? 0.262 20.812 14.977 1 98.31 321 TYR B N 1
ATOM 5554 C CA . TYR B 1 321 ? 1.103 21.734 14.234 1 98.31 321 TYR B CA 1
ATOM 5555 C C . TYR B 1 321 ? 0.76 23.188 14.594 1 98.31 321 TYR B C 1
ATOM 5557 O O . TYR B 1 321 ? -0.382 23.484 14.945 1 98.31 321 TYR B O 1
ATOM 5565 N N . VAL B 1 322 ? 1.76 24.031 14.5 1 98.31 322 VAL B N 1
ATOM 5566 C CA . VAL B 1 322 ? 1.553 25.469 14.422 1 98.31 322 VAL B CA 1
ATOM 5567 C C . VAL B 1 322 ? 2.061 26 13.086 1 98.31 322 VAL B C 1
ATOM 5569 O O . VAL B 1 322 ? 2.963 25.406 12.484 1 98.31 322 VAL B O 1
ATOM 5572 N N . PHE B 1 323 ? 1.467 27.031 12.633 1 98.56 323 PHE B N 1
ATOM 5573 C CA . PHE B 1 323 ? 1.75 27.578 11.312 1 98.56 323 PHE B CA 1
ATOM 5574 C C . PHE B 1 323 ? 1.972 29.078 11.391 1 98.56 323 PHE B C 1
ATOM 5576 O O . PHE B 1 323 ? 1.228 29.859 10.789 1 98.56 323 PHE B O 1
ATOM 5583 N N . PRO B 1 324 ? 3.025 29.516 12.047 1 98.5 324 PRO B N 1
ATOM 5584 C CA . PRO B 1 324 ? 3.271 30.938 12.289 1 98.5 324 PRO B CA 1
ATOM 5585 C C . PRO B 1 324 ? 3.619 31.703 11.008 1 98.5 324 PRO B C 1
ATOM 5587 O O . PRO B 1 324 ? 4.242 31.141 10.102 1 98.5 324 PRO B O 1
ATOM 5590 N N . CYS B 1 325 ? 3.203 32.938 10.945 1 98.31 325 CYS B N 1
ATOM 5591 C CA . CYS B 1 325 ? 3.557 33.875 9.875 1 98.31 325 CYS B CA 1
ATOM 5592 C C . CYS B 1 325 ? 4.93 34.469 10.125 1 98.31 325 CYS B C 1
ATOM 5594 O O . CYS B 1 325 ? 5.156 35.094 11.156 1 98.31 325 CYS B O 1
ATOM 5596 N N . ILE B 1 326 ? 5.816 34.375 9.188 1 98.25 326 ILE B N 1
ATOM 5597 C CA . ILE B 1 326 ? 7.191 34.812 9.398 1 98.25 326 ILE B CA 1
ATOM 5598 C C . ILE B 1 326 ? 7.48 36.062 8.539 1 98.25 326 ILE B C 1
ATOM 5600 O O . ILE B 1 326 ? 8.641 36.438 8.375 1 98.25 326 ILE B O 1
ATOM 5604 N N . LYS B 1 327 ? 6.516 36.625 7.961 1 97.06 327 LYS B N 1
ATOM 5605 C CA . LYS B 1 327 ? 6.668 37.688 6.992 1 97.06 327 LYS B CA 1
ATOM 5606 C C . LYS B 1 327 ? 7.445 38.875 7.586 1 97.06 327 LYS B C 1
ATOM 5608 O O . LYS B 1 327 ? 8.164 39.562 6.871 1 97.06 327 LYS B O 1
ATOM 5613 N N . LYS B 1 328 ? 7.352 39.094 8.828 1 95.69 328 LYS B N 1
ATOM 5614 C CA . LYS B 1 328 ? 8.016 40.188 9.484 1 95.69 328 LYS B CA 1
ATOM 5615 C C . LYS B 1 328 ? 9.531 40.125 9.305 1 95.69 328 LYS B C 1
ATOM 5617 O O . LYS B 1 328 ? 10.219 41.125 9.375 1 95.69 328 LYS B O 1
ATOM 5622 N N . THR B 1 329 ? 10.031 38.938 9.055 1 97 329 THR B N 1
ATOM 5623 C CA . THR B 1 329 ? 11.477 38.75 8.938 1 97 329 THR B CA 1
ATOM 5624 C C . THR B 1 329 ? 11.977 39.25 7.578 1 97 329 THR B C 1
ATOM 5626 O O . THR B 1 329 ? 13.18 39.438 7.395 1 97 329 THR B O 1
ATOM 5629 N N . GLY B 1 330 ? 11.039 39.25 6.598 1 97.12 330 GLY B N 1
ATOM 5630 C CA . GLY B 1 330 ? 11.422 39.594 5.238 1 97.12 330 GLY B CA 1
ATOM 5631 C C . GLY B 1 330 ? 12.023 38.438 4.477 1 97.12 330 GLY B C 1
ATOM 5632 O O . GLY B 1 330 ? 12.32 38.531 3.287 1 97.12 330 GLY B O 1
ATOM 5633 N N . LEU B 1 331 ? 12.148 37.312 5.098 1 97.88 331 LEU B N 1
ATOM 5634 C CA . LEU B 1 331 ? 12.711 36.125 4.469 1 97.88 331 LEU B CA 1
ATOM 5635 C C . LEU B 1 331 ? 11.625 35.281 3.789 1 97.88 331 LEU B C 1
ATOM 5637 O O . LEU B 1 331 ? 10.469 35.312 4.23 1 97.88 331 LEU B O 1
ATOM 5641 N N . SER B 1 332 ? 11.984 34.625 2.738 1 97.69 332 SER B N 1
ATOM 5642 C CA . SER B 1 332 ? 11.094 33.594 2.209 1 97.69 332 SER B CA 1
ATOM 5643 C C . SER B 1 332 ? 10.953 32.438 3.18 1 97.69 332 SER B C 1
ATOM 5645 O O . SER B 1 332 ? 11.781 32.25 4.078 1 97.69 332 SER B O 1
ATOM 5647 N N . SER B 1 333 ? 9.922 31.688 2.98 1 97.25 333 SER B N 1
ATOM 5648 C CA . SER B 1 333 ? 9.727 30.516 3.82 1 97.25 333 SER B CA 1
ATOM 5649 C C . SER B 1 333 ? 10.93 29.578 3.758 1 97.25 333 SER B C 1
ATOM 5651 O O . SER B 1 333 ? 11.391 29.078 4.785 1 97.25 333 SER B O 1
ATOM 5653 N N . GLU B 1 334 ? 11.484 29.375 2.6 1 95.56 334 GLU B N 1
ATOM 5654 C CA . GLU B 1 334 ? 12.633 28.5 2.404 1 95.56 334 GLU B CA 1
ATOM 5655 C C . GLU B 1 334 ? 13.875 29.062 3.078 1 95.56 334 GLU B C 1
ATOM 5657 O O . GLU B 1 334 ? 14.602 28.328 3.762 1 95.56 334 GLU B O 1
ATOM 5662 N N . ASP B 1 335 ? 14.125 30.328 2.865 1 96.44 335 ASP B N 1
ATOM 5663 C CA . ASP B 1 335 ? 15.289 30.969 3.463 1 96.44 335 ASP B CA 1
ATOM 5664 C C . ASP B 1 335 ? 15.211 30.953 4.988 1 96.44 335 ASP B C 1
ATOM 5666 O O . ASP B 1 335 ? 16.219 30.734 5.664 1 96.44 335 ASP B O 1
ATOM 5670 N N . PHE B 1 336 ? 14.047 31.281 5.449 1 97.25 336 PHE B N 1
ATOM 5671 C CA . PHE B 1 336 ? 13.836 31.25 6.891 1 97.25 336 PHE B CA 1
ATOM 5672 C C . PHE B 1 336 ? 14.219 29.891 7.457 1 97.25 336 PHE B C 1
ATOM 5674 O O . PHE B 1 336 ? 14.961 29.797 8.438 1 97.25 336 PHE B O 1
ATOM 5681 N N . CYS B 1 337 ? 13.695 28.781 6.875 1 95.69 337 CYS B N 1
ATOM 5682 C CA . CYS B 1 337 ? 13.938 27.422 7.348 1 95.69 337 CYS B CA 1
ATOM 5683 C C . CYS B 1 337 ? 15.422 27.078 7.277 1 95.69 337 CYS B C 1
ATOM 5685 O O . CYS B 1 337 ? 15.969 26.5 8.211 1 95.69 337 CYS B O 1
ATOM 5687 N N . GLU B 1 338 ? 16.031 27.438 6.188 1 94 338 GLU B N 1
ATOM 5688 C CA . GLU B 1 338 ? 17.453 27.141 6.008 1 94 338 GLU B CA 1
ATOM 5689 C C . GLU B 1 338 ? 18.312 27.891 7.023 1 94 338 GLU B C 1
ATOM 5691 O O . GLU B 1 338 ? 19.188 27.297 7.656 1 94 338 GLU B O 1
ATOM 5696 N N . LYS B 1 339 ? 18.094 29.172 7.16 1 95.88 339 LYS B N 1
ATOM 5697 C CA . LYS B 1 339 ? 18.875 29.984 8.078 1 95.88 339 LYS B CA 1
ATOM 5698 C C . LYS B 1 339 ? 18.641 29.562 9.523 1 95.88 339 LYS B C 1
ATOM 5700 O O . LYS B 1 339 ? 19.578 29.516 10.32 1 95.88 339 LYS B O 1
ATOM 5705 N N . LEU B 1 340 ? 17.375 29.297 9.836 1 96.75 340 LEU B N 1
ATOM 5706 C CA . LEU B 1 340 ? 17.062 28.859 11.195 1 96.75 340 LEU B CA 1
ATOM 5707 C C . LEU B 1 340 ? 17.797 27.562 11.516 1 96.75 340 LEU B C 1
ATOM 5709 O O . LEU B 1 340 ? 18.328 27.391 12.617 1 96.75 340 LEU B O 1
ATOM 5713 N N . LEU B 1 341 ? 17.828 26.625 10.578 1 94.81 341 LEU B N 1
ATOM 5714 C CA . LEU B 1 341 ? 18.5 25.344 10.75 1 94.81 341 LEU B CA 1
ATOM 5715 C C . LEU B 1 341 ? 20 25.547 10.914 1 94.81 341 LEU B C 1
ATOM 5717 O O . LEU B 1 341 ? 20.625 24.969 11.812 1 94.81 341 LEU B O 1
ATOM 5721 N N . ILE B 1 342 ? 20.578 26.406 10.062 1 93.06 342 ILE B N 1
ATOM 5722 C CA . ILE B 1 342 ? 22.031 26.594 10.039 1 93.06 342 ILE B CA 1
ATOM 5723 C C . ILE B 1 342 ? 22.469 27.375 11.273 1 93.06 342 ILE B C 1
ATOM 5725 O O . ILE B 1 342 ? 23.438 27.016 11.938 1 93.06 342 ILE B O 1
ATOM 5729 N N . GLU B 1 343 ? 21.734 28.422 11.609 1 95.56 343 GLU B N 1
ATOM 5730 C CA . GLU B 1 343 ? 22.172 29.359 12.648 1 95.56 343 GLU B CA 1
ATOM 5731 C C . GLU B 1 343 ? 21.75 28.875 14.031 1 95.56 343 GLU B C 1
ATOM 5733 O O . GLU B 1 343 ? 22.453 29.109 15.016 1 95.56 343 GLU B O 1
ATOM 5738 N N . GLN B 1 344 ? 20.594 28.25 14.07 1 96.69 344 GLN B N 1
ATOM 5739 C CA . GLN B 1 344 ? 20.062 27.938 15.391 1 96.69 344 GLN B CA 1
ATOM 5740 C C . GLN B 1 344 ? 19.812 26.453 15.555 1 96.69 344 GLN B C 1
ATOM 5742 O O . GLN B 1 344 ? 19.406 26 16.625 1 96.69 344 GLN B O 1
ATOM 5747 N N . LYS B 1 345 ? 19.969 25.641 14.547 1 95.38 345 LYS B N 1
ATOM 5748 C CA . LYS B 1 345 ? 19.844 24.188 14.594 1 95.38 345 LYS B CA 1
ATOM 5749 C C . LYS B 1 345 ? 18.422 23.766 14.938 1 95.38 345 LYS B C 1
ATOM 5751 O O . LYS B 1 345 ? 18.219 22.875 15.773 1 95.38 345 LYS B O 1
ATOM 5756 N N . VAL B 1 346 ? 17.484 24.469 14.398 1 96.69 346 VAL B N 1
ATOM 5757 C CA . VAL B 1 346 ? 16.062 24.109 14.523 1 96.69 346 VAL B CA 1
ATOM 5758 C C . VAL B 1 346 ? 15.469 23.859 13.141 1 96.69 346 VAL B C 1
ATOM 5760 O O . VAL B 1 346 ? 15.578 24.703 12.25 1 96.69 346 VAL B O 1
ATOM 5763 N N . LEU B 1 347 ? 14.891 22.719 13.023 1 95.38 347 LEU B N 1
ATOM 5764 C CA . LEU B 1 347 ? 14.281 22.344 11.75 1 95.38 347 LEU B CA 1
ATOM 5765 C C . LEU B 1 347 ? 12.781 22.594 11.773 1 95.38 347 LEU B C 1
ATOM 5767 O O . LEU B 1 347 ? 12.078 22.109 12.664 1 95.38 347 LEU B O 1
ATOM 5771 N N . VAL B 1 348 ? 12.281 23.391 10.898 1 96.25 348 VAL B N 1
ATOM 5772 C CA . VAL B 1 348 ? 10.867 23.562 10.594 1 96.25 348 VAL B CA 1
ATOM 5773 C C . VAL B 1 348 ? 10.641 23.406 9.094 1 96.25 348 VAL B C 1
ATOM 5775 O O . VAL B 1 348 ? 11.594 23.25 8.328 1 96.25 348 VAL B O 1
ATOM 5778 N N . VAL B 1 349 ? 9.406 23.375 8.656 1 95.69 349 VAL B N 1
ATOM 5779 C CA . VAL B 1 349 ? 9.102 23.094 7.258 1 95.69 349 VAL B CA 1
ATOM 5780 C C . VAL B 1 349 ? 8.5 24.328 6.598 1 95.69 349 VAL B C 1
ATOM 5782 O O . VAL B 1 349 ? 7.598 24.969 7.156 1 95.69 349 VAL B O 1
ATOM 5785 N N . PRO B 1 350 ? 9.031 24.734 5.438 1 96.5 350 PRO B N 1
ATOM 5786 C CA . PRO B 1 350 ? 8.469 25.891 4.754 1 96.5 350 PRO B CA 1
ATOM 5787 C C . PRO B 1 350 ? 7 25.703 4.383 1 96.5 350 PRO B C 1
ATOM 5789 O O . PRO B 1 350 ? 6.609 24.641 3.918 1 96.5 350 PRO B O 1
ATOM 5792 N N . GLY B 1 351 ? 6.223 26.719 4.609 1 97 351 GLY B N 1
ATOM 5793 C CA . GLY B 1 351 ? 4.805 26.656 4.297 1 97 351 GLY B CA 1
ATOM 5794 C C . GLY B 1 351 ? 4.523 26.297 2.85 1 97 351 GLY B C 1
ATOM 5795 O O . GLY B 1 351 ? 3.488 25.719 2.537 1 97 351 GLY B O 1
ATOM 5796 N N . THR B 1 352 ? 5.473 26.578 1.978 1 95.81 352 THR B N 1
ATOM 5797 C CA . THR B 1 352 ? 5.312 26.328 0.548 1 95.81 352 THR B CA 1
ATOM 5798 C C . THR B 1 352 ? 5.285 24.828 0.254 1 95.81 352 THR B C 1
ATOM 5800 O O . THR B 1 352 ? 4.852 24.422 -0.823 1 95.81 352 THR B O 1
ATOM 5803 N N . ALA B 1 353 ? 5.73 24.031 1.173 1 94.69 353 ALA B N 1
ATOM 5804 C CA . ALA B 1 353 ? 5.66 22.578 1.015 1 94.69 353 ALA B CA 1
ATOM 5805 C C . ALA B 1 353 ? 4.211 22.109 1.001 1 94.69 353 ALA B C 1
ATOM 5807 O O . ALA B 1 353 ? 3.912 21.016 0.488 1 94.69 353 ALA B O 1
ATOM 5808 N N . PHE B 1 354 ? 3.303 22.938 1.521 1 96.69 354 PHE B N 1
ATOM 5809 C CA . PHE B 1 354 ? 1.904 22.547 1.672 1 96.69 354 PHE B CA 1
ATOM 5810 C C . PHE B 1 354 ? 1.021 23.312 0.697 1 96.69 354 PHE B C 1
ATOM 5812 O O . PHE B 1 354 ? -0.205 23.312 0.823 1 96.69 354 PHE B O 1
ATOM 5819 N N . GLY B 1 355 ? 1.649 23.984 -0.229 1 96 355 GLY B N 1
ATOM 5820 C CA . GLY B 1 355 ? 1.003 24.844 -1.208 1 96 355 GLY B CA 1
ATOM 5821 C C . GLY B 1 355 ? 1.681 26.188 -1.355 1 96 355 GLY B C 1
ATOM 5822 O O . GLY B 1 355 ? 2.24 26.719 -0.393 1 96 355 GLY B O 1
ATOM 5823 N N . GLU B 1 356 ? 1.573 26.781 -2.492 1 95.56 356 GLU B N 1
ATOM 5824 C CA . GLU B 1 356 ? 2.225 28.062 -2.764 1 95.56 356 GLU B CA 1
ATOM 5825 C C . GLU B 1 356 ? 1.709 29.156 -1.832 1 95.56 356 GLU B C 1
ATOM 5827 O O . GLU B 1 356 ? 2.457 30.047 -1.449 1 95.56 356 GLU B O 1
ATOM 5832 N N . CYS B 1 357 ? 0.516 29.016 -1.424 1 96.44 357 CYS B N 1
ATOM 5833 C CA . CYS B 1 357 ? -0.108 30.016 -0.567 1 96.44 357 CYS B CA 1
ATOM 5834 C C . CYS B 1 357 ? 0.481 29.969 0.838 1 96.44 357 CYS B C 1
ATOM 5836 O O . CYS B 1 357 ? 0.217 30.859 1.652 1 96.44 357 CYS B O 1
ATOM 5838 N N . GLY B 1 358 ? 1.284 28.969 1.078 1 97.31 358 GLY B N 1
ATOM 5839 C CA . GLY B 1 358 ? 1.956 28.859 2.363 1 97.31 358 GLY B CA 1
ATOM 5840 C C . GLY B 1 358 ? 3.176 29.75 2.477 1 97.31 358 GLY B C 1
ATOM 5841 O O . GLY B 1 358 ? 3.791 29.844 3.541 1 97.31 358 GLY B O 1
ATOM 5842 N N . GLU B 1 359 ? 3.527 30.453 1.371 1 97.75 359 GLU B N 1
ATOM 5843 C CA . GLU B 1 359 ? 4.641 31.406 1.44 1 97.75 359 GLU B CA 1
ATOM 5844 C C . GLU B 1 359 ? 4.426 32.438 2.555 1 97.75 359 GLU B C 1
ATOM 5846 O O . GLU B 1 359 ? 3.312 32.906 2.752 1 97.75 359 GLU B O 1
ATOM 5851 N N . GLY B 1 360 ? 5.457 32.625 3.305 1 97.94 360 GLY B N 1
ATOM 5852 C CA . GLY B 1 360 ? 5.363 33.531 4.426 1 97.94 360 GLY B CA 1
ATOM 5853 C C . GLY B 1 360 ? 5 32.844 5.73 1 97.94 360 GLY B C 1
ATOM 5854 O O . GLY B 1 360 ? 4.895 33.5 6.77 1 97.94 360 GLY B O 1
ATOM 5855 N N . TYR B 1 361 ? 4.859 31.531 5.66 1 98.38 361 TYR B N 1
ATOM 5856 C CA . TYR B 1 361 ? 4.582 30.734 6.844 1 98.38 361 TYR B CA 1
ATOM 5857 C C . TYR B 1 361 ? 5.57 29.578 6.961 1 98.38 361 TYR B C 1
ATOM 5859 O O . TYR B 1 361 ? 6.262 29.25 5.996 1 98.38 361 TYR B O 1
ATOM 5867 N N . VAL B 1 362 ? 5.68 29 8.109 1 97.81 362 VAL B N 1
ATOM 5868 C CA . VAL B 1 362 ? 6.387 27.75 8.336 1 97.81 362 VAL B CA 1
ATOM 5869 C C . VAL B 1 362 ? 5.551 26.844 9.234 1 97.81 362 VAL B C 1
ATOM 5871 O O . VAL B 1 362 ? 4.723 27.312 10.008 1 97.81 362 VAL B O 1
ATOM 5874 N N . ARG B 1 363 ? 5.703 25.578 9.07 1 97.69 363 ARG B N 1
ATOM 5875 C CA . ARG B 1 363 ? 5.047 24.609 9.953 1 97.69 363 ARG B CA 1
ATOM 5876 C C . ARG B 1 363 ? 6.016 24.078 11.008 1 97.69 363 ARG B C 1
ATOM 5878 O O . ARG B 1 363 ? 7.129 23.672 10.688 1 97.69 363 ARG B O 1
ATOM 5885 N N . ALA B 1 364 ? 5.594 24.125 12.172 1 97.81 364 ALA B N 1
ATOM 5886 C CA . ALA B 1 364 ? 6.316 23.516 13.281 1 97.81 364 ALA B CA 1
ATOM 5887 C C . ALA B 1 364 ? 5.445 22.484 13.992 1 97.81 364 ALA B C 1
ATOM 5889 O O . ALA B 1 364 ? 4.285 22.766 14.312 1 97.81 364 ALA B O 1
ATOM 5890 N N . CYS B 1 365 ? 5.984 21.375 14.211 1 97.44 365 CYS B N 1
ATOM 5891 C CA . CYS B 1 365 ? 5.285 20.266 14.859 1 97.44 365 CYS B CA 1
ATOM 5892 C C . CYS B 1 365 ? 5.574 20.25 16.359 1 97.44 365 CYS B C 1
ATOM 5894 O O . CYS B 1 365 ? 6.734 20.281 16.766 1 97.44 365 CYS B O 1
ATOM 5896 N N . TYR B 1 366 ? 4.527 20.234 17.156 1 97.88 366 TYR B N 1
ATOM 5897 C CA . TYR B 1 366 ? 4.766 20.188 18.594 1 97.88 366 TYR B CA 1
ATOM 5898 C C . TYR B 1 366 ? 4.609 18.781 19.141 1 97.88 366 TYR B C 1
ATOM 5900 O O . TYR B 1 366 ? 4.445 18.594 20.344 1 97.88 366 TYR B O 1
ATOM 5908 N N . ALA B 1 367 ? 4.574 17.781 18.281 1 96.31 367 ALA B N 1
ATOM 5909 C CA . ALA B 1 367 ? 4.77 16.391 18.688 1 96.31 367 ALA B CA 1
ATOM 5910 C C . ALA B 1 367 ? 6.242 16.109 18.984 1 96.31 367 ALA B C 1
ATOM 5912 O O . ALA B 1 367 ? 6.895 15.352 18.266 1 96.31 367 ALA B O 1
ATOM 5913 N N . SER B 1 368 ? 6.754 16.719 19.922 1 95.12 368 SER B N 1
ATOM 5914 C CA . SER B 1 368 ? 8.109 16.672 20.469 1 95.12 368 SER B CA 1
ATOM 5915 C C . SER B 1 368 ? 8.109 16.828 21.984 1 95.12 368 SER B C 1
ATOM 5917 O O . SER B 1 368 ? 7.09 17.172 22.578 1 95.12 368 SER B O 1
ATOM 5919 N N . SER B 1 369 ? 9.219 16.516 22.594 1 95.25 369 SER B N 1
ATOM 5920 C CA . SER B 1 369 ? 9.289 16.672 24.047 1 95.25 369 SER B CA 1
ATOM 5921 C C . SER B 1 369 ? 9.156 18.141 24.438 1 95.25 369 SER B C 1
ATOM 5923 O O . SER B 1 369 ? 9.516 19.031 23.672 1 95.25 369 SER B O 1
ATOM 5925 N N . MET B 1 370 ? 8.633 18.344 25.641 1 96.38 370 MET B N 1
ATOM 5926 C CA . MET B 1 370 ? 8.516 19.703 26.156 1 96.38 370 MET B CA 1
ATOM 5927 C C . MET B 1 370 ? 9.875 20.375 26.234 1 96.38 370 MET B C 1
ATOM 5929 O O . MET B 1 370 ? 9.9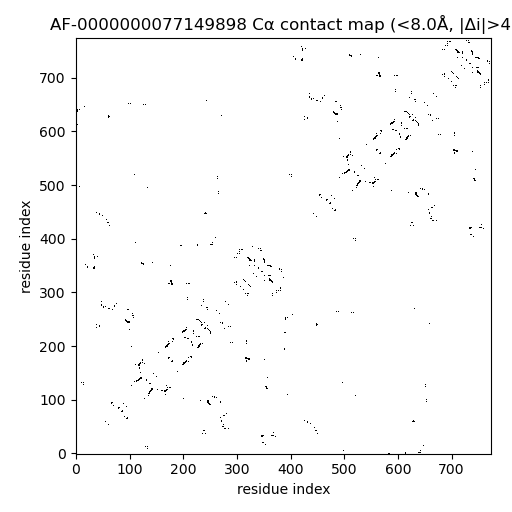92 21.578 25.969 1 96.38 370 MET B O 1
ATOM 5933 N N . GLU B 1 371 ? 10.883 19.625 26.5 1 97.19 371 GLU B N 1
ATOM 5934 C CA . GLU B 1 371 ? 12.25 20.141 26.562 1 97.19 371 GLU B CA 1
ATOM 5935 C C . GLU B 1 371 ? 12.695 20.656 25.188 1 97.19 371 GLU B C 1
ATOM 5937 O O . GLU B 1 371 ? 13.211 21.781 25.094 1 97.19 371 GLU B O 1
ATOM 5942 N N . ASN B 1 372 ? 12.445 19.844 24.188 1 96.94 372 ASN B N 1
ATOM 5943 C CA . ASN B 1 372 ? 12.797 20.234 22.828 1 96.94 372 ASN B CA 1
ATOM 5944 C C . ASN B 1 372 ? 12.008 21.469 22.391 1 96.94 372 ASN B C 1
ATOM 5946 O O . ASN B 1 372 ? 12.562 22.375 21.75 1 96.94 372 ASN B O 1
ATOM 5950 N N . ILE B 1 373 ? 10.727 21.516 22.75 1 98 373 ILE B N 1
ATOM 5951 C CA . ILE B 1 373 ? 9.875 22.625 22.359 1 98 373 ILE B CA 1
ATOM 5952 C C . ILE B 1 373 ? 10.359 23.922 23.016 1 98 373 ILE B C 1
ATOM 5954 O O . ILE B 1 373 ? 10.523 24.938 22.344 1 98 373 ILE B O 1
ATOM 5958 N N . ASN B 1 374 ? 10.648 23.828 24.281 1 98.06 374 ASN B N 1
ATOM 5959 C CA . ASN B 1 374 ? 11.117 25 25.016 1 98.06 374 ASN B CA 1
ATOM 5960 C C . ASN B 1 374 ? 12.43 25.516 24.453 1 98.06 374 ASN B C 1
ATOM 5962 O O . ASN B 1 374 ? 12.586 26.719 24.234 1 98.06 374 ASN B O 1
ATOM 5966 N N . GLU B 1 375 ? 13.328 24.609 24.234 1 98.25 375 GLU B N 1
ATOM 5967 C CA . GLU B 1 375 ? 14.633 24.984 23.688 1 98.25 375 GLU B CA 1
ATOM 5968 C C . GLU B 1 375 ? 14.492 25.547 22.281 1 98.25 375 GLU B C 1
ATOM 5970 O O . GLU B 1 375 ? 15.148 26.531 21.938 1 98.25 375 GLU B O 1
ATOM 5975 N N . ALA B 1 376 ? 13.656 24.938 21.484 1 98.31 376 ALA B N 1
ATOM 5976 C CA . ALA B 1 376 ? 13.43 25.422 20.141 1 98.31 376 ALA B CA 1
ATOM 5977 C C . ALA B 1 376 ? 12.852 26.828 20.141 1 98.31 376 ALA B C 1
ATOM 5979 O O . ALA B 1 376 ? 13.25 27.672 19.344 1 98.31 376 ALA B O 1
ATOM 5980 N N . MET B 1 377 ? 11.938 27.078 21.047 1 98.25 377 MET B N 1
ATOM 5981 C CA . MET B 1 377 ? 11.32 28.391 21.125 1 98.25 377 MET B CA 1
ATOM 5982 C C . MET B 1 377 ? 12.344 29.453 21.516 1 98.25 377 MET B C 1
ATOM 5984 O O . MET B 1 377 ? 12.312 30.578 21.016 1 98.25 377 MET B O 1
ATOM 5988 N N . LYS B 1 378 ? 13.242 29.078 22.406 1 98.19 378 LYS B N 1
ATOM 5989 C CA . LYS B 1 378 ? 14.328 29.984 22.797 1 98.19 378 LYS B CA 1
ATOM 5990 C C . LYS B 1 378 ? 15.211 30.328 21.594 1 98.19 378 LYS B C 1
ATOM 5992 O O . LYS B 1 378 ? 15.531 31.484 21.359 1 98.19 378 LYS B O 1
ATOM 5997 N N . ARG B 1 379 ? 15.531 29.344 20.859 1 98.25 379 ARG B N 1
ATOM 5998 C CA . ARG B 1 379 ? 16.406 29.516 19.703 1 98.25 379 ARG B CA 1
ATOM 5999 C C . ARG B 1 379 ? 15.695 30.312 18.609 1 98.25 379 ARG B C 1
ATOM 6001 O O . ARG B 1 379 ? 16.328 31.125 17.922 1 98.25 379 ARG B O 1
ATOM 6008 N N . ILE B 1 380 ? 14.5 30.062 18.438 1 98.19 380 ILE B N 1
ATOM 6009 C CA . ILE B 1 380 ? 13.703 30.781 17.453 1 98.19 380 ILE B CA 1
ATOM 6010 C C . ILE B 1 380 ? 13.609 32.25 17.828 1 98.19 380 ILE B C 1
ATOM 6012 O O . ILE B 1 380 ? 13.688 33.125 16.953 1 98.19 380 ILE B O 1
ATOM 6016 N N . LYS B 1 381 ? 13.414 32.531 19.094 1 97.94 381 LYS B N 1
ATOM 6017 C CA . LYS B 1 381 ? 13.383 33.906 19.547 1 97.94 381 LYS B CA 1
ATOM 6018 C C . LYS B 1 381 ? 14.695 34.625 19.25 1 97.94 381 LYS B C 1
ATOM 6020 O O . LYS B 1 381 ? 14.703 35.75 18.766 1 97.94 381 LYS B O 1
ATOM 6025 N N . GLN B 1 382 ? 15.773 33.938 19.531 1 98.06 382 GLN B N 1
ATOM 6026 C CA . GLN B 1 382 ? 17.094 34.5 19.234 1 98.06 382 GLN B CA 1
ATOM 6027 C C . GLN B 1 382 ? 17.234 34.781 17.734 1 98.06 382 GLN B C 1
ATOM 6029 O O . GLN B 1 382 ? 17.797 35.812 17.359 1 98.06 382 GLN B O 1
ATOM 6034 N N . PHE B 1 383 ? 16.766 33.875 16.969 1 98 383 PHE B N 1
ATOM 6035 C CA . PHE B 1 383 ? 16.812 34.031 15.516 1 98 383 PHE B CA 1
ATOM 6036 C C . PHE B 1 383 ? 15.961 35.219 15.078 1 98 383 PHE B C 1
ATOM 6038 O O . PHE B 1 383 ? 16.406 36.031 14.266 1 98 383 PHE B O 1
ATOM 6045 N N . ALA B 1 384 ? 14.766 35.312 15.617 1 97.12 384 ALA B N 1
ATOM 6046 C CA . ALA B 1 384 ? 13.82 36.375 15.266 1 97.12 384 ALA B CA 1
ATOM 6047 C C . ALA B 1 384 ? 14.359 37.75 15.664 1 97.12 384 ALA B C 1
ATOM 6049 O O . ALA B 1 384 ? 14.078 38.75 15 1 97.12 384 ALA B O 1
ATOM 6050 N N . ASP B 1 385 ? 15.125 37.781 16.734 1 96.25 385 ASP B N 1
ATOM 6051 C CA . ASP B 1 385 ? 15.703 39.062 17.203 1 96.25 385 ASP B CA 1
ATOM 6052 C C . ASP B 1 385 ? 16.719 39.594 16.203 1 96.25 385 ASP B C 1
ATOM 6054 O O . ASP B 1 385 ? 16.984 40.781 16.156 1 96.25 385 ASP B O 1
ATOM 6058 N N . LYS B 1 386 ? 17.25 38.656 15.484 1 94.75 386 LYS B N 1
ATOM 6059 C CA . LYS B 1 386 ? 18.234 39.031 14.477 1 94.75 386 LYS B CA 1
ATOM 6060 C C . LYS B 1 386 ? 17.562 39.5 13.188 1 94.75 386 LYS B C 1
ATOM 6062 O O . LYS B 1 386 ? 18.141 40.281 12.414 1 94.75 386 LYS B O 1
ATOM 6067 N N . TYR B 1 387 ? 16.5 38.969 12.961 1 91 387 TYR B N 1
ATOM 6068 C CA . TYR B 1 387 ? 15.797 39.25 11.711 1 91 387 TYR B CA 1
ATOM 6069 C C . TYR B 1 387 ? 14.5 40.031 11.977 1 91 387 TYR B C 1
ATOM 6071 O O . TYR B 1 387 ? 14.055 40.812 11.133 1 91 387 TYR B O 1
#

Solvent-accessible surface area (backbone atoms only — not comparable to full-atom values): 37737 Å² total; per-residue (Å²): 120,62,60,70,74,52,42,38,64,54,52,71,66,40,72,72,73,63,64,54,70,58,60,64,58,48,78,76,52,81,83,59,46,75,22,51,62,91,51,58,65,57,60,42,52,64,70,29,39,47,39,25,36,50,33,47,73,73,49,54,34,50,70,49,46,49,47,36,53,63,68,40,31,42,48,50,26,51,49,38,32,75,73,51,62,33,87,50,53,40,87,50,14,41,37,38,25,40,15,36,39,29,35,54,34,40,48,44,60,38,48,42,29,72,78,28,26,35,37,37,58,24,51,22,62,54,38,61,56,44,44,35,28,66,39,48,21,41,73,43,75,41,82,44,38,75,94,57,58,47,42,83,48,43,67,61,52,6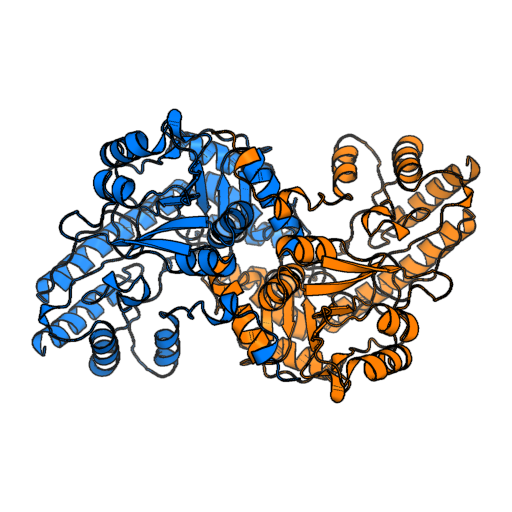0,71,69,59,56,97,42,42,40,35,38,48,46,55,46,28,21,49,44,49,0,24,57,54,46,61,71,56,44,48,47,39,44,72,68,46,58,86,43,75,46,39,35,40,33,37,35,49,29,42,74,30,39,76,62,75,68,63,50,57,68,47,51,41,78,75,31,32,70,41,23,36,40,28,25,50,36,29,63,48,50,22,29,46,7,48,28,38,15,25,33,37,33,38,46,62,58,40,50,53,32,43,50,51,41,35,41,28,42,40,37,33,32,30,41,44,48,52,13,44,42,44,38,71,73,71,34,65,66,59,34,50,51,50,38,52,51,42,52,54,38,44,54,50,52,53,50,33,42,42,73,37,68,30,55,58,66,81,44,39,12,47,55,31,35,38,34,36,44,51,85,49,71,44,50,24,61,53,45,33,51,47,37,30,73,76,54,27,33,38,45,34,34,18,45,51,28,31,74,79,17,56,33,18,34,30,36,31,43,45,52,52,69,67,56,50,53,51,46,33,52,40,48,28,57,52,41,75,75,69,119,62,61,71,75,54,42,38,62,52,53,70,66,42,72,72,73,65,65,53,70,58,60,64,56,48,77,77,50,81,82,58,46,74,22,50,62,91,52,57,65,56,59,43,50,63,69,29,40,47,39,25,36,48,32,46,74,72,49,54,33,51,72,51,47,48,48,35,52,64,68,41,31,42,48,50,28,50,50,37,32,74,73,51,61,33,88,50,52,41,87,50,14,41,37,39,24,38,16,35,39,28,36,54,34,40,49,42,59,37,47,43,29,74,78,28,26,34,38,37,57,25,52,21,63,54,38,62,56,43,44,35,28,65,40,48,22,42,72,42,75,41,80,43,38,75,93,58,58,47,40,83,49,43,68,61,51,60,71,69,59,54,98,42,42,40,35,39,49,48,55,45,27,19,47,44,48,1,24,56,53,46,62,70,56,43,48,47,40,45,71,68,45,58,87,43,74,46,37,33,40,33,36,34,49,29,44,74,28,39,76,63,77,68,63,50,56,68,48,52,40,78,75,32,33,71,41,23,36,40,28,25,50,36,29,63,51,52,19,29,45,8,47,29,38,16,26,32,37,33,37,46,62,59,40,51,52,33,43,49,52,41,35,40,28,44,38,36,34,32,30,41,44,47,52,13,45,42,45,37,72,74,72,32,65,67,59,34,53,50,51,38,53,50,43,53,54,37,44,52,53,52,53,50,32,44,42,72,37,69,29,55,58,68,82,43,39,13,47,55,31,36,40,35,36,45,52,85,50,72,44,50,23,62,53,45,31,50,49,37,29,72,75,55,26,32,38,44,34,35,18,46,51,26,31,74,78,17,55,32,19,33,30,37,29,45,45,53,53,69,68,56,50,53,53,45,32,53,38,47,28,57,52,41,73,74,70

Foldseek 3Di:
DDVVVVDDPLLVPQDDQQLVVQVVVCVVDPPFQEQADQFFPDDFDPLLVVLLVVCVVVPVADFDALQADLLLLVLVQVLCCVAAVAHFDSVFFKGKFQALLLVLLLLLLLWDAAQAEEEAEPLADSSNCNSNSVRNHHYQYQYADVVNLSADALVSVLVRDDPRYAEYEAEPVGPFALAHADPVRLVSNCVRPLPDNHAYEYECQFQLLFQPDHHHDNCSPVSRVQRYKYKYFCCHQRVCVVLRIIMIGHHSVSSVSSSVVSCVVPNHRGPSSSSSSSSCSPPCPVVSVVSSVVLVVLLVLLCVLCVVLVWAWRRRRTRFKTKTFQVVQVDWLVRLQVCLCVPQSYHWARSCSSPVSSIRIIMGGSSDDSVSSNSSSVSSSVVSVVD/DDVVVVDDPLLVPQDDQQLVVQVVVCVPDPPFQEQADQFFPDDFDPLLVVLLVVCVVVPVQDFDALQADLLLLVLVQVLCCVAAVAHFDSVFFKGKFQALLLVLLLLLLLWDAAQAEEEAEPLADSSNCNSNSVRNHHYQYQYADVVNVSADALVSVLVRDDPRYAEYEAEPVGPFALAHADPVRLVSNCVRPLPDNHAYEYECQFQLQFQPDHHHDNCSPVSRVQRYKYKYFCCHQRVCVVLRIIMIGHHSVSSVSSSVVSCVVPNHRGPSSSSSSSSCSPPVPVVSVVSSVVLVVLLVLLCVLCVVLVWAWRRRRTRFKTKTFQVVQVDWLVRLQVCLCVVQSYHWAQSCSSPVSSIRIIMGGSSDDSVSSNSSSVSSSVVSVVD

Sequence (774 aa):
MIMKDMILDKIKKVPPSGIRKYFDLINEMTDVISLGVGEPDFITPWNIREAGIYSLETGHTQYSSNAGFIELREEISKYLNNKFDLHYNPENEILVTVGGSEGIDAALRALVGPGDEVIIPEPSFVAYKGCTGFTGATPVTIELKQEDDFKLTAKQLEAAITDKTKVVIIPFPNNPTGAIMGREDLYELVQVLKDKDIVVLSDEIYCELTYEGKHTSIASFPEMKDRTLVINGFSKSYAMTGWRLGYACGHKDLINEMKKIHQYAIMCAPTTAQDAAIEALRNSENDVKMMAKEYNRRRRVAIDGFRKAGFSCYEPKGAFYVFPCIKKTGLSSEDFCEKLLIEQKVLVVPGTAFGECGEGYVRACYASSMENINEAMKRIKQFADKYMIMKDMILDKIKKVPPSGIRKYFDLINEMTDVISLGVGEPDFITPWNIREAGIYSLETGHTQYSSNAGFIELREEISKYLNNKFDLHYNPENEILVTVGGSEGIDAALRALVGPGDEVIIPEPSFVAYKGCTGFTGATPVTIELKQEDDFKLTAKQLEAAITDKTKVVIIPFPNNPTGAIMGREDLYELVQVLKDKDIVVLSDEIYCELTYEGKHTSIASFPEMKDRTLVINGFSKSYAMTGWRLGYACGHKDLINEMKKIHQYAIMCAPTTAQDAAIEALRNSENDVKMMAKEYNRRRRVAIDGFRKAGFSCYEPKGAFYVFPCIKKTGLSSEDFCEKLLIEQKVLVVPGTAFGECGEGYVRACYASSMENINEAMKRIKQFADKY

Organism: Ruminiclostridium cellulolyticum (strain ATCC 35319 / DSM 5812 / JCM 6584 / H10) (NCBI:txid394503)